Protein AF-A0A397DRK2-F1 (afdb_monomer_lite)

Radius of gyration: 34.81 Å; chains: 1; bounding box: 95×71×85 Å

Sequence (679 aa):
MLLEVVQIARSIQSSTSDYVNFPARFTVPDVTPWPKSLRGRTIQVARVRRQFKDGVLPTAVVEALNNVGFVWDAKQHNWTLRVLALKTYKSLYHNLLVPYEFTVPPHAATWSRDLWGCKLGVAVTNIRSRAHQLPPDRKAELDALGFVWDSHELTFDIKVLALNTYKQLHGHVHVPFEFKVPDTHPSWPPTCWKLKLGRAVHDLRCRGDHLTPERRDVLDALGYVPLFVWDSHELNWDMKLQALATFKQVFGGTLVVPQDFVVPSTAPWPQRSWSMKLVGQAVTNMRFRADSMSAERHAQLEAIGFIWDYPELRVDAGVLLQIKSIAACEFDKENTNNHILLGSSNEDHINAFNDDASSNRIIKANISNTTSDRRDLMELGFLAEENDCGQSLLRLVSRGSAIIAELLRLSNNIPGIFLGSAFVEDPEQRKYLDILFDFAYLKNPEEFENRVNSDTDLLDVDDEFMGNHEDILDRFYQLFDSIYKYIQDFLAFCDQLEKGFFIQHNLANILLNTDGAQLLCEALYLYGVMLLLLDQRIPGPARERMVIAFFRNKGESALENIDEVCKLCRVTGFLPGSPKPAQYPERYFKRFAPPKEVVSMVIGKLQTDDVYLQEPAFPHRDHRSTRLAAQASVLYVVLYFAPDILIHEKSTMREIVDRHFNDNFIITTYMGNVADLSL

InterPro domains:
  IPR005114 Helicase-associated [PF03457] (76-147)
  IPR005114 Helicase-associated [PF03457] (154-223)
  IPR005114 Helicase-associated [PF03457] (234-306)
  IPR019393 WASH complex, subunit strumpellin [PF10266] (401-678)
  IPR019393 WASH complex, subunit strumpellin [PTHR15691] (382-678)

Secondary structure (DSSP, 8-state):
-HHHHHHHHHHHHTTT-SSB---SEEEPPSSTTS-TTTTT-EEEHHHHHHHHHTT-S-HHHHHHHHHTTB-S-HHHHHHHHHHHHHHHHHHHHSS----TT--PPTT-TTS-GGGTT--HHHHHHHHHHTGGGS-HHHHHHHHHTT--S-HHHHHHHHHHHHHHHHHHHHSS----TT----SS-TTS-GGGTT--HHHHHHHHHHTGGGS-HHHHHHHHTTSPSS---S-TTGGGHHHHHHHHHHHHHHTTT-----TT----SSTTS-GGGTT-THHHHHHHHHHHTGGGS-HHHHHHHHHHT--S--GGGGT-TTTHHHHHHHHTSSS-------------------------TTTTHHHHHHHHS-TTTSTTTTTSSTTSTT-HHHHHHHHHHHHHHHHHHHHHHHHTT--HHHH-GGG--SGGGGGGGGG---TTTTT-HHHHHHHHHH-HHHHHHHHHHHHHHHHHHHHHHHHHHHHHHHHHHHHHHHHHHHTT-STT--HHHHHHSHHHHHHHHHHHHHHHHHHHHHHHHS-HHHHHHHHHHHHHHH-GGG-TTHHHHHHHHS--S--TTSPPPTTTTHHHHGGGPPPHHHHHHHHHHHHHS-TT--TTT--SGGGHHHHTHHHHHHHHHHGGG-HHHHHT-HHHHHHHHHHHSSS--EEEEETTEEEETT-

Organism: Aphanomyces astaci (NCBI:txid112090)

Foldseek 3Di:
DVLVVLLVQLVVCVVQAQADEDDQKDAADPDPPDDNVRHRPIDRLVVVLVCVVVVNDDPVVVVSCVVSRYDSDPVVVVLVLLLLVQVLVCVVVVDNPDAQQDQADAPDPSHHSNRHRPSSSVVLVVCLVCVVVDDPVSVVSCVVSVHDSDSVVVVLVLLLLVQLLVCVVPVASQDALQDFADCPDPSHDNSRHRPSSSVVVVVCLVCVVVDDPVSLVSQQVSHDPHGNCSDPCVVCLVLLLQQQLVVCVVVPRDSDDAQQDQADCDPPHDNVRHRDSCNNVVLVVCLVCVVVDDPVSVVSCVVSVNDNDDPCVVPPPPVVVVVVVVVPPPDDPDDDDDDDDDDDDDDDDDDDDPDDPPVVCVVVVVVPDPPPPCPVVLCPDCCNPPNPLSVLLVVLLVLLVVLVVLLVVLLVVQQLLLVDDVSHPDPVSNLLVLLQDFCVCVVPVPVSVCVCVVDPSSVVSLVVCCVVCVVSLVSLLVSLVSLVVSLVSLQVSQVCQVVCVSVVDHLVVLCVHLSSLVSLLSSLLSNLVSLVSNCQRQPLSSLRRSLVSNCVNPHPVVDPCSVVSCLSSHHPVDDHPDDADPCPPLVNCVSRAHDPVSLVVSLVSLLPDQSVPQCVVPVDPVCQQVSSQVSLLSNVSSCSSVVCCVPPVPPSVVSSCVRHPVPPQWHDNDDPDIDGNVD

pLDDT: mean 75.0, std 18.2, range [20.34, 97.75]

Structure (mmCIF, N/CA/C/O backbone):
data_AF-A0A397DRK2-F1
#
_entry.id   AF-A0A397DRK2-F1
#
loop_
_atom_site.group_PDB
_atom_site.id
_atom_site.type_symbol
_atom_site.label_atom_id
_atom_site.label_alt_id
_atom_site.label_comp_id
_atom_site.label_asym_id
_atom_site.label_entity_id
_atom_site.label_seq_id
_atom_site.pdbx_PDB_ins_code
_atom_site.Cartn_x
_atom_site.Cartn_y
_atom_site.Cartn_z
_atom_site.occupancy
_atom_site.B_iso_or_equiv
_atom_site.auth_seq_id
_atom_site.auth_comp_id
_atom_site.auth_asym_id
_atom_site.auth_atom_id
_atom_site.pdbx_PDB_model_num
ATOM 1 N N . MET A 1 1 ? 36.661 -4.142 -28.628 1.00 70.38 1 MET A N 1
ATOM 2 C CA . MET A 1 1 ? 35.526 -5.091 -28.633 1.00 70.38 1 MET A CA 1
ATOM 3 C C . MET A 1 1 ? 34.208 -4.390 -28.934 1.00 70.38 1 MET A C 1
ATOM 5 O O . MET A 1 1 ? 33.721 -4.570 -30.036 1.00 70.38 1 MET A O 1
ATOM 9 N N . LEU A 1 2 ? 33.661 -3.551 -28.038 1.00 76.94 2 LEU A N 1
ATOM 10 C CA . LEU A 1 2 ? 32.387 -2.861 -28.305 1.00 76.94 2 LEU A CA 1
ATOM 11 C C . LEU A 1 2 ? 32.425 -2.028 -29.597 1.00 76.94 2 LEU A C 1
ATOM 13 O O . LEU A 1 2 ? 31.519 -2.157 -30.403 1.00 76.94 2 LEU A O 1
ATOM 17 N N . LEU A 1 3 ? 33.480 -1.240 -29.834 1.00 80.06 3 LEU A N 1
ATOM 18 C CA . LEU A 1 3 ? 33.598 -0.409 -31.042 1.00 80.06 3 LEU A CA 1
ATOM 19 C C . LEU A 1 3 ? 33.493 -1.221 -32.348 1.00 80.06 3 LEU A C 1
ATOM 21 O O . LEU A 1 3 ? 32.793 -0.816 -33.267 1.00 80.06 3 LEU A O 1
ATOM 25 N N . GLU A 1 4 ? 34.137 -2.386 -32.405 1.00 80.00 4 GLU A N 1
ATOM 26 C CA . GLU A 1 4 ? 34.110 -3.287 -33.565 1.00 80.00 4 GLU A CA 1
ATOM 27 C C . GLU A 1 4 ? 32.708 -3.880 -33.780 1.00 80.00 4 GLU A C 1
ATOM 29 O O . GLU A 1 4 ? 32.201 -3.922 -34.899 1.00 80.00 4 GLU A O 1
ATOM 34 N N . VAL A 1 5 ? 32.023 -4.248 -32.691 1.00 81.44 5 VAL A N 1
ATOM 35 C CA . VAL A 1 5 ? 30.629 -4.710 -32.748 1.00 81.44 5 VAL A CA 1
ATOM 36 C C . VAL A 1 5 ? 29.674 -3.587 -33.152 1.00 81.44 5 VAL A C 1
ATOM 38 O O . VAL A 1 5 ? 28.772 -3.812 -33.951 1.00 81.44 5 VAL A O 1
ATOM 41 N N . VAL A 1 6 ? 29.881 -2.367 -32.662 1.00 82.94 6 VAL A N 1
ATOM 42 C CA . VAL A 1 6 ? 29.076 -1.189 -33.018 1.00 82.94 6 VAL A CA 1
ATOM 43 C C . VAL A 1 6 ? 29.258 -0.835 -34.497 1.00 82.94 6 VAL A C 1
ATOM 45 O O . VAL A 1 6 ? 28.278 -0.534 -35.169 1.00 82.94 6 VAL A O 1
ATOM 48 N N . GLN A 1 7 ? 30.476 -0.930 -35.038 1.00 83.94 7 GLN A N 1
ATOM 49 C CA . GLN A 1 7 ? 30.756 -0.694 -36.461 1.00 83.94 7 GLN A CA 1
ATOM 50 C C . GLN A 1 7 ? 30.073 -1.722 -37.371 1.00 83.94 7 GLN A C 1
ATOM 52 O O . GLN A 1 7 ? 29.500 -1.358 -38.399 1.00 83.94 7 GLN A O 1
ATOM 57 N N . ILE A 1 8 ? 30.082 -2.999 -36.984 1.00 81.88 8 ILE A N 1
ATOM 58 C CA . ILE A 1 8 ? 29.403 -4.062 -37.736 1.00 81.88 8 ILE A CA 1
ATOM 59 C C . ILE A 1 8 ? 27.880 -3.949 -37.586 1.00 81.88 8 ILE A C 1
ATOM 61 O O . ILE A 1 8 ? 27.151 -4.086 -38.565 1.00 81.88 8 ILE A O 1
ATOM 65 N N . ALA A 1 9 ? 27.373 -3.616 -36.397 1.00 79.88 9 ALA A N 1
ATOM 66 C CA . ALA A 1 9 ? 25.956 -3.310 -36.221 1.00 79.88 9 ALA A CA 1
ATOM 67 C C . ALA A 1 9 ? 25.530 -2.126 -37.090 1.00 79.88 9 ALA A C 1
ATOM 69 O O . ALA A 1 9 ? 24.482 -2.193 -37.725 1.00 79.88 9 ALA A O 1
ATOM 70 N N . ARG A 1 10 ? 26.361 -1.079 -37.184 1.00 82.81 10 ARG A N 1
ATOM 71 C CA . ARG A 1 10 ? 26.101 0.075 -38.047 1.00 82.81 10 ARG A CA 1
ATOM 72 C C . ARG A 1 10 ? 26.006 -0.333 -39.508 1.00 82.81 10 ARG A C 1
ATOM 74 O O . ARG A 1 10 ? 25.094 0.132 -40.180 1.00 82.81 10 ARG A O 1
ATOM 81 N N . SER A 1 11 ? 26.894 -1.192 -40.009 1.00 81.25 11 SER A N 1
ATOM 82 C CA . SER A 1 11 ? 26.840 -1.617 -41.413 1.00 81.25 11 SER A CA 1
ATOM 83 C C . SER A 1 11 ? 25.570 -2.416 -41.720 1.00 81.25 11 SER A C 1
ATOM 85 O O . SER A 1 11 ? 24.931 -2.156 -42.738 1.00 81.25 11 SER A O 1
ATOM 87 N N . ILE A 1 12 ? 25.134 -3.285 -40.802 1.00 80.31 12 ILE A N 1
ATOM 88 C CA . ILE A 1 12 ? 23.880 -4.049 -40.917 1.00 80.31 12 ILE A CA 1
ATOM 89 C C . ILE A 1 12 ? 22.657 -3.120 -40.847 1.00 80.31 12 ILE A C 1
ATOM 91 O O . ILE A 1 12 ? 21.764 -3.189 -41.690 1.00 80.31 12 ILE A O 1
ATOM 95 N N . GLN A 1 13 ? 22.621 -2.233 -39.851 1.00 76.12 13 GLN A N 1
ATOM 96 C CA . GLN A 1 13 ? 21.478 -1.364 -39.555 1.00 76.12 13 GLN A CA 1
ATOM 97 C C . GLN A 1 13 ? 21.424 -0.108 -40.430 1.00 76.12 13 GLN A C 1
ATOM 99 O O . GLN A 1 13 ? 20.408 0.576 -40.421 1.00 76.12 13 GLN A O 1
ATOM 104 N N . SER A 1 14 ? 22.468 0.190 -41.209 1.00 75.19 14 SER A N 1
ATOM 105 C CA . SER A 1 14 ? 22.566 1.393 -42.055 1.00 75.19 14 SER A CA 1
ATOM 106 C C . SER A 1 14 ? 21.405 1.567 -43.041 1.00 75.19 14 SER A C 1
ATOM 108 O O . SER A 1 14 ? 21.105 2.687 -43.459 1.00 75.19 14 SER A O 1
ATOM 110 N N . SER A 1 15 ? 20.742 0.467 -43.409 1.00 71.94 15 SER A N 1
ATOM 111 C CA . SER A 1 15 ? 19.565 0.464 -44.280 1.00 71.94 15 SER A CA 1
ATOM 112 C C . SER A 1 15 ? 18.269 0.845 -43.549 1.00 71.94 15 SER A C 1
ATOM 114 O O . SER A 1 15 ? 17.374 1.418 -44.170 1.00 71.94 15 SER A O 1
ATOM 116 N N . THR A 1 16 ? 18.177 0.588 -42.240 1.00 67.44 16 THR A N 1
ATOM 117 C CA . THR A 1 16 ? 16.950 0.708 -41.433 1.00 67.44 16 THR A CA 1
ATOM 118 C C . THR A 1 16 ? 16.991 1.802 -40.367 1.00 67.44 16 THR A C 1
ATOM 120 O O . THR A 1 16 ? 15.937 2.266 -39.958 1.00 67.44 16 THR A O 1
ATOM 123 N N . SER A 1 17 ? 18.170 2.201 -39.892 1.00 77.69 17 SER A N 1
ATOM 124 C CA . SER A 1 17 ? 18.348 3.141 -38.780 1.00 77.69 17 SER A CA 1
ATOM 125 C C . SER A 1 17 ? 19.585 4.001 -39.010 1.00 77.69 17 SER A C 1
ATOM 127 O O . SER A 1 17 ? 20.570 3.521 -39.574 1.00 77.69 17 SER A O 1
ATOM 129 N N . ASP A 1 18 ? 19.570 5.253 -38.561 1.00 75.50 18 ASP A N 1
ATOM 130 C CA . ASP A 1 18 ? 20.734 6.146 -38.556 1.00 75.50 18 ASP A CA 1
ATOM 131 C C . ASP A 1 18 ? 21.550 6.089 -37.258 1.00 75.50 18 ASP A C 1
ATOM 133 O O . ASP A 1 18 ? 22.687 6.563 -37.211 1.00 75.50 18 ASP A O 1
ATOM 137 N N . TYR A 1 19 ? 21.029 5.389 -36.251 1.00 81.06 19 TYR A N 1
ATOM 138 C CA . TYR A 1 19 ? 21.665 5.202 -34.952 1.00 81.06 19 TYR A CA 1
ATOM 139 C C . TYR A 1 19 ? 21.884 3.727 -34.631 1.00 81.06 19 TYR A C 1
ATOM 141 O O . TYR A 1 19 ? 21.186 2.845 -35.139 1.00 81.06 19 TYR A O 1
ATOM 149 N N . VAL A 1 20 ? 22.846 3.459 -33.750 1.00 81.12 20 VAL A N 1
ATOM 150 C CA . VAL A 1 20 ? 23.084 2.119 -33.207 1.00 81.12 20 VAL A CA 1
ATOM 151 C C . VAL A 1 20 ? 22.680 2.117 -31.743 1.00 81.12 20 VAL A C 1
ATOM 153 O O . VAL A 1 20 ? 23.391 2.630 -30.874 1.00 81.12 20 VAL A O 1
ATOM 156 N N . ASN A 1 21 ? 21.516 1.533 -31.469 1.00 77.44 21 ASN A N 1
ATOM 157 C CA . ASN A 1 21 ? 21.037 1.314 -30.114 1.00 77.44 21 ASN A CA 1
ATOM 158 C C . ASN A 1 21 ? 21.129 -0.171 -29.770 1.00 77.44 21 ASN A C 1
ATOM 160 O O . ASN A 1 21 ? 20.542 -1.011 -30.452 1.00 77.44 21 ASN A O 1
ATOM 164 N N . PHE A 1 22 ? 21.838 -0.477 -28.689 1.00 74.50 22 PHE A N 1
ATOM 165 C CA . PHE A 1 22 ? 21.915 -1.827 -28.157 1.00 74.50 22 PHE A CA 1
ATOM 166 C C . PHE A 1 22 ? 21.083 -1.977 -26.875 1.00 74.50 22 PHE A C 1
ATOM 168 O O . PHE A 1 22 ? 20.999 -1.030 -26.073 1.00 74.50 22 PHE A O 1
ATOM 175 N N . PRO A 1 23 ? 20.513 -3.176 -26.644 1.00 64.12 23 PRO A N 1
ATOM 176 C CA . PRO A 1 23 ? 20.008 -3.558 -25.330 1.00 64.12 23 PRO A CA 1
ATOM 177 C C . PRO A 1 23 ? 21.117 -3.469 -24.273 1.00 64.12 23 PRO A C 1
ATOM 179 O O . PRO A 1 23 ? 22.303 -3.437 -24.602 1.00 64.12 23 PRO A O 1
ATOM 182 N N . ALA A 1 24 ? 20.730 -3.436 -22.993 1.00 60.44 24 ALA A N 1
ATOM 183 C CA . ALA A 1 24 ? 21.664 -3.407 -21.861 1.00 60.44 24 ALA A CA 1
ATOM 184 C C . ALA A 1 24 ? 22.746 -4.499 -21.968 1.00 60.44 24 ALA A C 1
ATOM 186 O O . ALA A 1 24 ? 23.916 -4.255 -21.660 1.00 60.44 24 ALA A O 1
ATOM 187 N N . ARG A 1 25 ? 22.348 -5.649 -22.516 1.00 65.19 25 ARG A N 1
ATOM 188 C CA . ARG A 1 25 ? 23.182 -6.797 -22.822 1.00 65.19 25 ARG A CA 1
ATOM 189 C C . ARG A 1 25 ? 23.007 -7.213 -24.277 1.00 65.19 25 ARG A C 1
ATOM 191 O O . ARG A 1 25 ? 21.895 -7.528 -24.691 1.00 65.19 25 ARG A O 1
ATOM 198 N N . PHE A 1 26 ? 24.092 -7.237 -25.045 1.00 73.44 26 PHE A N 1
ATOM 199 C CA . PHE A 1 26 ? 24.070 -7.689 -26.436 1.00 73.44 26 PHE A CA 1
ATOM 200 C C . PHE A 1 26 ? 24.963 -8.913 -26.621 1.00 73.44 26 PHE A C 1
ATOM 202 O O . PHE A 1 26 ? 26.187 -8.812 -26.535 1.00 73.44 26 PHE A O 1
ATOM 209 N N . THR A 1 27 ? 24.356 -10.064 -26.896 1.00 77.56 27 THR A N 1
ATOM 210 C CA . THR A 1 27 ? 25.085 -11.274 -27.287 1.00 77.56 27 THR A CA 1
ATOM 211 C C . THR A 1 27 ? 25.315 -11.256 -28.788 1.00 77.56 27 THR A C 1
ATOM 213 O O . THR A 1 27 ? 24.370 -11.162 -29.569 1.00 77.56 27 THR A O 1
ATOM 216 N N . VAL A 1 28 ? 26.582 -11.327 -29.193 1.00 80.38 28 VAL A N 1
ATOM 217 C CA . VAL A 1 28 ? 26.975 -11.290 -30.601 1.00 80.38 28 VAL A CA 1
ATOM 218 C C . VAL A 1 28 ? 26.502 -12.578 -31.290 1.00 80.38 28 VAL A C 1
ATOM 220 O O . VAL A 1 28 ? 26.950 -13.665 -30.908 1.00 80.38 28 VAL A O 1
ATOM 223 N N . PRO A 1 29 ? 25.636 -12.485 -32.315 1.00 77.06 29 PRO A N 1
ATOM 224 C CA . PRO A 1 29 ? 25.128 -13.652 -33.029 1.00 77.06 29 PRO A CA 1
ATOM 225 C C . PRO A 1 29 ? 26.244 -14.503 -33.650 1.00 77.06 29 PRO A C 1
ATOM 227 O O . PRO A 1 29 ? 27.197 -13.968 -34.220 1.00 77.06 29 PRO A O 1
ATOM 230 N N . ASP A 1 30 ? 26.101 -15.831 -33.611 1.00 77.69 30 ASP A N 1
ATOM 231 C CA . ASP A 1 30 ? 27.072 -16.782 -34.183 1.00 77.69 30 ASP A CA 1
ATOM 232 C C . ASP A 1 30 ? 26.925 -16.945 -35.709 1.00 77.69 30 ASP A C 1
ATOM 234 O O . ASP A 1 30 ? 26.911 -18.036 -36.272 1.00 77.69 30 ASP A O 1
ATOM 238 N N . VAL A 1 31 ? 26.775 -15.824 -36.412 1.00 78.88 31 VAL A N 1
ATOM 239 C CA . VAL A 1 31 ? 26.580 -15.777 -37.866 1.00 78.88 31 VAL A CA 1
ATOM 240 C C . VAL A 1 31 ? 27.479 -14.717 -38.498 1.00 78.88 31 VAL A C 1
ATOM 242 O O . VAL A 1 31 ? 27.927 -13.770 -37.853 1.00 78.88 31 VAL A O 1
ATOM 245 N N . THR A 1 32 ? 27.788 -14.861 -39.784 1.00 75.44 32 THR A N 1
ATOM 246 C CA . THR A 1 32 ? 28.417 -13.777 -40.560 1.00 75.44 32 THR A CA 1
ATOM 247 C C . THR A 1 32 ? 27.461 -12.579 -40.621 1.00 75.44 32 THR A C 1
ATOM 249 O O . THR A 1 32 ? 26.272 -12.811 -40.838 1.00 75.44 32 THR A O 1
ATOM 252 N N . PRO A 1 33 ? 27.917 -11.322 -40.447 1.00 76.19 33 PRO A N 1
ATOM 253 C CA . PRO A 1 33 ? 29.285 -10.807 -40.611 1.00 76.19 33 PRO A CA 1
ATOM 254 C C . PRO A 1 33 ? 30.115 -10.668 -39.316 1.00 76.19 33 PRO A C 1
ATOM 256 O O . PRO A 1 33 ? 31.180 -10.056 -39.344 1.00 76.19 33 PRO A O 1
ATOM 259 N N . TRP A 1 34 ? 29.677 -11.230 -38.186 1.00 80.00 34 TRP A N 1
ATOM 260 C CA . TRP A 1 34 ? 30.382 -11.068 -36.909 1.00 80.00 34 TRP A CA 1
ATOM 261 C C . TRP A 1 34 ? 31.735 -11.818 -36.881 1.00 80.00 34 TRP A C 1
ATOM 263 O O . TRP A 1 34 ? 31.813 -12.952 -37.388 1.00 80.00 34 TRP A O 1
ATOM 273 N N . PRO A 1 35 ? 32.808 -11.244 -36.291 1.00 82.12 35 PRO A N 1
ATOM 274 C CA . PRO A 1 35 ? 34.130 -11.870 -36.244 1.00 82.12 35 PRO A CA 1
ATOM 275 C C . PRO A 1 35 ? 34.095 -13.156 -35.424 1.00 82.12 35 PRO A C 1
ATOM 277 O O . PRO A 1 35 ? 33.521 -13.173 -34.338 1.00 82.12 35 PRO A O 1
ATOM 280 N N . LYS A 1 36 ? 34.750 -14.227 -35.896 1.00 78.44 36 LYS A N 1
ATOM 281 C CA . LYS A 1 36 ? 34.749 -15.543 -35.219 1.00 78.44 36 LYS A CA 1
ATOM 282 C C . LYS A 1 36 ? 35.211 -15.479 -33.756 1.00 78.44 36 LYS A C 1
ATOM 284 O O . LYS A 1 36 ? 34.757 -16.273 -32.948 1.00 78.44 36 LYS A O 1
ATOM 289 N N . SER A 1 37 ? 36.080 -14.528 -33.413 1.00 78.25 37 SER A N 1
ATOM 290 C CA . SER A 1 37 ? 36.566 -14.298 -32.046 1.00 78.25 37 SER A CA 1
ATOM 291 C C . SER A 1 37 ? 35.510 -13.720 -31.096 1.00 78.25 37 SER A C 1
ATOM 293 O O . SER A 1 37 ? 35.654 -13.864 -29.882 1.00 78.25 37 SER A O 1
ATOM 295 N N . LEU A 1 38 ? 34.475 -13.061 -31.629 1.00 74.44 38 LEU A N 1
ATOM 296 C CA . LEU A 1 38 ? 33.439 -12.361 -30.867 1.00 74.44 38 LEU A CA 1
ATOM 297 C C . LEU A 1 38 ? 32.086 -13.076 -30.872 1.00 74.44 38 LEU A C 1
ATOM 299 O O . LEU A 1 38 ? 31.226 -12.707 -30.082 1.00 74.44 38 LEU A O 1
ATOM 303 N N . ARG A 1 39 ? 31.890 -14.089 -31.719 1.00 79.88 39 ARG A N 1
ATOM 304 C CA . ARG A 1 39 ? 30.638 -14.856 -31.787 1.00 79.88 39 ARG A CA 1
ATOM 305 C C . ARG A 1 39 ? 30.335 -15.552 -30.464 1.00 79.88 39 ARG A C 1
ATOM 307 O O . ARG A 1 39 ? 31.237 -16.092 -29.828 1.00 79.88 39 ARG A O 1
ATOM 314 N N . GLY A 1 40 ? 29.076 -15.483 -30.036 1.00 68.56 40 GLY A N 1
ATOM 315 C CA . GLY A 1 40 ? 28.626 -16.022 -28.752 1.00 68.56 40 GLY A CA 1
ATOM 316 C C . GLY A 1 40 ? 29.113 -15.238 -27.529 1.00 68.56 40 GLY A C 1
ATOM 317 O O . GLY A 1 40 ? 28.727 -15.570 -26.414 1.00 68.56 40 GLY A O 1
ATOM 318 N N . ARG A 1 41 ? 29.930 -14.184 -27.700 1.00 74.81 41 ARG A N 1
ATOM 319 C CA . ARG A 1 41 ? 30.320 -13.316 -26.585 1.00 74.81 41 ARG A CA 1
ATOM 320 C C . ARG A 1 41 ? 29.227 -12.308 -26.288 1.00 74.81 41 ARG A C 1
ATOM 322 O O . ARG A 1 41 ? 28.660 -11.688 -27.188 1.00 74.81 41 ARG A O 1
ATOM 329 N N . THR A 1 42 ? 29.005 -12.095 -25.003 1.00 72.12 42 THR A N 1
ATOM 330 C CA . THR A 1 42 ? 28.056 -11.114 -24.499 1.00 72.12 42 THR A CA 1
ATOM 331 C C . THR A 1 42 ? 28.771 -9.819 -24.140 1.00 72.12 42 THR A C 1
ATOM 333 O O . THR A 1 42 ? 29.801 -9.820 -23.468 1.00 72.12 42 THR A O 1
ATOM 336 N N . ILE A 1 43 ? 28.238 -8.701 -24.623 1.00 75.62 43 ILE A N 1
ATOM 337 C CA . ILE A 1 43 ? 28.768 -7.363 -24.384 1.00 75.62 43 ILE A CA 1
ATOM 338 C C . ILE A 1 43 ? 27.814 -6.620 -23.455 1.00 75.62 43 ILE A C 1
ATOM 340 O O . ILE A 1 43 ? 26.649 -6.394 -23.789 1.00 75.62 43 ILE A O 1
ATOM 344 N N . GLN A 1 44 ? 28.339 -6.207 -22.301 1.00 74.06 44 GLN A N 1
ATOM 345 C CA . GLN A 1 44 ? 27.623 -5.404 -21.313 1.00 74.06 44 GLN A CA 1
ATOM 346 C C . GLN A 1 44 ? 27.634 -3.926 -21.712 1.00 74.06 44 GLN A C 1
ATOM 348 O O . GLN A 1 44 ? 28.501 -3.141 -21.322 1.00 74.06 44 GLN A O 1
ATOM 353 N N . VAL A 1 45 ? 26.653 -3.536 -22.518 1.00 75.44 45 VAL A N 1
ATOM 354 C CA . VAL A 1 45 ? 26.486 -2.157 -22.989 1.00 75.44 45 VAL A CA 1
ATOM 355 C C . VAL A 1 45 ? 26.070 -1.234 -21.839 1.00 75.44 45 VAL A C 1
ATOM 357 O O . VAL A 1 45 ? 26.494 -0.080 -21.800 1.00 75.44 45 VAL A O 1
ATOM 360 N N . ALA A 1 46 ? 25.307 -1.740 -20.864 1.00 65.31 46 ALA A N 1
ATOM 361 C CA . ALA A 1 46 ? 24.934 -1.002 -19.656 1.00 65.31 46 ALA A CA 1
ATOM 362 C C . ALA A 1 46 ? 26.157 -0.545 -18.846 1.00 65.31 46 ALA A C 1
ATOM 364 O O . ALA A 1 46 ? 26.251 0.627 -18.480 1.00 65.31 46 ALA A O 1
ATOM 365 N N . ARG A 1 47 ? 27.144 -1.428 -18.661 1.00 73.62 47 ARG A N 1
ATOM 366 C CA . ARG A 1 47 ? 28.407 -1.105 -17.985 1.00 73.62 47 ARG A CA 1
ATOM 367 C C . ARG A 1 47 ? 29.182 -0.004 -18.706 1.00 73.62 47 ARG A C 1
ATOM 369 O O . ARG A 1 47 ? 29.708 0.896 -18.060 1.00 73.62 47 ARG A O 1
ATOM 376 N N . VAL A 1 48 ? 29.207 -0.031 -20.038 1.00 75.88 48 VAL A N 1
ATOM 377 C CA . VAL A 1 48 ? 29.860 1.019 -20.836 1.00 75.88 48 VAL A CA 1
ATOM 378 C C . VAL A 1 48 ? 29.111 2.353 -20.725 1.00 75.88 48 VAL A C 1
ATOM 380 O O . VAL A 1 48 ? 29.741 3.397 -20.589 1.00 75.88 48 VAL A O 1
ATOM 383 N N . ARG A 1 49 ? 27.772 2.341 -20.697 1.00 79.00 49 ARG A N 1
ATOM 384 C CA . ARG A 1 49 ? 26.964 3.547 -20.437 1.00 79.00 49 ARG A CA 1
ATOM 385 C C . ARG A 1 49 ? 27.209 4.116 -19.030 1.00 79.00 49 ARG A C 1
ATOM 387 O O . ARG A 1 49 ? 27.292 5.332 -18.883 1.00 79.00 49 ARG A O 1
ATOM 394 N N . ARG A 1 50 ? 27.384 3.254 -18.019 1.00 73.38 50 ARG A N 1
ATOM 395 C CA . ARG A 1 50 ? 27.722 3.636 -16.633 1.00 73.38 50 ARG A CA 1
ATOM 396 C C . ARG A 1 50 ? 29.109 4.286 -16.558 1.00 73.38 50 ARG A C 1
ATOM 398 O O . ARG A 1 50 ? 29.222 5.426 -16.135 1.00 73.38 50 ARG A O 1
ATOM 405 N N . GLN A 1 51 ? 30.125 3.648 -17.141 1.00 76.31 51 GLN A N 1
ATOM 406 C CA . GLN A 1 51 ? 31.489 4.193 -17.224 1.00 76.31 51 GLN A CA 1
ATOM 407 C C . GLN A 1 51 ? 31.577 5.535 -17.968 1.00 76.31 51 GLN A C 1
ATOM 409 O O . GLN A 1 51 ? 32.484 6.324 -17.706 1.00 76.31 51 GLN A O 1
ATOM 414 N N . PHE A 1 52 ? 30.656 5.798 -18.901 1.00 80.69 52 PHE A N 1
ATOM 415 C CA . PHE A 1 52 ? 30.572 7.082 -19.599 1.00 80.69 52 PHE A CA 1
ATOM 416 C C . PHE A 1 52 ? 30.016 8.169 -18.685 1.00 80.69 52 PHE A C 1
ATOM 418 O O . PHE A 1 52 ? 30.558 9.271 -18.646 1.00 80.69 52 PHE A O 1
ATOM 425 N N . LYS A 1 53 ? 28.983 7.838 -17.904 1.00 76.88 53 LYS A N 1
ATOM 426 C CA . LYS A 1 53 ? 28.412 8.733 -16.895 1.00 76.88 53 LYS A CA 1
ATOM 427 C C . LYS A 1 53 ? 29.419 9.064 -15.788 1.00 76.88 53 LYS A C 1
ATOM 429 O O . LYS A 1 53 ? 29.483 10.210 -15.361 1.00 76.88 53 LYS A O 1
ATOM 434 N N . ASP A 1 54 ? 30.232 8.088 -15.396 1.00 76.56 54 ASP A N 1
ATOM 435 C CA . ASP A 1 54 ? 31.243 8.233 -14.341 1.00 76.56 54 ASP A CA 1
ATOM 436 C C . ASP A 1 54 ? 32.538 8.913 -14.836 1.00 76.56 54 ASP A C 1
ATOM 438 O O . ASP A 1 54 ? 33.466 9.128 -14.060 1.00 76.56 54 ASP A O 1
ATOM 442 N N . GLY A 1 55 ? 32.634 9.242 -16.132 1.00 80.62 55 GLY A N 1
ATOM 443 C CA . GLY A 1 55 ? 33.797 9.917 -16.723 1.00 80.62 55 GLY A CA 1
ATOM 444 C C . GLY A 1 55 ? 35.057 9.049 -16.842 1.00 80.62 55 GLY A C 1
ATOM 445 O O . GLY A 1 55 ? 36.148 9.569 -17.057 1.00 80.62 55 GLY A O 1
ATOM 446 N N . VAL A 1 56 ? 34.927 7.726 -16.713 1.00 80.00 56 VAL A N 1
ATOM 447 C CA . VAL A 1 56 ? 36.052 6.771 -16.670 1.00 80.00 56 VAL A CA 1
ATOM 448 C C . VAL A 1 56 ? 36.506 6.337 -18.075 1.00 80.00 56 VAL A C 1
ATOM 450 O O . VAL A 1 56 ? 37.609 5.820 -18.256 1.00 80.00 56 VAL A O 1
ATOM 453 N N . LEU A 1 57 ? 35.669 6.532 -19.097 1.00 83.56 57 LEU A N 1
ATOM 454 C CA . LEU A 1 57 ? 35.972 6.122 -20.471 1.00 83.56 57 LEU A CA 1
ATOM 455 C C . LEU A 1 57 ? 36.999 7.044 -21.154 1.00 83.56 57 LEU A C 1
ATOM 457 O O . LEU A 1 57 ? 36.842 8.265 -21.120 1.00 83.56 57 LEU A O 1
ATOM 461 N N . PRO A 1 58 ? 37.998 6.486 -21.869 1.00 86.19 58 PRO A N 1
ATOM 462 C CA . PRO A 1 58 ? 38.923 7.283 -22.666 1.00 86.19 58 PRO A CA 1
ATOM 463 C C . PRO A 1 58 ? 38.195 8.118 -23.726 1.00 86.19 58 PRO A C 1
ATOM 465 O O . PRO A 1 58 ? 37.360 7.597 -24.472 1.00 86.19 58 PRO A O 1
ATOM 468 N N . THR A 1 59 ? 38.574 9.390 -23.854 1.00 85.00 59 THR A N 1
ATOM 469 C CA . THR A 1 59 ? 37.968 10.354 -24.792 1.00 85.00 59 THR A CA 1
ATOM 470 C C . THR A 1 59 ? 37.983 9.861 -26.239 1.00 85.00 59 THR A C 1
ATOM 472 O O . THR A 1 59 ? 36.963 9.930 -26.918 1.00 85.00 59 THR A O 1
ATOM 475 N N . ALA A 1 60 ? 39.078 9.235 -26.679 1.00 84.69 60 ALA A N 1
ATOM 476 C CA . ALA A 1 60 ? 39.192 8.656 -28.021 1.00 84.69 60 ALA A CA 1
ATOM 477 C C . ALA A 1 60 ? 38.149 7.553 -28.309 1.00 84.69 60 ALA A C 1
ATOM 479 O O . ALA A 1 60 ? 37.687 7.407 -29.440 1.00 84.69 60 ALA A O 1
ATOM 480 N N . VAL A 1 61 ? 37.750 6.770 -27.297 1.00 82.25 61 VAL A N 1
ATOM 481 C CA . VAL A 1 61 ? 36.725 5.720 -27.446 1.00 82.25 61 VAL A CA 1
ATOM 482 C C . VAL A 1 61 ? 35.333 6.339 -27.514 1.00 82.25 61 VAL A C 1
ATOM 484 O O . VAL A 1 61 ? 34.507 5.904 -28.315 1.00 82.25 61 VAL A O 1
ATOM 487 N N . VAL A 1 62 ? 35.084 7.368 -26.704 1.00 85.25 62 VAL A N 1
ATOM 488 C CA . VAL A 1 62 ? 33.829 8.128 -26.723 1.00 85.25 62 VAL A CA 1
ATOM 489 C C . VAL A 1 62 ? 33.630 8.798 -28.081 1.00 85.25 62 VAL A C 1
ATOM 491 O O . VAL A 1 62 ? 32.571 8.645 -28.683 1.00 85.25 62 VAL A O 1
ATOM 494 N N . GLU A 1 63 ? 34.655 9.469 -28.607 1.00 85.62 63 GLU A N 1
ATOM 495 C CA . GLU A 1 63 ? 34.626 10.096 -29.933 1.00 85.62 63 GLU A CA 1
ATOM 496 C C . GLU A 1 63 ? 34.393 9.070 -31.046 1.00 85.62 63 GLU A C 1
ATOM 498 O O . GLU A 1 63 ? 33.537 9.273 -31.908 1.00 85.62 63 GLU A O 1
ATOM 503 N N . ALA A 1 64 ? 35.082 7.926 -30.999 1.00 84.94 64 ALA A N 1
ATOM 504 C CA . ALA A 1 64 ? 34.889 6.859 -31.976 1.00 84.94 64 ALA A CA 1
ATOM 505 C C . ALA A 1 64 ? 33.460 6.286 -31.948 1.00 84.94 64 ALA A C 1
ATOM 507 O O . ALA A 1 64 ? 32.891 6.022 -33.003 1.00 84.94 64 ALA A O 1
ATOM 508 N N . LEU A 1 65 ? 32.857 6.117 -30.767 1.00 84.69 65 LEU A N 1
ATOM 509 C CA . LEU A 1 65 ? 31.474 5.647 -30.628 1.00 84.69 65 LEU A CA 1
ATOM 510 C C . LEU A 1 65 ? 30.451 6.714 -31.051 1.00 84.69 65 LEU A C 1
ATOM 512 O O . LEU A 1 65 ? 29.463 6.381 -31.709 1.00 84.69 65 LEU A O 1
ATOM 516 N N . ASN A 1 66 ? 30.711 7.989 -30.753 1.00 85.50 66 ASN A N 1
ATOM 517 C CA . ASN A 1 66 ? 29.891 9.114 -31.207 1.00 85.50 66 ASN A CA 1
ATOM 518 C C . ASN A 1 66 ? 29.869 9.212 -32.737 1.00 85.50 66 ASN A C 1
ATOM 520 O O . ASN A 1 66 ? 28.797 9.355 -33.323 1.00 85.50 66 ASN A O 1
ATOM 524 N N . ASN A 1 67 ? 31.022 9.043 -33.391 1.00 84.12 67 ASN A N 1
ATOM 525 C CA . ASN A 1 67 ? 31.139 9.068 -34.854 1.00 84.12 67 ASN A CA 1
ATOM 526 C C . ASN A 1 67 ? 30.341 7.949 -35.543 1.00 84.12 67 ASN A C 1
ATOM 528 O O . ASN A 1 67 ? 29.947 8.091 -36.697 1.00 84.12 67 ASN A O 1
ATOM 532 N N . VAL A 1 68 ? 30.085 6.840 -34.843 1.00 81.44 68 VAL A N 1
ATOM 533 C CA . VAL A 1 68 ? 29.296 5.708 -35.356 1.00 81.44 68 VAL A CA 1
ATOM 534 C C . VAL A 1 68 ? 27.809 5.829 -34.971 1.00 81.44 68 VAL A C 1
ATOM 536 O O . VAL A 1 68 ? 26.998 4.996 -35.367 1.00 81.44 68 VAL A O 1
ATOM 539 N N . GLY A 1 69 ? 27.410 6.882 -34.249 1.00 80.88 69 GLY A N 1
ATOM 540 C CA . GLY A 1 69 ? 26.018 7.112 -33.850 1.00 80.88 69 GLY A CA 1
ATOM 541 C C . GLY A 1 69 ? 25.549 6.195 -32.718 1.00 80.88 69 GLY A C 1
ATOM 542 O O . GLY A 1 69 ? 24.381 5.800 -32.684 1.00 80.88 69 GLY A O 1
ATOM 543 N N . PHE A 1 70 ? 26.455 5.812 -31.814 1.00 85.38 70 PHE A N 1
ATOM 544 C CA . PHE A 1 70 ? 26.126 4.990 -30.652 1.00 85.38 70 PHE A CA 1
ATOM 545 C C . PHE A 1 70 ? 25.236 5.744 -29.652 1.00 85.38 70 PHE A C 1
ATOM 547 O O . PHE A 1 70 ? 25.520 6.877 -29.260 1.00 85.38 70 PHE A O 1
ATOM 554 N N . VAL A 1 71 ? 24.165 5.091 -29.200 1.00 84.06 71 VAL A N 1
ATOM 555 C CA . VAL A 1 71 ? 23.199 5.680 -28.265 1.00 84.06 71 VAL A CA 1
ATOM 556 C C . VAL A 1 71 ? 23.615 5.435 -26.810 1.00 84.06 71 VAL A C 1
ATOM 558 O O . VAL A 1 71 ? 23.452 4.332 -26.276 1.00 84.06 71 VAL A O 1
ATOM 561 N N . TRP A 1 72 ? 24.094 6.490 -26.145 1.00 81.06 72 TRP A N 1
ATOM 562 C CA . TRP A 1 72 ? 24.466 6.471 -24.723 1.00 81.06 72 TRP A CA 1
ATOM 563 C C . TRP A 1 72 ? 23.259 6.417 -23.783 1.00 81.06 72 TRP A C 1
ATOM 565 O O . TRP A 1 72 ? 23.251 5.619 -22.850 1.00 81.06 72 TRP A O 1
ATOM 575 N N . ASP A 1 73 ? 22.215 7.198 -24.064 1.00 77.69 73 ASP A N 1
ATOM 576 C CA . ASP A 1 73 ? 20.962 7.192 -23.305 1.00 77.69 73 ASP A CA 1
ATOM 577 C C . ASP A 1 73 ? 19.796 6.780 -24.211 1.00 77.69 73 ASP A C 1
ATOM 579 O O . ASP A 1 73 ? 19.289 7.558 -25.023 1.00 77.69 73 ASP A O 1
ATOM 583 N N . ALA A 1 74 ? 19.354 5.532 -24.052 1.00 69.44 74 ALA A N 1
ATOM 584 C CA . ALA A 1 74 ? 18.232 4.988 -24.807 1.00 69.44 74 ALA A CA 1
ATOM 585 C C . ALA A 1 74 ? 16.897 5.673 -24.460 1.00 69.44 74 ALA A C 1
ATOM 587 O O . ALA A 1 74 ? 16.039 5.809 -25.334 1.00 69.44 74 ALA A O 1
ATOM 588 N N . LYS A 1 75 ? 16.700 6.124 -23.212 1.00 68.38 75 LYS A N 1
ATOM 589 C CA . LYS A 1 75 ? 15.469 6.812 -22.789 1.00 68.38 75 LYS A CA 1
ATOM 590 C C . LYS A 1 75 ? 15.395 8.190 -23.446 1.00 68.38 75 LYS A C 1
ATOM 592 O O . LYS A 1 75 ? 14.354 8.533 -24.009 1.00 68.38 75 LYS A O 1
ATOM 597 N N . GLN A 1 76 ? 16.489 8.947 -23.421 1.00 77.44 76 GLN A N 1
ATOM 598 C CA . GLN A 1 76 ? 16.562 10.261 -24.059 1.00 77.44 76 GLN A CA 1
ATOM 599 C C . GLN A 1 76 ? 16.486 10.159 -25.585 1.00 77.44 76 GLN A C 1
ATOM 601 O O . GLN A 1 76 ? 15.743 10.911 -26.207 1.00 77.44 76 GLN A O 1
ATOM 606 N N . HIS A 1 77 ? 17.169 9.194 -26.200 1.00 78.69 77 HIS A N 1
ATOM 607 C CA . HIS A 1 77 ? 17.105 8.996 -27.648 1.00 78.69 77 HIS A CA 1
ATOM 608 C C . HIS A 1 77 ? 15.691 8.643 -28.133 1.00 78.69 77 HIS A C 1
ATOM 610 O O . HIS A 1 77 ? 15.186 9.253 -29.077 1.00 78.69 77 HIS A O 1
ATOM 616 N N . ASN A 1 78 ? 15.002 7.733 -27.435 1.00 75.38 78 ASN A N 1
ATOM 617 C CA . ASN A 1 78 ? 13.603 7.412 -27.724 1.00 75.38 78 ASN A CA 1
ATOM 618 C C . ASN A 1 78 ? 12.679 8.630 -27.567 1.00 75.38 78 ASN A C 1
ATOM 620 O O . ASN A 1 78 ? 11.717 8.769 -28.322 1.00 75.38 78 ASN A O 1
ATOM 624 N N . TRP A 1 79 ? 12.950 9.516 -26.602 1.00 79.00 79 TRP A N 1
ATOM 625 C CA . TRP A 1 79 ? 12.221 10.777 -26.459 1.00 79.00 79 TRP A CA 1
ATOM 626 C C . TRP A 1 79 ? 12.424 11.687 -27.676 1.00 79.00 79 TRP A C 1
ATOM 628 O O . TRP A 1 79 ? 11.444 12.119 -28.282 1.00 79.00 79 TRP A O 1
ATOM 638 N N . THR A 1 80 ? 13.673 11.899 -28.098 1.00 85.31 80 THR A N 1
ATOM 639 C CA . THR A 1 80 ? 14.009 12.713 -29.276 1.00 85.31 80 THR A CA 1
ATOM 640 C C . THR A 1 80 ? 13.331 12.189 -30.543 1.00 85.31 80 THR A C 1
ATOM 642 O O . THR A 1 80 ? 12.762 12.967 -31.310 1.00 85.31 80 THR A O 1
ATOM 645 N N . LEU A 1 81 ? 13.316 10.865 -30.741 1.00 82.75 81 LEU A N 1
ATOM 646 C CA . LEU A 1 81 ? 12.607 10.236 -31.857 1.00 82.75 81 LEU A CA 1
ATOM 647 C C . LEU A 1 81 ? 11.092 10.481 -31.790 1.00 82.75 81 LEU A C 1
ATOM 649 O O . LEU A 1 81 ? 10.480 10.817 -32.803 1.00 82.75 81 LEU A O 1
ATOM 653 N N . ARG A 1 82 ? 10.470 10.384 -30.608 1.00 83.06 82 ARG A N 1
ATOM 654 C CA . ARG A 1 82 ? 9.034 10.682 -30.437 1.00 83.06 82 ARG A CA 1
ATOM 655 C C . ARG A 1 82 ? 8.707 12.135 -30.769 1.00 83.06 82 ARG A C 1
ATOM 657 O O . ARG A 1 82 ? 7.718 12.390 -31.449 1.00 83.06 82 ARG A O 1
ATOM 664 N N . VAL A 1 83 ? 9.543 13.077 -30.343 1.00 86.38 83 VAL A N 1
ATOM 665 C CA . VAL A 1 83 ? 9.380 14.500 -30.672 1.00 86.38 83 VAL A CA 1
ATOM 666 C C . VAL A 1 83 ? 9.516 14.737 -32.180 1.00 86.38 83 VAL A C 1
ATOM 668 O O . VAL A 1 83 ? 8.694 15.440 -32.771 1.00 86.38 83 VAL A O 1
ATOM 671 N N . LEU A 1 84 ? 10.502 14.115 -32.833 1.00 87.38 84 LEU A N 1
ATOM 672 C CA . LEU A 1 84 ? 10.667 14.178 -34.289 1.00 87.38 84 LEU A CA 1
ATOM 673 C C . LEU A 1 84 ? 9.448 13.601 -35.026 1.00 87.38 84 LEU A C 1
ATOM 675 O O . LEU A 1 84 ? 8.966 14.189 -35.998 1.00 87.38 84 LEU A O 1
ATOM 679 N N . ALA A 1 85 ? 8.911 12.485 -34.533 1.00 85.31 85 ALA A N 1
ATOM 680 C CA . ALA A 1 85 ? 7.708 11.871 -35.072 1.00 85.31 85 ALA A CA 1
ATOM 681 C C . ALA A 1 85 ? 6.490 12.794 -34.948 1.00 85.31 85 ALA A C 1
ATOM 683 O O . ALA A 1 85 ? 5.735 12.932 -35.905 1.00 85.31 85 ALA A O 1
ATOM 684 N N . LEU A 1 86 ? 6.324 13.485 -33.817 1.00 86.19 86 LEU A N 1
ATOM 685 C CA . LEU A 1 86 ? 5.253 14.468 -33.624 1.00 86.19 86 LEU A CA 1
ATOM 686 C C . LEU A 1 86 ? 5.405 15.682 -34.550 1.00 86.19 86 LEU A C 1
ATOM 688 O O . LEU A 1 86 ? 4.423 16.112 -35.148 1.00 86.19 86 LEU A O 1
ATOM 692 N N . LYS A 1 87 ? 6.625 16.203 -34.736 1.00 88.69 87 LYS A N 1
ATOM 693 C CA . LYS A 1 87 ? 6.901 17.295 -35.692 1.00 88.69 87 LYS A CA 1
ATOM 694 C C . LYS A 1 87 ? 6.524 16.902 -37.123 1.00 88.69 87 LYS A C 1
ATOM 696 O O . LYS A 1 87 ? 5.864 17.673 -37.816 1.00 88.69 87 LYS A O 1
ATOM 701 N N . THR A 1 88 ? 6.895 15.690 -37.529 1.00 85.19 88 THR A N 1
ATOM 702 C CA . THR A 1 88 ? 6.579 15.131 -38.854 1.00 85.19 88 THR A CA 1
ATOM 703 C C . THR A 1 88 ? 5.080 14.866 -39.006 1.00 85.19 88 THR A C 1
ATOM 705 O O . THR A 1 88 ? 4.485 15.159 -40.036 1.00 85.19 88 THR A O 1
ATOM 708 N N . TYR A 1 89 ? 4.423 14.371 -37.957 1.00 83.56 89 TYR A N 1
ATOM 709 C CA . TYR A 1 89 ? 2.974 14.196 -37.952 1.00 83.56 89 TYR A CA 1
ATOM 710 C C . TYR A 1 89 ? 2.248 15.540 -38.118 1.00 83.56 89 TYR A C 1
ATOM 712 O O . TYR A 1 89 ? 1.331 15.658 -38.930 1.00 83.56 89 TYR A O 1
ATOM 720 N N . LYS A 1 90 ? 2.699 16.576 -37.399 1.00 83.19 90 LYS A N 1
ATOM 721 C CA . LYS A 1 90 ? 2.135 17.927 -37.474 1.00 83.19 90 LYS A CA 1
ATOM 722 C C . LYS A 1 90 ? 2.276 18.540 -38.865 1.00 83.19 90 LYS A C 1
ATOM 724 O O . LYS A 1 90 ? 1.355 19.220 -39.302 1.00 83.19 90 LYS A O 1
ATOM 729 N N . SER A 1 91 ? 3.391 18.320 -39.565 1.00 82.94 91 SER A N 1
ATOM 730 C CA . SER A 1 91 ? 3.563 18.849 -40.925 1.00 82.94 91 SER A CA 1
ATOM 731 C C . SER A 1 91 ? 2.654 18.161 -41.947 1.00 82.94 91 SER A C 1
ATOM 733 O O . SER A 1 91 ? 2.208 18.819 -42.881 1.00 82.94 91 SER A O 1
ATOM 735 N N . LEU A 1 92 ? 2.347 16.874 -41.754 1.00 76.88 92 LEU A N 1
ATOM 736 C CA . LEU A 1 92 ? 1.507 16.088 -42.663 1.00 76.88 92 LEU A CA 1
ATOM 737 C C . LEU A 1 92 ? 0.006 16.296 -42.441 1.00 76.88 92 LEU A C 1
ATOM 739 O O . LEU A 1 92 ? -0.752 16.378 -43.401 1.00 76.88 92 LEU A O 1
ATOM 743 N N . TYR A 1 93 ? -0.427 16.349 -41.181 1.00 72.94 93 TYR A N 1
ATOM 744 C CA . TYR A 1 93 ? -1.849 16.360 -40.822 1.00 72.94 93 TYR A CA 1
ATOM 745 C C . TYR A 1 93 ? -2.319 17.704 -40.257 1.00 72.94 93 TYR A C 1
ATOM 747 O O . TYR A 1 93 ? -3.493 17.851 -39.919 1.00 72.94 93 TYR A O 1
ATOM 755 N N . HIS A 1 94 ? -1.414 18.682 -40.131 1.00 73.50 94 HIS A N 1
ATOM 756 C CA . HIS A 1 94 ? -1.664 20.024 -39.585 1.00 73.50 94 HIS A CA 1
ATOM 757 C C . HIS A 1 94 ? -2.239 20.043 -38.155 1.00 73.50 94 HIS A C 1
ATOM 759 O O . HIS A 1 94 ? -2.632 21.091 -37.652 1.00 73.50 94 HIS A O 1
ATOM 765 N N . ASN A 1 95 ? -2.253 18.896 -37.473 1.00 73.62 95 ASN A N 1
ATOM 766 C CA . ASN A 1 95 ? -2.711 18.722 -36.101 1.00 73.62 95 ASN A CA 1
ATOM 767 C C . ASN A 1 95 ? -1.847 17.671 -35.380 1.00 73.62 95 ASN A C 1
ATOM 769 O O . ASN A 1 95 ? -1.092 16.935 -36.013 1.00 73.62 95 ASN A O 1
ATOM 773 N N . LEU A 1 96 ? -1.952 17.607 -34.050 1.00 77.75 96 LEU A N 1
ATOM 774 C CA . LEU A 1 96 ? -1.246 16.634 -33.200 1.00 77.75 96 LEU A CA 1
ATOM 775 C C . LEU A 1 96 ? -2.196 15.602 -32.564 1.00 77.75 96 LEU A C 1
ATOM 777 O O . LEU A 1 96 ? -1.882 14.974 -31.547 1.00 77.75 96 LEU A O 1
ATOM 781 N N . LEU A 1 97 ? -3.367 15.391 -33.172 1.00 70.06 97 LEU A N 1
ATOM 782 C CA . LEU A 1 97 ? -4.250 14.291 -32.810 1.00 70.06 97 LEU A CA 1
ATOM 783 C C . LEU A 1 97 ? -3.819 13.023 -33.532 1.00 70.06 97 LEU A C 1
ATOM 785 O O . LEU A 1 97 ? -4.315 12.692 -34.605 1.00 70.06 97 LEU A O 1
ATOM 789 N N . VAL A 1 98 ? -2.895 12.299 -32.916 1.00 74.44 98 VAL A N 1
ATOM 790 C CA . VAL A 1 98 ? -2.494 10.980 -33.399 1.00 74.44 98 VAL A CA 1
ATOM 791 C C . VAL A 1 98 ? -3.544 9.939 -32.965 1.00 74.44 98 VAL A C 1
ATOM 793 O O . VAL A 1 98 ? -3.749 9.785 -31.755 1.00 74.44 98 VAL A O 1
ATOM 796 N N . PRO A 1 99 ? -4.213 9.223 -33.896 1.00 69.12 99 PRO A N 1
ATOM 797 C CA . PRO A 1 99 ? -5.099 8.107 -33.567 1.00 69.12 99 PRO A CA 1
ATOM 798 C C . PRO A 1 99 ? -4.357 7.011 -32.803 1.00 69.12 99 PRO A C 1
ATOM 800 O O . PRO A 1 99 ? -3.195 6.751 -33.099 1.00 69.12 99 PRO A O 1
ATOM 803 N N . TYR A 1 100 ? -5.029 6.318 -31.879 1.00 68.81 100 TYR A N 1
ATOM 804 C CA . TYR A 1 100 ? -4.411 5.253 -31.073 1.00 68.81 100 TYR A CA 1
ATOM 805 C C . TYR A 1 100 ? -3.740 4.160 -31.929 1.00 68.81 100 TYR A C 1
ATOM 807 O O . TYR A 1 100 ? -2.604 3.777 -31.663 1.00 68.81 100 TYR A O 1
ATOM 815 N N . GLU A 1 101 ? -4.407 3.736 -33.005 1.00 67.12 101 GLU A N 1
ATOM 816 C CA . GLU A 1 101 ? -3.923 2.700 -33.933 1.00 67.12 101 GLU A CA 1
ATOM 817 C C . GLU A 1 101 ? -2.866 3.204 -34.933 1.00 67.12 101 GLU A C 1
ATOM 819 O O . GLU A 1 101 ? -2.355 2.436 -35.751 1.00 67.12 101 GLU A O 1
ATOM 824 N N . PHE A 1 102 ? -2.536 4.501 -34.923 1.00 74.94 102 PHE A N 1
ATOM 825 C CA . PHE A 1 102 ? -1.622 5.062 -35.911 1.00 74.94 102 PHE A CA 1
ATOM 826 C C . PHE A 1 102 ? -0.204 4.518 -35.715 1.00 74.94 102 PHE A C 1
ATOM 828 O O . PHE A 1 102 ? 0.457 4.753 -34.695 1.00 74.94 102 PHE A O 1
ATOM 835 N N . THR A 1 103 ? 0.259 3.824 -36.750 1.00 79.50 103 THR A N 1
ATOM 836 C CA . THR A 1 103 ? 1.614 3.300 -36.882 1.00 79.50 103 THR A CA 1
ATOM 837 C C . THR A 1 103 ? 2.267 3.966 -38.083 1.00 79.50 103 THR A C 1
ATOM 839 O O . THR A 1 103 ? 1.650 4.078 -39.143 1.00 79.50 103 THR A O 1
ATOM 842 N N . VAL A 1 104 ? 3.505 4.430 -37.919 1.00 81.38 104 VAL A N 1
ATOM 843 C CA . VAL A 1 104 ? 4.248 5.088 -38.999 1.00 81.38 104 VAL A CA 1
ATOM 844 C C . VAL A 1 104 ? 4.445 4.098 -40.157 1.00 81.38 104 VAL A C 1
ATOM 846 O O . VAL A 1 104 ? 5.011 3.022 -39.928 1.00 81.38 104 VAL A O 1
ATOM 849 N N . PRO A 1 105 ? 4.011 4.433 -41.387 1.00 78.06 105 PRO A N 1
ATOM 850 C CA . PRO A 1 105 ? 4.144 3.537 -42.528 1.00 78.06 105 PRO A CA 1
ATOM 851 C C . PRO A 1 105 ? 5.614 3.186 -42.807 1.00 78.06 105 PRO A C 1
ATOM 853 O O . PRO A 1 105 ? 6.464 4.084 -42.802 1.00 78.06 105 PRO A O 1
ATOM 856 N N . PRO A 1 106 ? 5.934 1.906 -43.064 1.00 74.94 106 PRO A N 1
ATOM 857 C CA . PRO A 1 106 ? 7.282 1.516 -43.451 1.00 74.94 106 PRO A CA 1
ATOM 858 C C . PRO A 1 106 ? 7.643 2.113 -44.818 1.00 74.94 106 PRO A C 1
ATOM 860 O O . PRO A 1 106 ? 6.795 2.218 -45.701 1.00 74.94 106 PRO A O 1
ATOM 863 N N . HIS A 1 107 ? 8.910 2.499 -44.992 1.00 70.88 107 HIS A N 1
ATOM 864 C CA . HIS A 1 107 ? 9.473 3.022 -46.249 1.00 70.88 107 HIS A CA 1
ATOM 865 C C . HIS A 1 107 ? 8.894 4.354 -46.756 1.00 70.88 107 HIS A C 1
ATOM 867 O O . HIS A 1 107 ? 9.127 4.737 -47.903 1.00 70.88 107 HIS A O 1
ATOM 873 N N . ALA A 1 108 ? 8.171 5.099 -45.920 1.00 76.75 108 ALA A N 1
ATOM 874 C CA . ALA A 1 108 ? 7.684 6.421 -46.292 1.00 76.75 108 ALA A CA 1
ATOM 875 C C . ALA A 1 108 ? 8.824 7.453 -46.252 1.00 76.75 108 ALA A C 1
ATOM 877 O O . ALA A 1 108 ? 9.386 7.711 -45.188 1.00 76.75 108 ALA A O 1
ATOM 878 N N . ALA A 1 109 ? 9.126 8.082 -47.394 1.00 72.62 109 ALA A N 1
ATOM 879 C CA . ALA A 1 109 ? 10.212 9.064 -47.537 1.00 72.62 109 ALA A CA 1
ATOM 880 C C . ALA A 1 109 ? 10.045 10.320 -46.659 1.00 72.62 109 ALA A C 1
ATOM 882 O O . ALA A 1 109 ? 11.014 11.020 -46.383 1.00 72.62 109 ALA A O 1
ATOM 883 N N . THR A 1 110 ? 8.821 10.608 -46.211 1.00 78.75 110 THR A N 1
ATOM 884 C CA . THR A 1 110 ? 8.515 11.729 -45.312 1.00 78.75 110 THR A CA 1
ATOM 885 C C . THR A 1 110 ? 8.910 11.463 -43.860 1.00 78.75 110 THR A C 1
ATOM 887 O O . THR A 1 110 ? 9.010 12.406 -43.083 1.00 78.75 110 THR A O 1
ATOM 890 N N . TRP A 1 111 ? 9.102 10.198 -43.477 1.00 80.00 111 TRP A N 1
ATOM 891 C CA . TRP A 1 111 ? 9.429 9.784 -42.114 1.00 80.00 111 TRP A CA 1
ATOM 892 C C . TRP A 1 111 ? 10.879 9.315 -42.041 1.00 80.00 111 TRP A C 1
ATOM 894 O O . TRP A 1 111 ? 11.342 8.605 -42.933 1.00 80.00 111 TRP A O 1
ATOM 904 N N . SER A 1 112 ? 11.584 9.670 -40.959 1.00 81.56 112 SER A N 1
ATOM 905 C CA . SER A 1 112 ? 12.916 9.106 -40.709 1.00 81.56 112 SER A CA 1
ATOM 906 C C . SER A 1 112 ? 12.841 7.579 -40.655 1.00 81.56 112 SER A C 1
ATOM 908 O O . SER A 1 112 ? 11.855 7.016 -40.172 1.00 81.56 112 SER A O 1
ATOM 910 N N . ARG A 1 113 ? 13.907 6.920 -41.111 1.00 79.69 113 ARG A N 1
ATOM 911 C CA . ARG A 1 113 ? 14.032 5.457 -41.121 1.00 79.69 113 ARG A CA 1
ATOM 912 C C . ARG A 1 113 ? 13.864 4.866 -39.721 1.00 79.69 113 ARG A C 1
ATOM 914 O O . ARG A 1 113 ? 13.158 3.878 -39.557 1.00 79.69 113 ARG A O 1
ATOM 921 N N . ASP A 1 114 ? 14.367 5.576 -38.710 1.00 77.06 114 ASP A N 1
ATOM 922 C CA . ASP A 1 114 ? 14.241 5.224 -37.287 1.00 77.06 114 ASP A CA 1
ATOM 923 C C . ASP A 1 114 ? 12.793 5.240 -36.764 1.00 77.06 114 ASP A C 1
ATOM 925 O O . ASP A 1 114 ? 12.511 4.745 -35.674 1.00 77.06 114 ASP A O 1
ATOM 929 N N . LEU A 1 115 ? 11.866 5.856 -37.505 1.00 78.50 115 LEU A N 1
ATOM 930 C CA . LEU A 1 115 ? 10.465 5.996 -37.113 1.00 78.50 115 LEU A CA 1
ATOM 931 C C . LEU A 1 115 ? 9.557 4.966 -37.784 1.00 78.50 115 LEU A C 1
ATOM 933 O O . LEU A 1 115 ? 8.411 4.828 -37.359 1.00 78.50 115 LEU A O 1
ATOM 937 N N . TRP A 1 116 ? 10.026 4.249 -38.808 1.00 80.12 116 TRP A N 1
ATOM 938 C CA . TRP A 1 116 ? 9.223 3.264 -39.532 1.00 80.12 116 TRP A CA 1
ATOM 939 C C . TRP A 1 116 ? 8.726 2.152 -38.598 1.00 80.12 116 TRP A C 1
ATOM 941 O O . TRP A 1 116 ? 9.489 1.576 -37.828 1.00 80.12 116 TRP A O 1
ATOM 951 N N . GLY A 1 117 ? 7.423 1.857 -38.640 1.00 72.56 117 GLY A N 1
ATOM 952 C CA . GLY A 1 117 ? 6.802 0.860 -37.760 1.00 72.56 117 GLY A CA 1
ATOM 953 C C . GLY A 1 117 ? 6.584 1.320 -36.311 1.00 72.56 117 GLY A C 1
ATOM 954 O O . GLY A 1 117 ? 6.050 0.559 -35.503 1.00 72.56 117 GLY A O 1
ATOM 955 N N . CYS A 1 118 ? 6.937 2.562 -35.958 1.00 77.69 118 CYS A N 1
ATOM 956 C CA . CYS A 1 118 ? 6.669 3.106 -34.631 1.00 77.69 118 CYS A CA 1
ATOM 957 C C . CYS A 1 118 ? 5.158 3.281 -34.411 1.00 77.69 118 CYS A C 1
ATOM 959 O O . CYS A 1 118 ? 4.484 3.988 -35.168 1.00 77.69 118 CYS A O 1
ATOM 961 N N . LYS A 1 119 ? 4.626 2.676 -33.339 1.00 77.69 119 LYS A N 1
ATOM 962 C CA . LYS A 1 119 ? 3.237 2.849 -32.874 1.00 77.69 119 LYS A CA 1
ATOM 963 C C . LYS A 1 119 ? 3.064 4.212 -32.197 1.00 77.69 119 LYS A C 1
ATOM 965 O O . LYS A 1 119 ? 2.895 4.309 -30.978 1.00 77.69 119 LYS A O 1
ATOM 970 N N . LEU A 1 120 ? 3.159 5.279 -32.987 1.00 79.56 120 LEU A N 1
ATOM 971 C CA . LEU A 1 120 ? 3.127 6.654 -32.496 1.00 79.56 120 LEU A CA 1
ATOM 972 C C . LEU A 1 120 ? 1.835 6.944 -31.713 1.00 79.56 120 LEU A C 1
ATOM 974 O O . LEU A 1 120 ? 1.907 7.593 -30.675 1.00 79.56 120 LEU A O 1
ATOM 978 N N . GLY A 1 121 ? 0.686 6.393 -32.120 1.00 70.88 121 GLY A N 1
ATOM 979 C CA . GLY A 1 121 ? -0.584 6.544 -31.397 1.00 70.88 121 GLY A CA 1
ATOM 980 C C . GLY A 1 121 ? -0.551 6.052 -29.948 1.00 70.88 121 GLY A C 1
ATOM 981 O O . GLY A 1 121 ? -0.988 6.749 -29.025 1.00 70.88 121 GLY A O 1
ATOM 982 N N . VAL A 1 122 ? 0.057 4.886 -29.724 1.00 70.00 122 VAL A N 1
ATOM 983 C CA . VAL A 1 122 ? 0.268 4.322 -28.382 1.00 70.00 122 VAL A CA 1
ATOM 984 C C . VAL A 1 122 ? 1.233 5.198 -27.580 1.00 70.00 122 VAL A C 1
ATOM 986 O O . VAL A 1 122 ? 0.978 5.500 -26.414 1.00 70.00 122 VAL A O 1
ATOM 989 N N . ALA A 1 123 ? 2.317 5.667 -28.206 1.00 73.88 123 ALA A N 1
ATOM 990 C CA . ALA A 1 123 ? 3.299 6.530 -27.553 1.00 73.88 123 ALA A CA 1
ATOM 991 C C . ALA A 1 123 ? 2.686 7.861 -27.081 1.00 73.88 123 ALA A C 1
ATOM 993 O O . ALA A 1 123 ? 2.919 8.267 -25.944 1.00 73.88 123 ALA A O 1
ATOM 994 N N . VAL A 1 124 ? 1.866 8.506 -27.916 1.00 81.56 124 VAL A N 1
ATOM 995 C CA . VAL A 1 124 ? 1.136 9.736 -27.568 1.00 81.56 124 VAL A CA 1
ATOM 996 C C . VAL A 1 124 ? 0.152 9.497 -26.422 1.00 81.56 124 VAL A C 1
ATOM 998 O O . VAL A 1 124 ? 0.071 10.306 -25.499 1.00 81.56 124 VAL A O 1
ATOM 1001 N N . THR A 1 125 ? -0.570 8.376 -26.442 1.00 72.50 125 THR A N 1
ATOM 1002 C CA . THR A 1 125 ? -1.525 8.023 -25.378 1.00 72.50 125 THR A CA 1
ATOM 1003 C C . THR A 1 125 ? -0.818 7.840 -24.033 1.00 72.50 125 THR A C 1
ATOM 1005 O O . THR A 1 125 ? -1.263 8.391 -23.028 1.00 72.50 125 THR A O 1
ATOM 1008 N N . ASN A 1 126 ? 0.336 7.167 -24.027 1.00 74.31 126 ASN A N 1
ATOM 1009 C CA . ASN A 1 126 ? 1.159 6.991 -22.827 1.00 74.31 126 ASN A CA 1
ATOM 1010 C C . ASN A 1 126 ? 1.732 8.315 -22.293 1.00 74.31 126 ASN A C 1
ATOM 1012 O O . ASN A 1 126 ? 1.855 8.487 -21.082 1.00 74.31 126 ASN A O 1
ATOM 1016 N N . ILE A 1 127 ? 2.086 9.254 -23.180 1.00 80.75 127 ILE A N 1
ATOM 1017 C CA . ILE A 1 127 ? 2.523 10.604 -22.787 1.00 80.75 127 ILE A CA 1
ATOM 1018 C C . ILE A 1 127 ? 1.382 11.345 -22.077 1.00 80.75 127 ILE A C 1
ATOM 1020 O O . ILE A 1 127 ? 1.607 11.942 -21.026 1.00 80.75 127 ILE A O 1
ATOM 1024 N N . ARG A 1 128 ? 0.152 11.258 -22.602 1.00 77.81 128 ARG A N 1
ATOM 1025 C CA . ARG A 1 128 ? -1.033 11.883 -21.991 1.00 77.81 128 ARG A CA 1
ATOM 1026 C C . ARG A 1 128 ? -1.382 11.268 -20.636 1.00 77.81 128 ARG A C 1
ATOM 1028 O O . ARG A 1 128 ? -1.578 12.002 -19.673 1.00 77.81 128 ARG A O 1
ATOM 1035 N N . SER A 1 129 ? -1.410 9.938 -20.525 1.00 72.38 129 SER A N 1
ATOM 1036 C CA . SER A 1 129 ? -1.775 9.256 -19.272 1.00 72.38 129 SER A CA 1
ATOM 1037 C C . SER A 1 129 ? -0.771 9.501 -18.142 1.00 72.38 129 SER A C 1
ATOM 1039 O O . SER A 1 129 ? -1.130 9.467 -16.967 1.00 72.38 129 SER A O 1
ATOM 1041 N N . ARG A 1 130 ? 0.494 9.764 -18.488 1.00 76.00 130 ARG A N 1
ATOM 1042 C CA . ARG A 1 130 ? 1.577 10.041 -17.536 1.00 76.00 130 ARG A CA 1
ATOM 1043 C C . ARG A 1 130 ? 1.938 11.523 -17.455 1.00 76.00 130 ARG A C 1
ATOM 1045 O O . ARG A 1 130 ? 3.015 11.837 -16.966 1.00 76.00 130 ARG A O 1
ATOM 1052 N N . ALA A 1 131 ? 1.057 12.438 -17.871 1.00 75.19 131 ALA A N 1
ATOM 1053 C CA . ALA A 1 131 ? 1.335 13.881 -17.891 1.00 75.19 131 ALA A CA 1
ATOM 1054 C C . ALA A 1 131 ? 1.837 14.444 -16.542 1.00 75.19 131 ALA A C 1
ATOM 1056 O O . ALA A 1 131 ? 2.665 15.349 -16.531 1.00 75.19 131 ALA A O 1
ATOM 1057 N N . HIS A 1 132 ? 1.387 13.881 -15.415 1.00 72.31 132 HIS A N 1
ATOM 1058 C CA . HIS A 1 132 ? 1.824 14.261 -14.064 1.00 72.31 132 HIS A CA 1
ATOM 1059 C C . HIS A 1 132 ? 3.229 13.751 -13.683 1.00 72.31 132 HIS A C 1
ATOM 1061 O O . HIS A 1 132 ? 3.824 14.263 -12.744 1.00 72.31 132 HIS A O 1
ATOM 1067 N N . GLN A 1 133 ? 3.758 12.754 -14.399 1.00 76.25 133 GLN A N 1
ATOM 1068 C CA . GLN A 1 133 ? 5.078 12.142 -14.176 1.00 76.25 133 GLN A CA 1
ATOM 1069 C C . GLN A 1 133 ? 6.128 12.651 -15.174 1.00 76.25 133 GLN A C 1
ATOM 1071 O O . GLN A 1 133 ? 7.271 12.191 -15.164 1.00 76.25 133 GLN A O 1
ATOM 1076 N N . LEU A 1 134 ? 5.749 13.546 -16.095 1.00 77.06 134 LEU A N 1
ATOM 1077 C CA . LEU A 1 134 ? 6.677 14.088 -17.080 1.00 77.06 134 LEU A CA 1
ATOM 1078 C C . LEU A 1 134 ? 7.558 15.177 -16.447 1.00 77.06 134 LEU A C 1
ATOM 1080 O O . LEU A 1 134 ? 7.031 16.078 -15.795 1.00 77.06 134 LEU A O 1
ATOM 1084 N N . PRO A 1 135 ? 8.880 15.157 -16.701 1.00 82.94 135 PRO A N 1
ATOM 1085 C CA . PRO A 1 135 ? 9.760 16.265 -16.352 1.00 82.94 135 PRO A CA 1
ATOM 1086 C C . PRO A 1 135 ? 9.260 17.597 -16.940 1.00 82.94 135 PRO A C 1
ATOM 1088 O O . PRO A 1 135 ? 8.762 17.602 -18.074 1.00 82.94 135 PRO A O 1
ATOM 1091 N N . PRO A 1 136 ? 9.432 18.725 -16.226 1.00 81.88 136 PRO A N 1
ATOM 1092 C CA . PRO A 1 136 ? 8.921 20.029 -16.652 1.00 81.88 136 PRO A CA 1
ATOM 1093 C C . PRO A 1 136 ? 9.457 20.453 -18.026 1.00 81.88 136 PRO A C 1
ATOM 1095 O O . PRO A 1 136 ? 8.684 20.920 -18.860 1.00 81.88 136 PRO A O 1
ATOM 1098 N N . ASP A 1 137 ? 10.730 20.182 -18.319 1.00 83.75 137 ASP A N 1
ATOM 1099 C CA . ASP A 1 137 ? 11.357 20.527 -19.604 1.00 83.75 137 ASP A CA 1
ATOM 1100 C C . ASP A 1 137 ? 10.715 19.789 -20.787 1.00 83.75 137 ASP A C 1
ATOM 1102 O O . ASP A 1 137 ? 10.478 20.358 -21.852 1.00 83.75 137 ASP A O 1
ATOM 1106 N N . ARG A 1 138 ? 10.371 18.511 -20.585 1.00 84.00 138 ARG A N 1
ATOM 1107 C CA . ARG A 1 138 ? 9.706 17.678 -21.598 1.00 84.00 138 ARG A CA 1
ATOM 1108 C C . ARG A 1 138 ? 8.272 18.125 -21.845 1.00 84.00 138 ARG A C 1
ATOM 1110 O O . ARG A 1 138 ? 7.784 18.037 -22.970 1.00 84.00 138 ARG A O 1
ATOM 1117 N N . LYS A 1 139 ? 7.596 18.597 -20.797 1.00 84.44 139 LYS A N 1
ATOM 1118 C CA . LYS A 1 139 ? 6.257 19.173 -20.906 1.00 84.44 139 LYS A CA 1
ATOM 1119 C C . LYS A 1 139 ? 6.298 20.482 -21.698 1.00 84.44 139 LYS A C 1
ATOM 1121 O O . LYS A 1 139 ? 5.571 20.598 -22.678 1.00 84.44 139 LYS A O 1
ATOM 1126 N N . ALA A 1 140 ? 7.226 21.380 -21.364 1.00 84.94 140 ALA A N 1
ATOM 1127 C CA . ALA A 1 140 ? 7.428 22.641 -22.077 1.00 84.94 140 ALA A CA 1
ATOM 1128 C C . ALA A 1 140 ? 7.778 22.438 -23.565 1.00 84.94 140 ALA A C 1
ATOM 1130 O O . ALA A 1 140 ? 7.277 23.162 -24.423 1.00 84.94 140 ALA A O 1
ATOM 1131 N N . GLU A 1 141 ? 8.590 21.425 -23.895 1.00 87.69 141 GLU A N 1
ATOM 1132 C CA . GLU A 1 141 ? 8.909 21.074 -25.287 1.00 87.69 141 GLU A CA 1
ATOM 1133 C C . GLU A 1 141 ? 7.658 20.651 -26.080 1.00 87.69 141 GLU A C 1
ATOM 1135 O O . GLU A 1 141 ? 7.475 21.061 -27.227 1.00 87.69 141 GLU A O 1
ATOM 1140 N N . LEU A 1 142 ? 6.768 19.862 -25.471 1.00 86.94 142 LEU A N 1
ATOM 1141 C CA . LEU A 1 142 ? 5.501 19.459 -26.085 1.00 86.94 142 LEU A CA 1
ATOM 1142 C C . LEU A 1 142 ? 4.506 20.624 -26.180 1.00 86.94 142 LEU A C 1
ATOM 1144 O O . LEU A 1 142 ? 3.842 20.774 -27.209 1.00 86.94 142 LEU A O 1
ATOM 1148 N N . ASP A 1 143 ? 4.444 21.480 -25.162 1.00 83.62 143 ASP A N 1
ATOM 1149 C CA . ASP A 1 143 ? 3.616 22.690 -25.158 1.00 83.62 143 ASP A CA 1
ATOM 1150 C C . ASP A 1 143 ? 4.017 23.636 -26.297 1.00 83.62 143 ASP A C 1
ATOM 1152 O O . ASP A 1 143 ? 3.164 24.085 -27.064 1.00 83.62 143 ASP A O 1
ATOM 1156 N N . ALA A 1 144 ? 5.321 23.852 -26.501 1.00 85.44 144 ALA A N 1
ATOM 1157 C CA . ALA A 1 144 ? 5.849 24.655 -27.606 1.00 85.44 144 ALA A CA 1
ATOM 1158 C C . ALA A 1 144 ? 5.506 24.071 -28.990 1.00 85.44 144 ALA A C 1
ATOM 1160 O O . ALA A 1 144 ? 5.369 24.802 -29.974 1.00 85.44 144 ALA A O 1
ATOM 1161 N N . LEU A 1 145 ? 5.327 22.750 -29.084 1.00 84.12 145 LEU A N 1
ATOM 1162 C CA . LEU A 1 145 ? 4.864 22.085 -30.303 1.00 84.12 145 LEU A CA 1
ATOM 1163 C C . LEU A 1 145 ? 3.352 22.215 -30.521 1.00 84.12 145 LEU A C 1
ATOM 1165 O O . LEU A 1 145 ? 2.877 21.871 -31.608 1.00 84.12 145 LEU A O 1
ATOM 1169 N N . GLY A 1 146 ? 2.601 22.744 -29.554 1.00 78.06 146 GLY A N 1
ATOM 1170 C CA . GLY A 1 146 ? 1.139 22.792 -29.571 1.00 78.06 146 GLY A CA 1
ATOM 1171 C C . GLY A 1 146 ? 0.520 21.414 -29.345 1.00 78.06 146 GLY A C 1
ATOM 1172 O O . GLY A 1 146 ? -0.466 21.062 -29.995 1.00 78.06 146 GLY A O 1
ATOM 1173 N N . PHE A 1 147 ? 1.154 20.588 -28.510 1.00 81.00 147 PHE A N 1
ATOM 1174 C CA . PHE A 1 147 ? 0.679 19.246 -28.203 1.00 81.00 147 PHE A CA 1
ATOM 1175 C C . PHE A 1 147 ? -0.662 19.293 -27.467 1.00 81.00 147 PHE A C 1
ATOM 1177 O O . PHE A 1 147 ? -0.818 19.956 -26.446 1.00 81.00 147 PHE A O 1
ATOM 1184 N N . VAL A 1 148 ? -1.639 18.548 -27.984 1.00 74.38 148 VAL A N 1
ATOM 1185 C CA . VAL A 1 148 ? -2.977 18.476 -27.394 1.00 74.38 148 VAL A CA 1
ATOM 1186 C C . VAL A 1 148 ? -2.961 17.456 -26.254 1.00 74.38 148 VAL A C 1
ATOM 1188 O O . VAL A 1 148 ? -2.939 16.241 -26.502 1.00 74.38 148 VAL A O 1
ATOM 1191 N N . TRP A 1 149 ? -2.951 17.953 -25.015 1.00 71.88 149 TRP A N 1
ATOM 1192 C CA . TRP A 1 149 ? -2.970 17.141 -23.791 1.00 71.88 149 TRP A CA 1
ATOM 1193 C C . TRP A 1 149 ? -4.318 16.481 -23.558 1.00 71.88 149 TRP A C 1
ATOM 1195 O O . TRP A 1 149 ? -4.370 15.290 -23.251 1.00 71.88 149 TRP A O 1
ATOM 1205 N N . ASP A 1 150 ? -5.395 17.226 -23.786 1.00 64.94 150 ASP A N 1
ATOM 1206 C CA . ASP A 1 150 ? -6.740 16.694 -23.704 1.00 64.94 150 ASP A CA 1
ATOM 1207 C C . ASP A 1 150 ? -7.262 16.323 -25.099 1.00 64.94 150 ASP A C 1
ATOM 1209 O O . ASP A 1 150 ? -7.741 17.146 -25.878 1.00 64.94 150 ASP A O 1
ATOM 1213 N N . SER A 1 151 ? -7.192 15.028 -25.419 1.00 55.28 151 SER A N 1
ATOM 1214 C CA . SER A 1 151 ? -7.778 14.478 -26.648 1.00 55.28 151 SER A CA 1
ATOM 1215 C C . SER A 1 151 ? -9.292 14.715 -26.764 1.00 55.28 151 SER A C 1
ATOM 1217 O O . SER A 1 151 ? -9.846 14.589 -27.861 1.00 55.28 151 SER A O 1
ATOM 1219 N N . HIS A 1 152 ? -9.970 15.057 -25.661 1.00 54.22 152 HIS A N 1
ATOM 1220 C CA . HIS A 1 152 ? -11.385 15.405 -25.644 1.00 54.22 152 HIS A CA 1
ATOM 1221 C C . HIS A 1 152 ? -11.672 16.797 -26.215 1.00 54.22 152 HIS A C 1
ATOM 1223 O O . HIS A 1 152 ? -12.738 16.968 -26.805 1.00 54.22 152 HIS A O 1
ATOM 1229 N N . GLU A 1 153 ? -10.732 17.747 -26.149 1.00 50.59 153 GLU A N 1
ATOM 1230 C CA . GLU A 1 153 ? -10.935 19.102 -26.684 1.00 50.59 153 GLU A CA 1
ATOM 1231 C C . GLU A 1 153 ? -11.085 19.102 -28.202 1.00 50.59 153 GLU A C 1
ATOM 1233 O O . GLU A 1 153 ? -12.043 19.662 -28.721 1.00 50.59 153 GLU A O 1
ATOM 1238 N N . LEU A 1 154 ? -10.210 18.392 -28.919 1.00 52.69 154 LEU A N 1
ATOM 1239 C CA . LEU A 1 154 ? -10.246 18.355 -30.386 1.00 52.69 154 LEU A CA 1
ATOM 1240 C C . LEU A 1 154 ? -11.138 17.213 -30.921 1.00 52.69 154 LEU A C 1
ATOM 1242 O O . LEU A 1 154 ? -11.502 17.206 -32.094 1.00 52.69 154 LEU A O 1
ATOM 1246 N N . THR A 1 155 ? -11.594 16.286 -30.060 1.00 64.38 155 THR A N 1
ATOM 1247 C CA . THR A 1 155 ? -12.730 15.407 -30.405 1.00 64.38 155 THR A CA 1
ATOM 1248 C C . THR A 1 155 ? -14.088 16.064 -30.187 1.00 64.38 155 THR A C 1
ATOM 1250 O O . THR A 1 155 ? -15.042 15.592 -30.795 1.00 64.38 155 THR A O 1
ATOM 1253 N N . PHE A 1 156 ? -14.223 17.123 -29.381 1.00 69.38 156 PHE A N 1
ATOM 1254 C CA . PHE A 1 156 ? -15.510 17.805 -29.201 1.00 69.38 156 PHE A CA 1
ATOM 1255 C C . PHE A 1 156 ? -16.021 18.385 -30.526 1.00 69.38 156 PHE A C 1
ATOM 1257 O O . PHE A 1 156 ? -17.124 18.043 -30.949 1.00 69.38 156 PHE A O 1
ATOM 1264 N N . ASP A 1 157 ? -15.181 19.125 -31.249 1.00 72.00 157 ASP A N 1
ATOM 1265 C CA . ASP A 1 157 ? -15.540 19.711 -32.547 1.00 72.00 157 ASP A CA 1
ATOM 1266 C C . ASP A 1 157 ? -15.860 18.638 -33.601 1.00 72.00 157 ASP A C 1
ATOM 1268 O O . ASP A 1 157 ? -16.829 18.751 -34.353 1.00 72.00 157 ASP A O 1
ATOM 1272 N N . ILE A 1 158 ? -15.101 17.534 -33.611 1.00 72.69 158 ILE A N 1
ATOM 1273 C CA . ILE A 1 158 ? -15.343 16.389 -34.505 1.00 72.69 158 ILE A CA 1
ATOM 1274 C C . ILE A 1 158 ? -16.655 15.671 -34.141 1.00 72.69 158 ILE A C 1
ATOM 1276 O O . ILE A 1 158 ? -17.391 15.248 -35.034 1.00 72.69 158 ILE A O 1
ATOM 1280 N N . LYS A 1 159 ? -16.980 15.542 -32.846 1.00 76.50 159 LYS A N 1
ATOM 1281 C CA . LYS A 1 159 ? -18.252 14.976 -32.367 1.00 76.50 159 LYS A CA 1
ATOM 1282 C C . LYS A 1 159 ? -19.423 15.874 -32.755 1.00 76.50 159 LYS A C 1
ATOM 1284 O O . LYS A 1 159 ? -20.424 15.352 -33.231 1.00 76.50 159 LYS A O 1
ATOM 1289 N N . VAL A 1 160 ? -19.294 17.192 -32.613 1.00 78.38 160 VAL A N 1
ATOM 1290 C CA . VAL A 1 160 ? -20.312 18.172 -33.028 1.00 78.38 160 VAL A CA 1
ATOM 1291 C C . VAL A 1 160 ? -20.533 18.123 -34.542 1.00 78.38 160 VAL A C 1
ATOM 1293 O O . VAL A 1 160 ? -21.676 18.062 -34.995 1.00 78.38 160 VAL A O 1
ATOM 1296 N N . LEU A 1 161 ? -19.464 18.056 -35.340 1.00 80.06 161 LEU A N 1
ATOM 1297 C CA . LEU A 1 161 ? -19.548 17.909 -36.796 1.00 80.06 161 LEU A CA 1
ATOM 1298 C C . LEU A 1 161 ? -20.233 16.594 -37.206 1.00 80.06 161 LEU A C 1
ATOM 1300 O O . LEU A 1 161 ? -21.115 16.584 -38.071 1.00 80.06 161 LEU A O 1
ATOM 1304 N N . ALA A 1 162 ? -19.874 15.488 -36.552 1.00 78.25 162 ALA A N 1
ATOM 1305 C CA . ALA A 1 162 ? -20.496 14.187 -36.768 1.00 78.25 162 ALA A CA 1
ATOM 1306 C C . ALA A 1 162 ? -21.976 14.177 -36.338 1.00 78.25 162 ALA A C 1
ATOM 1308 O O . ALA A 1 162 ? -22.811 13.622 -37.047 1.00 78.25 162 ALA A O 1
ATOM 1309 N N . LEU A 1 163 ? -22.329 14.832 -35.229 1.00 78.69 163 LEU A N 1
ATOM 1310 C CA . LEU A 1 163 ? -23.714 14.996 -34.776 1.00 78.69 163 LEU A CA 1
ATOM 1311 C C . LEU A 1 163 ? -24.545 15.839 -35.750 1.00 78.69 163 LEU A C 1
ATOM 1313 O O . LEU A 1 163 ? -25.683 15.478 -36.040 1.00 78.69 163 LEU A O 1
ATOM 1317 N N . ASN A 1 164 ? -23.979 16.915 -36.300 1.00 80.81 164 ASN A N 1
ATOM 1318 C CA . ASN A 1 164 ? -24.622 17.729 -37.335 1.00 80.81 164 ASN A CA 1
ATOM 1319 C C . ASN A 1 164 ? -24.873 16.933 -38.618 1.00 80.81 164 ASN A C 1
ATOM 1321 O O . ASN A 1 164 ? -25.961 16.994 -39.188 1.00 80.81 164 ASN A O 1
ATOM 1325 N N . THR A 1 165 ? -23.892 16.141 -39.044 1.00 79.44 165 THR A N 1
ATOM 1326 C CA . THR A 1 165 ? -24.025 15.268 -40.216 1.00 79.44 165 THR A CA 1
ATOM 1327 C C . THR A 1 165 ? -25.085 14.187 -39.976 1.00 79.44 165 THR A C 1
ATOM 1329 O O . THR A 1 165 ? -25.956 13.963 -40.814 1.00 79.44 165 THR A O 1
ATOM 1332 N N . TYR A 1 166 ? -25.085 13.568 -38.791 1.00 77.81 166 TYR A N 1
ATOM 1333 C CA . TYR A 1 166 ? -26.107 12.600 -38.388 1.00 77.81 166 TYR A CA 1
ATOM 1334 C C . TYR A 1 166 ? -27.510 13.220 -38.373 1.00 77.81 166 TYR A C 1
ATOM 1336 O O . TYR A 1 166 ? -28.460 12.617 -38.869 1.00 77.81 166 TYR A O 1
ATOM 1344 N N . LYS A 1 167 ? -27.633 14.450 -37.859 1.00 76.12 167 LYS A N 1
ATOM 1345 C CA . LYS A 1 167 ? -28.878 15.228 -37.847 1.00 76.12 167 LYS A CA 1
ATOM 1346 C C . LYS A 1 167 ? -29.395 15.483 -39.260 1.00 76.12 167 LYS A C 1
ATOM 1348 O O . LYS A 1 167 ? -30.590 15.342 -39.488 1.00 76.12 167 LYS A O 1
ATOM 1353 N N . GLN A 1 168 ? -28.522 15.822 -40.207 1.00 76.56 168 GLN A N 1
ATOM 1354 C CA . GLN A 1 168 ? -28.912 16.026 -41.606 1.00 76.56 168 GLN A CA 1
ATOM 1355 C C . GLN A 1 168 ? -29.415 14.737 -42.270 1.00 76.56 168 GLN A C 1
ATOM 1357 O O . GLN A 1 168 ? -30.338 14.793 -43.076 1.00 76.56 168 GLN A O 1
ATOM 1362 N N . LEU A 1 169 ? -28.844 13.581 -41.918 1.00 75.62 169 LEU A N 1
ATOM 1363 C CA . LEU A 1 169 ? -29.201 12.288 -42.511 1.00 75.62 169 LEU A CA 1
ATOM 1364 C C . LEU A 1 169 ? -30.445 11.642 -41.884 1.00 75.62 169 LEU A C 1
ATOM 1366 O O . LEU A 1 169 ? -31.225 11.007 -42.587 1.00 75.62 169 LEU A O 1
ATOM 1370 N N . HIS A 1 170 ? -30.628 11.787 -40.570 1.00 68.69 170 HIS A N 1
ATOM 1371 C CA . HIS A 1 170 ? -31.670 11.085 -39.811 1.00 68.69 170 HIS A CA 1
ATOM 1372 C C . HIS A 1 170 ? -32.741 12.013 -39.220 1.00 68.69 170 HIS A C 1
ATOM 1374 O O . HIS A 1 170 ? -33.676 11.542 -38.578 1.00 68.69 170 HIS A O 1
ATOM 1380 N N . GLY A 1 171 ? -32.613 13.331 -39.393 1.00 61.44 171 GLY A N 1
ATOM 1381 C CA . GLY A 1 171 ? -33.553 14.332 -38.873 1.00 61.44 171 GLY A CA 1
ATOM 1382 C C . GLY A 1 171 ? -33.505 14.537 -37.353 1.00 61.44 171 GLY A C 1
ATOM 1383 O O . GLY A 1 171 ? -34.159 15.440 -36.839 1.00 61.44 171 GLY A O 1
ATOM 1384 N N . HIS A 1 172 ? -32.723 13.738 -36.622 1.00 66.94 172 HIS A N 1
ATOM 1385 C CA . HIS A 1 172 ? -32.616 13.779 -35.164 1.00 66.94 172 HIS A CA 1
ATOM 1386 C C . HIS A 1 172 ? -31.176 13.553 -34.686 1.00 66.94 172 HIS A C 1
ATOM 1388 O O . HIS A 1 172 ? -30.367 12.935 -35.373 1.00 66.94 172 HIS A O 1
ATOM 1394 N N . VAL A 1 173 ? -30.867 13.969 -33.454 1.00 70.06 173 VAL A N 1
ATOM 1395 C CA . VAL A 1 173 ? -29.529 13.824 -32.834 1.00 70.06 173 VAL A CA 1
ATOM 1396 C C . VAL A 1 173 ? -29.430 12.550 -31.964 1.00 70.06 173 VAL A C 1
ATOM 1398 O O . VAL A 1 173 ? -28.451 12.321 -31.257 1.00 70.06 173 VAL A O 1
ATOM 1401 N N . HIS A 1 174 ? -30.440 11.670 -32.009 1.00 67.12 174 HIS A N 1
ATOM 1402 C CA . HIS A 1 174 ? -30.439 10.419 -31.248 1.00 67.12 174 HIS A CA 1
ATOM 1403 C C . HIS A 1 174 ? -29.620 9.327 -31.950 1.00 67.12 174 HIS A C 1
ATOM 1405 O O . HIS A 1 174 ? -30.107 8.604 -32.824 1.00 67.12 174 HIS A O 1
ATOM 1411 N N . VAL A 1 175 ? -28.356 9.213 -31.551 1.00 70.00 175 VAL A N 1
ATOM 1412 C CA . VAL A 1 175 ? -27.424 8.212 -32.075 1.00 70.00 175 VAL A CA 1
ATOM 1413 C C . VAL A 1 175 ? -27.512 6.920 -31.238 1.00 70.00 175 VAL A C 1
ATOM 1415 O O . VAL A 1 175 ? -27.285 6.985 -30.027 1.00 70.00 175 VAL A O 1
ATOM 1418 N N . PRO A 1 176 ? -27.825 5.748 -31.833 1.00 67.88 176 PRO A N 1
ATOM 1419 C CA . PRO A 1 176 ? -27.782 4.458 -31.141 1.00 67.88 176 PRO A CA 1
ATOM 1420 C C . PRO A 1 176 ? -26.403 4.182 -30.535 1.00 67.88 176 PRO A C 1
ATOM 1422 O O . PRO A 1 176 ? -25.394 4.487 -31.163 1.00 67.88 176 PRO A O 1
ATOM 1425 N N . PHE A 1 177 ? -26.342 3.555 -29.356 1.00 61.72 177 PHE A N 1
ATOM 1426 C CA . PHE A 1 177 ? -25.083 3.334 -28.621 1.00 61.72 177 PHE A CA 1
ATOM 1427 C C . PHE A 1 177 ? -23.995 2.623 -29.449 1.00 61.72 177 PHE A C 1
ATOM 1429 O O . PHE A 1 177 ? -22.827 3.008 -29.414 1.00 61.72 177 PHE A O 1
ATOM 1436 N N . GLU A 1 178 ? -24.384 1.628 -30.250 1.00 62.25 178 GLU A N 1
ATOM 1437 C CA . GLU A 1 178 ? -23.467 0.857 -31.103 1.00 62.25 178 GLU A CA 1
ATOM 1438 C C . GLU A 1 178 ? -23.206 1.492 -32.483 1.00 62.25 178 GLU A C 1
ATOM 1440 O O . GLU A 1 178 ? -22.475 0.930 -33.300 1.00 62.25 178 GLU A O 1
ATOM 1445 N N . PHE A 1 179 ? -23.759 2.677 -32.768 1.00 73.62 179 PHE A N 1
ATOM 1446 C CA . PHE A 1 179 ? -23.585 3.333 -34.062 1.00 73.62 179 PHE A CA 1
ATOM 1447 C C . PHE A 1 179 ? -22.138 3.800 -34.275 1.00 73.62 179 PHE A C 1
ATOM 1449 O O . PHE A 1 179 ? -21.556 4.534 -33.463 1.00 73.62 179 PHE A O 1
ATOM 1456 N N . LYS A 1 180 ? -21.579 3.398 -35.420 1.00 78.00 180 LYS A N 1
ATOM 1457 C CA . LYS A 1 180 ? -20.257 3.791 -35.911 1.00 78.00 180 LYS A CA 1
ATOM 1458 C C . LYS A 1 180 ? -20.412 4.508 -37.242 1.00 78.00 180 LYS A C 1
ATOM 1460 O O . LYS A 1 180 ? -21.145 4.036 -38.106 1.00 78.00 180 LYS A O 1
ATOM 1465 N N . VAL A 1 181 ? -19.696 5.615 -37.407 1.00 76.69 181 VAL A N 1
ATOM 1466 C CA . VAL A 1 181 ? -19.687 6.368 -38.662 1.00 76.69 181 VAL A CA 1
ATOM 1467 C C . VAL A 1 181 ? -19.072 5.498 -39.770 1.00 76.69 181 VAL A C 1
ATOM 1469 O O . VAL A 1 181 ? -17.924 5.064 -39.610 1.00 76.69 181 VAL A O 1
ATOM 1472 N N . PRO A 1 182 ? -19.799 5.236 -40.873 1.00 72.88 182 PRO A N 1
ATOM 1473 C CA . PRO A 1 182 ? -19.276 4.482 -42.011 1.00 72.88 182 PRO A CA 1
ATOM 1474 C C . PRO A 1 182 ? -18.071 5.183 -42.650 1.00 72.88 182 PRO A C 1
ATOM 1476 O O . PRO A 1 182 ? -18.046 6.407 -42.751 1.00 72.88 182 PRO A O 1
ATOM 1479 N N . ASP A 1 183 ? -17.084 4.415 -43.109 1.00 70.12 183 ASP A N 1
ATOM 1480 C CA . ASP A 1 183 ? -15.855 4.904 -43.755 1.00 70.12 183 ASP A CA 1
ATOM 1481 C C . ASP A 1 183 ? -15.941 4.983 -45.290 1.00 70.12 183 ASP A C 1
ATOM 1483 O O . ASP A 1 183 ? -14.969 5.331 -45.952 1.00 70.12 183 ASP A O 1
ATOM 1487 N N . THR A 1 184 ? -17.107 4.672 -45.859 1.00 56.97 184 THR A N 1
ATOM 1488 C CA . THR A 1 184 ? -17.341 4.578 -47.311 1.00 56.97 184 THR A CA 1
ATOM 1489 C C . THR A 1 184 ? -18.399 5.552 -47.832 1.00 56.97 184 THR A C 1
ATOM 1491 O O . THR A 1 184 ? -18.634 5.615 -49.037 1.00 56.97 184 THR A O 1
ATOM 1494 N N . HIS A 1 185 ? -19.049 6.325 -46.956 1.00 64.69 185 HIS A N 1
ATOM 1495 C CA . HIS A 1 185 ? -20.194 7.151 -47.335 1.00 64.69 185 HIS A CA 1
ATOM 1496 C C . HIS A 1 185 ? -19.787 8.628 -47.525 1.00 64.69 185 HIS A C 1
ATOM 1498 O O . HIS A 1 185 ? -19.336 9.256 -46.565 1.00 64.69 185 HIS A O 1
ATOM 1504 N N . PRO A 1 186 ? -19.988 9.227 -48.719 1.00 69.81 186 PRO A N 1
ATOM 1505 C CA . PRO A 1 186 ? -19.481 10.565 -49.057 1.00 69.81 186 PRO A CA 1
ATOM 1506 C C . PRO A 1 186 ? -20.128 11.702 -48.254 1.00 69.81 186 PRO A C 1
ATOM 1508 O O . PRO A 1 186 ? -19.581 12.795 -48.181 1.00 69.81 186 PRO A O 1
ATOM 1511 N N . SER A 1 187 ? -21.281 11.450 -47.628 1.00 72.06 187 SER A N 1
ATOM 1512 C CA . SER A 1 187 ? -21.954 12.424 -46.757 1.00 72.06 187 SER A CA 1
ATOM 1513 C C . SER A 1 187 ? -21.249 12.660 -45.419 1.00 72.06 187 SER A C 1
ATOM 1515 O O . SER A 1 187 ? -21.609 13.605 -44.730 1.00 72.06 187 SER A O 1
ATOM 1517 N N . TRP A 1 188 ? -20.277 11.825 -45.034 1.00 73.69 188 TRP A N 1
ATOM 1518 C CA . TRP A 1 188 ? -19.526 11.987 -43.789 1.00 73.69 188 TRP A CA 1
ATOM 1519 C C . TRP A 1 188 ? -18.137 12.567 -44.059 1.00 73.69 188 TRP A C 1
ATOM 1521 O O . TRP A 1 188 ? -17.407 12.000 -44.876 1.00 73.69 188 TRP A O 1
ATOM 1531 N N . PRO A 1 189 ? -17.722 13.639 -43.356 1.00 75.69 189 PRO A N 1
ATOM 1532 C CA . PRO A 1 189 ? -16.359 14.151 -43.450 1.00 75.69 189 PRO A CA 1
ATOM 1533 C C . PRO A 1 189 ? -15.324 13.057 -43.127 1.00 75.69 189 PRO A C 1
ATOM 1535 O O . PRO A 1 189 ? -15.537 12.306 -42.169 1.00 75.69 189 PRO A O 1
ATOM 1538 N N . PRO A 1 190 ? -14.180 12.983 -43.842 1.00 68.38 190 PRO A N 1
ATOM 1539 C CA . PRO A 1 190 ? -13.148 11.968 -43.592 1.00 68.38 190 PRO A CA 1
ATOM 1540 C C . PRO A 1 190 ? -12.610 11.968 -42.157 1.00 68.38 190 PRO A C 1
ATOM 1542 O O . PRO A 1 190 ? -12.197 10.938 -41.634 1.00 68.38 190 PRO A O 1
ATOM 1545 N N . THR A 1 191 ? -12.665 13.123 -41.491 1.00 66.44 191 THR A N 1
ATOM 1546 C CA . THR A 1 191 ? -12.284 13.308 -40.085 1.00 66.44 191 THR A CA 1
ATOM 1547 C C . THR A 1 191 ? -13.208 12.587 -39.098 1.00 66.44 191 THR A C 1
ATOM 1549 O O . THR A 1 191 ? -12.806 12.342 -37.962 1.00 66.44 191 THR A O 1
ATOM 1552 N N . CYS A 1 192 ? -14.427 12.226 -39.510 1.00 68.62 192 CYS A N 1
ATOM 1553 C CA . CYS A 1 192 ? -15.428 11.552 -38.683 1.00 68.62 192 CYS A CA 1
ATOM 1554 C C . CYS A 1 192 ? -15.510 10.037 -38.945 1.00 68.62 192 CYS A C 1
ATOM 1556 O O . CYS A 1 192 ? -16.231 9.343 -38.228 1.00 68.62 192 CYS A O 1
ATOM 1558 N N . TRP A 1 193 ? -14.815 9.505 -39.956 1.00 73.31 193 TRP A N 1
ATOM 1559 C CA . TRP A 1 193 ? -14.906 8.091 -40.334 1.00 73.31 193 TRP A CA 1
ATOM 1560 C C . TRP A 1 193 ? -14.446 7.156 -39.212 1.00 73.31 193 TRP A C 1
ATOM 1562 O O . TRP A 1 193 ? -13.496 7.445 -38.485 1.00 73.31 193 TRP A O 1
ATOM 1572 N N . LYS A 1 194 ? -15.129 6.010 -39.068 1.00 68.62 194 LYS A N 1
ATOM 1573 C CA . LYS A 1 194 ? -14.890 4.989 -38.024 1.00 68.62 194 LYS A CA 1
ATOM 1574 C C . LYS A 1 194 ? -15.109 5.470 -36.583 1.00 68.62 194 LYS A C 1
ATOM 1576 O O . LYS A 1 194 ? -14.899 4.698 -35.643 1.00 68.62 194 LYS A O 1
ATOM 1581 N N . LEU A 1 195 ? -15.574 6.704 -36.380 1.00 72.69 195 LEU A N 1
ATOM 1582 C CA . LEU A 1 195 ? -15.907 7.227 -35.061 1.00 72.69 195 LEU A CA 1
ATOM 1583 C C . LEU A 1 195 ? -17.087 6.441 -34.472 1.00 72.69 195 LEU A C 1
ATOM 1585 O O . LEU A 1 195 ? -18.147 6.332 -35.090 1.00 72.69 195 LEU A O 1
ATOM 1589 N N . LYS A 1 196 ? -16.931 5.920 -33.249 1.00 73.75 196 LYS A N 1
ATOM 1590 C CA . LYS A 1 196 ? -18.020 5.298 -32.474 1.00 73.75 196 LYS A CA 1
ATOM 1591 C C . LYS A 1 196 ? -18.942 6.385 -31.907 1.00 73.75 196 LYS A C 1
ATOM 1593 O O . LYS A 1 196 ? -18.951 6.629 -30.700 1.00 73.75 196 LYS A O 1
ATOM 1598 N N . LEU A 1 197 ? -19.658 7.081 -32.787 1.00 75.06 197 LEU A N 1
ATOM 1599 C CA . LEU A 1 197 ? -20.452 8.262 -32.447 1.00 75.06 197 LEU A CA 1
ATOM 1600 C C . LEU A 1 197 ? -21.491 7.965 -31.352 1.00 75.06 197 LEU A C 1
ATOM 1602 O O . LEU A 1 197 ? -21.670 8.792 -30.467 1.00 75.06 197 LEU A O 1
ATOM 1606 N N . GLY A 1 198 ? -22.086 6.766 -31.331 1.00 68.94 198 GLY A N 1
ATOM 1607 C CA . GLY A 1 198 ? -23.022 6.354 -30.277 1.00 68.94 198 GLY A CA 1
ATOM 1608 C C . GLY A 1 198 ? -22.435 6.395 -28.866 1.00 68.94 198 GLY A C 1
ATOM 1609 O O . GLY A 1 198 ? -23.019 6.987 -27.959 1.00 68.94 198 GLY A O 1
ATOM 1610 N N . ARG A 1 199 ? -21.231 5.839 -28.692 1.00 66.31 199 ARG A N 1
ATOM 1611 C CA . ARG A 1 199 ? -20.501 5.881 -27.414 1.00 66.31 199 ARG A CA 1
ATOM 1612 C C . ARG A 1 199 ? -20.024 7.289 -27.082 1.00 66.31 199 ARG A C 1
ATOM 1614 O O . ARG A 1 199 ? -20.141 7.723 -25.946 1.00 66.31 199 ARG A O 1
ATOM 1621 N N . ALA A 1 200 ? -19.562 8.032 -28.086 1.00 69.38 200 ALA A N 1
ATOM 1622 C CA . ALA A 1 200 ? -19.104 9.404 -27.899 1.00 69.38 200 ALA A CA 1
ATOM 1623 C C . ALA A 1 200 ? -20.216 10.343 -27.399 1.00 69.38 200 ALA A C 1
ATOM 1625 O O . ALA A 1 200 ? -19.941 11.219 -26.583 1.00 69.38 200 ALA A O 1
ATOM 1626 N N . VAL A 1 201 ? -21.451 10.163 -27.876 1.00 73.81 201 VAL A N 1
ATOM 1627 C CA . VAL A 1 201 ? -22.629 10.921 -27.426 1.00 73.81 201 VAL A CA 1
ATOM 1628 C C . VAL A 1 201 ? -23.079 10.472 -26.037 1.00 73.81 201 VAL A C 1
ATOM 1630 O O . VAL A 1 201 ? -23.438 11.313 -25.220 1.00 73.81 201 VAL A O 1
ATOM 1633 N N . HIS A 1 202 ? -23.025 9.171 -25.740 1.00 67.25 202 HIS A N 1
ATOM 1634 C CA . HIS A 1 202 ? -23.291 8.662 -24.393 1.00 67.25 202 HIS A CA 1
ATOM 1635 C C . HIS A 1 202 ? -22.317 9.252 -23.361 1.00 67.25 202 HIS A C 1
ATOM 1637 O O . HIS A 1 202 ? -22.757 9.788 -22.349 1.00 67.25 202 HIS A O 1
ATOM 1643 N N . ASP A 1 203 ? -21.019 9.272 -23.669 1.00 68.38 203 ASP A N 1
ATOM 1644 C CA . ASP A 1 203 ? -19.999 9.880 -22.810 1.00 68.38 203 ASP A CA 1
ATOM 1645 C C . ASP A 1 203 ? -20.219 11.389 -22.619 1.00 68.38 203 ASP A C 1
ATOM 1647 O O . ASP A 1 203 ? -20.005 11.905 -21.523 1.00 68.38 203 ASP A O 1
ATOM 1651 N N . LEU A 1 204 ? -20.656 12.107 -23.666 1.00 72.12 204 LEU A N 1
ATOM 1652 C CA . LEU A 1 204 ? -21.015 13.528 -23.562 1.00 72.12 204 LEU A CA 1
ATOM 1653 C C . LEU A 1 204 ? -22.208 13.738 -22.621 1.00 72.12 204 LEU A C 1
ATOM 1655 O O . LEU A 1 204 ? -22.166 14.651 -21.803 1.00 72.12 204 LEU A O 1
ATOM 1659 N N . ARG A 1 205 ? -23.231 12.875 -22.686 1.00 71.62 205 ARG A N 1
ATOM 1660 C CA . ARG A 1 205 ? -24.392 12.928 -21.781 1.00 71.62 205 ARG A CA 1
ATOM 1661 C C . ARG A 1 205 ? -23.999 12.653 -20.331 1.00 71.62 205 ARG A C 1
ATOM 1663 O O . ARG A 1 205 ? -24.382 13.408 -19.447 1.00 71.62 205 ARG A O 1
ATOM 1670 N N . CYS A 1 206 ? -23.190 11.621 -20.085 1.00 65.44 206 CYS A N 1
ATOM 1671 C CA . CYS A 1 206 ? -22.734 11.260 -18.739 1.00 65.44 206 CYS A CA 1
ATOM 1672 C C . CYS A 1 206 ? -21.819 12.311 -18.093 1.00 65.44 206 CYS A C 1
ATOM 1674 O O . CYS A 1 206 ? -21.684 12.330 -16.875 1.00 65.44 206 CYS A O 1
ATOM 1676 N N . ARG A 1 207 ? -21.177 13.170 -18.892 1.00 63.56 207 ARG A N 1
ATOM 1677 C CA . ARG A 1 207 ? -20.266 14.224 -18.418 1.00 63.56 207 ARG A CA 1
ATOM 1678 C C . ARG A 1 207 ? -20.869 15.629 -18.514 1.00 63.56 207 ARG A C 1
ATOM 1680 O O . ARG A 1 207 ? -20.118 16.598 -18.442 1.00 63.56 207 ARG A O 1
ATOM 1687 N N . GLY A 1 208 ? -22.193 15.740 -18.657 1.00 63.12 208 GLY A N 1
ATOM 1688 C CA . GLY A 1 208 ? -22.909 17.012 -18.814 1.00 63.12 208 GLY A CA 1
ATOM 1689 C C . GLY A 1 208 ? -22.547 18.071 -17.769 1.00 63.12 208 GLY A C 1
ATOM 1690 O O . GLY A 1 208 ? -22.345 19.231 -18.118 1.00 63.12 208 GLY A O 1
ATOM 1691 N N . ASP A 1 209 ? -22.362 17.655 -16.514 1.00 60.28 209 ASP A N 1
ATOM 1692 C CA . ASP A 1 209 ? -22.047 18.552 -15.390 1.00 60.28 209 ASP A CA 1
ATOM 1693 C C . ASP A 1 209 ? -20.599 19.072 -15.385 1.00 60.28 209 ASP A C 1
ATOM 1695 O O . ASP A 1 209 ? -20.286 20.024 -14.679 1.00 60.28 209 ASP A O 1
ATOM 1699 N N . HIS A 1 210 ? -19.709 18.462 -16.174 1.00 58.84 210 HIS A N 1
ATOM 1700 C CA . HIS A 1 210 ? -18.286 18.815 -16.261 1.00 58.84 210 HIS A CA 1
ATOM 1701 C C . HIS A 1 210 ? -17.927 19.514 -17.589 1.00 58.84 210 HIS A C 1
ATOM 1703 O O . HIS A 1 210 ? -16.749 19.734 -17.875 1.00 58.84 210 HIS A O 1
ATOM 1709 N N . LEU A 1 211 ? -18.919 19.832 -18.431 1.00 66.19 211 LEU A N 1
ATOM 1710 C CA . LEU A 1 211 ? -18.735 20.587 -19.676 1.00 66.19 211 LEU A CA 1
ATOM 1711 C C . LEU A 1 211 ? -18.705 22.093 -19.392 1.00 66.19 211 LEU A C 1
ATOM 1713 O O . LEU A 1 211 ? -19.434 22.585 -18.534 1.00 66.19 211 LEU A O 1
ATOM 1717 N N . THR A 1 212 ? -17.886 22.838 -20.141 1.00 74.12 212 THR A N 1
ATOM 1718 C CA . THR A 1 212 ? -17.898 24.303 -20.050 1.00 74.12 212 THR A CA 1
ATOM 1719 C C . THR A 1 212 ? -19.235 24.859 -20.561 1.00 74.12 212 THR A C 1
ATOM 1721 O O . THR A 1 212 ? -19.843 24.241 -21.447 1.00 74.12 212 THR A O 1
ATOM 1724 N N . PRO A 1 213 ? -19.699 26.013 -20.045 1.00 71.00 213 PRO A N 1
ATOM 1725 C CA . PRO A 1 213 ? -20.966 26.618 -20.459 1.00 71.00 213 PRO A CA 1
ATOM 1726 C C . PRO A 1 213 ? -21.082 26.788 -21.979 1.00 71.00 213 PRO A C 1
ATOM 1728 O O . PRO A 1 213 ? -22.089 26.414 -22.568 1.00 71.00 213 PRO A O 1
ATOM 1731 N N . GLU A 1 214 ? -20.006 27.204 -22.647 1.00 73.31 214 GLU A N 1
ATOM 1732 C CA . GLU A 1 214 ? -19.990 27.427 -24.097 1.00 73.31 214 GLU A CA 1
ATOM 1733 C C . GLU A 1 214 ? -20.172 26.121 -24.886 1.00 73.31 214 GLU A C 1
ATOM 1735 O O . GLU A 1 214 ? -20.819 26.091 -25.931 1.00 73.31 214 GLU A O 1
ATOM 1740 N N . ARG A 1 215 ? -19.614 25.008 -24.393 1.00 72.12 215 ARG A N 1
ATOM 1741 C CA . ARG A 1 215 ? -19.763 23.685 -25.024 1.00 72.12 215 ARG A CA 1
ATOM 1742 C C . ARG A 1 215 ? -21.164 23.126 -24.817 1.00 72.12 215 ARG A C 1
ATOM 1744 O O . ARG A 1 215 ? -21.690 22.446 -25.699 1.00 72.12 215 ARG A O 1
ATOM 1751 N N . ARG A 1 216 ? -21.760 23.412 -23.663 1.00 72.88 216 ARG A N 1
ATOM 1752 C CA . ARG A 1 216 ? -23.146 23.066 -23.364 1.00 72.88 216 ARG A CA 1
ATOM 1753 C C . ARG A 1 216 ? -24.098 23.816 -24.292 1.00 72.88 216 ARG A C 1
ATOM 1755 O O . ARG A 1 216 ? -24.902 23.163 -24.945 1.00 72.88 216 ARG A O 1
ATOM 1762 N N . ASP A 1 217 ? -23.888 25.117 -24.479 1.00 73.06 217 ASP A N 1
ATOM 1763 C CA . ASP A 1 217 ? -24.675 25.950 -25.395 1.00 73.06 217 ASP A CA 1
ATOM 1764 C C . ASP A 1 217 ? -24.592 25.465 -26.849 1.00 73.06 217 ASP A C 1
ATOM 1766 O O . ASP A 1 217 ? -25.605 25.398 -27.547 1.00 73.06 217 ASP A O 1
ATOM 1770 N N . VAL A 1 218 ? -23.401 25.063 -27.313 1.00 76.56 218 VAL A N 1
ATOM 1771 C CA . VAL A 1 218 ? -23.228 24.485 -28.657 1.00 76.56 218 VAL A CA 1
ATOM 1772 C C . VAL A 1 218 ? -24.034 23.197 -28.813 1.00 76.56 218 VAL A C 1
ATOM 1774 O O . VAL A 1 218 ? -24.670 23.013 -29.846 1.00 76.56 218 VAL A O 1
ATOM 1777 N N . LEU A 1 219 ? -24.030 22.306 -27.817 1.00 73.12 219 LEU A N 1
ATOM 1778 C CA . LEU A 1 219 ? -24.810 21.066 -27.864 1.00 73.12 219 LEU A CA 1
ATOM 1779 C C . LEU A 1 219 ? -26.312 21.337 -27.761 1.00 73.12 219 LEU A C 1
ATOM 1781 O O . LEU A 1 219 ? -27.077 20.771 -28.541 1.00 73.12 219 LEU A O 1
ATOM 1785 N N . ASP A 1 220 ? -26.725 22.238 -26.874 1.00 69.06 220 ASP A N 1
ATOM 1786 C CA . ASP A 1 220 ? -28.119 22.638 -26.689 1.00 69.06 220 ASP A CA 1
ATOM 1787 C C . ASP A 1 220 ? -28.693 23.282 -27.962 1.00 69.06 220 ASP A C 1
ATOM 1789 O O . ASP A 1 220 ? -29.828 22.985 -28.342 1.00 69.06 220 ASP A O 1
ATOM 1793 N N . ALA A 1 221 ? -27.882 24.044 -28.705 1.00 70.00 221 ALA A N 1
ATOM 1794 C CA . ALA A 1 221 ? -28.231 24.604 -30.013 1.00 70.00 221 ALA A CA 1
ATOM 1795 C C . ALA A 1 221 ? -28.348 23.556 -31.143 1.00 70.00 221 ALA A C 1
ATOM 1797 O O . ALA A 1 221 ? -28.951 23.829 -32.187 1.00 70.00 221 ALA A O 1
ATOM 1798 N N . LEU A 1 222 ? -27.801 22.342 -30.975 1.00 68.56 222 LEU A N 1
ATOM 1799 C CA . LEU A 1 222 ? -27.978 21.245 -31.940 1.00 68.56 222 LEU A CA 1
ATOM 1800 C C . LEU A 1 222 ? -29.353 20.576 -31.810 1.00 68.56 222 LEU A C 1
ATOM 1802 O O . LEU A 1 222 ? -29.819 19.969 -32.785 1.00 68.56 222 LEU A O 1
ATOM 1806 N N . GLY A 1 223 ? -30.007 20.683 -30.650 1.00 56.12 223 GLY A N 1
ATOM 1807 C CA . GLY A 1 223 ? -31.349 20.159 -30.395 1.00 56.12 223 GLY A CA 1
ATOM 1808 C C . GLY A 1 223 ? -32.441 20.988 -31.076 1.00 56.12 223 GLY A C 1
ATOM 1809 O O . GLY A 1 223 ? -32.332 22.203 -31.201 1.00 56.12 223 GLY A O 1
ATOM 1810 N N . TYR A 1 224 ? -33.504 20.337 -31.558 1.00 45.84 224 TYR A N 1
ATOM 1811 C CA . TYR A 1 224 ? -34.728 21.063 -31.909 1.00 45.84 224 TYR A CA 1
ATOM 1812 C C . TYR A 1 224 ? -35.450 21.440 -30.619 1.00 45.84 224 TYR A C 1
ATOM 1814 O O . TYR A 1 224 ? -35.396 20.692 -29.648 1.00 45.84 224 TYR A O 1
ATOM 1822 N N . VAL A 1 225 ? -36.129 22.584 -30.617 1.00 37.09 225 VA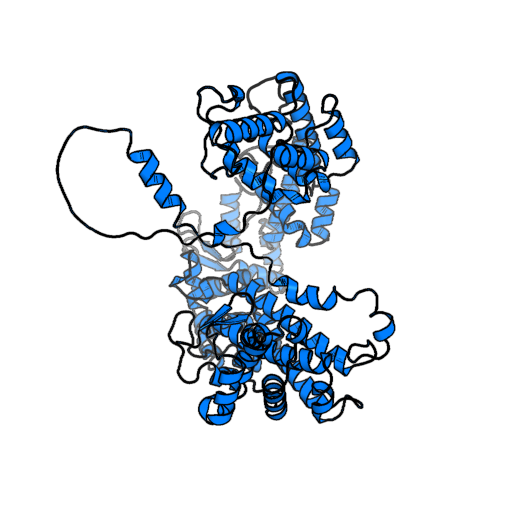L A N 1
ATOM 1823 C CA . VAL A 1 225 ? -36.900 23.049 -29.465 1.00 37.09 225 VAL A CA 1
ATOM 1824 C C . VAL A 1 225 ? -37.928 21.974 -29.050 1.00 37.09 225 VAL A C 1
ATOM 1826 O O . VAL A 1 225 ? -38.765 21.619 -29.884 1.00 37.09 225 VAL A O 1
ATOM 1829 N N . PRO A 1 226 ? -37.889 21.475 -27.797 1.00 44.97 226 PRO A N 1
ATOM 1830 C CA . PRO A 1 226 ? -36.939 21.818 -26.741 1.00 44.97 226 PRO A CA 1
ATOM 1831 C C . PRO A 1 226 ? -35.768 20.817 -26.627 1.00 44.97 226 PRO A C 1
ATOM 1833 O O . PRO A 1 226 ? -35.971 19.645 -26.327 1.00 44.97 226 PRO A O 1
ATOM 1836 N N . LEU A 1 227 ? -34.554 21.373 -26.753 1.00 54.91 227 LEU A N 1
ATOM 1837 C CA . LEU A 1 227 ? -33.272 20.964 -26.154 1.00 54.91 227 LEU A CA 1
ATOM 1838 C C . LEU A 1 227 ? -32.592 19.660 -26.622 1.00 54.91 227 LEU A C 1
ATOM 1840 O O . LEU A 1 227 ? -33.199 18.672 -27.035 1.00 54.91 227 LEU A O 1
ATOM 1844 N N . PHE A 1 228 ? -31.256 19.670 -26.547 1.00 55.16 228 PHE A N 1
ATOM 1845 C CA . PHE A 1 228 ? -30.439 18.464 -26.638 1.00 55.16 228 PHE A CA 1
ATOM 1846 C C . PHE A 1 228 ? -30.804 17.556 -25.465 1.00 55.16 228 PHE A C 1
ATOM 1848 O O . PHE A 1 228 ? -30.643 17.920 -24.306 1.00 55.16 228 PHE A O 1
ATOM 1855 N N . VAL A 1 229 ? -31.346 16.378 -25.772 1.00 57.25 229 VAL A N 1
ATOM 1856 C CA . VAL A 1 229 ? -31.819 15.438 -24.753 1.00 57.25 229 VAL A CA 1
ATOM 1857 C C . VAL A 1 229 ? -30.611 14.851 -24.018 1.00 57.25 229 VAL A C 1
ATOM 1859 O O . VAL A 1 229 ? -29.940 13.927 -24.505 1.00 57.25 229 VAL A O 1
ATOM 1862 N N . TRP A 1 230 ? -30.327 15.433 -22.853 1.00 59.47 230 TRP A N 1
ATOM 1863 C CA . TRP A 1 230 ? -29.276 15.007 -21.932 1.00 59.47 230 TRP A CA 1
ATOM 1864 C C . TRP A 1 230 ? -29.609 13.653 -21.299 1.00 59.47 230 TRP A C 1
ATOM 1866 O O . TRP A 1 230 ? -28.716 12.821 -21.136 1.00 59.47 230 TRP A O 1
ATOM 1876 N N . ASP A 1 231 ? -30.893 13.374 -21.053 1.00 55.06 231 ASP A N 1
ATOM 1877 C CA . ASP A 1 231 ? -31.351 12.095 -20.517 1.00 55.06 231 ASP A CA 1
ATOM 1878 C C . ASP A 1 231 ? -32.114 11.270 -21.568 1.00 55.06 231 ASP A C 1
ATOM 1880 O O . ASP A 1 231 ? -33.277 11.509 -21.886 1.00 55.06 231 ASP A O 1
ATOM 1884 N N . SER A 1 232 ? -31.471 10.217 -22.086 1.00 49.72 232 SER A N 1
ATOM 1885 C CA . SER A 1 232 ? -32.074 9.292 -23.060 1.00 49.72 232 SER A CA 1
ATOM 1886 C C . SER A 1 232 ? -33.339 8.578 -22.556 1.00 49.72 232 SER A C 1
ATOM 1888 O O . SER A 1 232 ? -34.022 7.930 -23.346 1.00 49.72 232 SER A O 1
ATOM 1890 N N . HIS A 1 233 ? -33.649 8.650 -21.257 1.00 52.88 233 HIS A N 1
ATOM 1891 C CA . HIS A 1 233 ? -34.830 8.033 -20.651 1.00 52.88 233 HIS A CA 1
ATOM 1892 C C . HIS A 1 233 ? -36.084 8.919 -20.698 1.00 52.88 233 HIS A C 1
ATOM 1894 O O . HIS A 1 233 ? -37.170 8.399 -20.419 1.00 52.88 233 HIS A O 1
ATOM 1900 N N . GLU A 1 234 ? -35.958 10.198 -21.076 1.00 51.72 234 GLU A N 1
ATOM 1901 C CA . GLU A 1 234 ? -37.067 11.162 -21.163 1.00 51.72 234 GLU A CA 1
ATOM 1902 C C . GLU A 1 234 ? -38.089 10.794 -22.241 1.00 51.72 234 GLU A C 1
ATOM 1904 O O . GLU A 1 234 ? -39.286 10.976 -22.043 1.00 51.72 234 GLU A O 1
ATOM 1909 N N . LEU A 1 235 ? -37.648 10.182 -23.344 1.00 48.50 235 LEU A N 1
ATOM 1910 C CA . LEU A 1 235 ? -38.507 9.926 -24.504 1.00 48.50 235 LEU A CA 1
ATOM 1911 C C . LEU A 1 235 ? -39.568 8.825 -24.284 1.00 48.50 235 LEU A C 1
ATOM 1913 O O . LEU A 1 235 ? -40.497 8.701 -25.076 1.00 48.50 235 LEU A O 1
ATOM 1917 N N . ASN A 1 236 ? -39.448 8.028 -23.214 1.00 59.16 236 ASN A N 1
ATOM 1918 C CA . ASN A 1 236 ? -40.308 6.863 -22.960 1.00 59.16 236 ASN A CA 1
ATOM 1919 C C . ASN A 1 236 ? -41.120 6.974 -21.656 1.00 59.16 236 ASN A C 1
ATOM 1921 O O . ASN A 1 236 ? -41.675 5.970 -21.205 1.00 59.16 236 ASN A O 1
ATOM 1925 N N . TRP A 1 237 ? -41.167 8.149 -21.021 1.00 66.81 237 TRP A N 1
ATOM 1926 C CA . TRP A 1 237 ? -41.836 8.335 -19.728 1.00 66.81 237 TRP A CA 1
ATOM 1927 C C . TRP A 1 237 ? -43.346 8.067 -19.798 1.00 66.81 237 TRP A C 1
ATOM 1929 O O . TRP A 1 237 ? -43.847 7.222 -19.055 1.00 66.81 237 TRP A O 1
ATOM 1939 N N . ASP A 1 238 ? -44.044 8.666 -20.766 1.00 66.75 238 ASP A N 1
ATOM 1940 C CA . ASP A 1 238 ? -45.483 8.444 -20.972 1.00 66.75 238 ASP A CA 1
ATOM 1941 C C . ASP A 1 238 ? -45.809 6.974 -21.267 1.00 66.75 238 ASP A C 1
ATOM 1943 O O . ASP A 1 238 ? -46.768 6.410 -20.740 1.00 66.75 238 ASP A O 1
ATOM 1947 N N . MET A 1 239 ? -44.965 6.310 -22.060 1.00 69.31 239 MET A N 1
ATOM 1948 C CA . MET A 1 239 ? -45.119 4.888 -22.372 1.00 69.31 239 MET A CA 1
ATOM 1949 C C . MET A 1 239 ? -44.930 4.003 -21.129 1.00 69.31 239 MET A C 1
ATOM 1951 O O . MET A 1 239 ? -45.656 3.024 -20.954 1.00 69.31 239 MET A O 1
ATOM 1955 N N . LYS A 1 240 ? -43.976 4.338 -20.249 1.00 71.31 240 LYS A N 1
ATOM 1956 C CA . LYS A 1 240 ? -43.751 3.622 -18.982 1.00 71.31 240 LYS A CA 1
ATOM 1957 C C . LYS A 1 240 ? -44.935 3.795 -18.030 1.00 71.31 240 LYS A C 1
ATOM 1959 O O . LYS A 1 240 ? -45.386 2.807 -17.458 1.00 71.31 240 LYS A O 1
ATOM 1964 N N . LEU A 1 241 ? -45.475 5.009 -17.919 1.00 74.81 241 LEU A N 1
ATOM 1965 C CA . LEU A 1 241 ? -46.684 5.299 -17.141 1.00 74.81 241 LEU A CA 1
ATOM 1966 C C . LEU A 1 241 ? -47.894 4.499 -17.643 1.00 74.81 241 LEU A C 1
ATOM 1968 O O . LEU A 1 241 ? -48.578 3.857 -16.849 1.00 74.81 241 LEU A O 1
ATOM 1972 N N . GLN A 1 242 ? -48.121 4.462 -18.960 1.00 72.69 242 GLN A N 1
ATOM 1973 C CA . GLN A 1 242 ? -49.209 3.683 -19.564 1.00 72.69 242 GLN A CA 1
ATOM 1974 C C . GLN A 1 242 ? -49.047 2.174 -19.340 1.00 72.69 242 GLN A C 1
ATOM 1976 O O . GLN A 1 242 ? -50.022 1.484 -19.032 1.00 72.69 242 GLN A O 1
ATOM 1981 N N . ALA A 1 243 ? -47.823 1.651 -19.451 1.00 71.25 243 ALA A N 1
ATOM 1982 C CA . ALA A 1 243 ? -47.543 0.247 -19.171 1.00 71.25 243 ALA A CA 1
ATOM 1983 C C . ALA A 1 243 ? -47.787 -0.101 -17.691 1.00 71.25 243 ALA A C 1
ATOM 1985 O O . ALA A 1 243 ? -48.406 -1.122 -17.406 1.00 71.25 243 ALA A O 1
ATOM 1986 N N . LEU A 1 244 ? -47.382 0.758 -16.749 1.00 74.12 244 LEU A N 1
ATOM 1987 C CA . LEU A 1 244 ? -47.626 0.566 -15.313 1.00 74.12 244 LEU A CA 1
ATOM 1988 C C . LEU A 1 244 ? -49.116 0.645 -14.951 1.00 74.12 244 LEU A C 1
ATOM 1990 O O . LEU A 1 244 ? -49.606 -0.169 -14.167 1.00 74.12 244 LEU A O 1
ATOM 1994 N N . ALA A 1 245 ? -49.858 1.567 -15.567 1.00 76.19 245 ALA A N 1
ATOM 1995 C CA . ALA A 1 245 ? -51.308 1.654 -15.409 1.00 76.19 245 ALA A CA 1
ATOM 1996 C C . ALA A 1 245 ? -52.015 0.389 -15.930 1.00 76.19 245 ALA A C 1
ATOM 1998 O O . ALA A 1 245 ? -52.898 -0.148 -15.262 1.00 76.19 245 ALA A O 1
ATOM 1999 N N . THR A 1 246 ? -51.578 -0.131 -17.082 1.00 73.25 246 THR A N 1
ATOM 2000 C CA . THR A 1 246 ? -52.105 -1.379 -17.659 1.00 73.25 246 THR A CA 1
ATOM 2001 C C . THR A 1 246 ? -51.763 -2.586 -16.780 1.00 73.25 246 THR A C 1
ATOM 2003 O O . THR A 1 246 ? -52.622 -3.430 -16.536 1.00 73.25 246 THR A O 1
ATOM 2006 N N . PHE A 1 247 ? -50.546 -2.642 -16.224 1.00 72.62 247 PHE A N 1
ATOM 2007 C CA . PHE A 1 247 ? -50.135 -3.683 -15.277 1.00 72.62 247 PHE A CA 1
ATOM 2008 C C . PHE A 1 247 ? -51.062 -3.730 -14.058 1.00 72.62 247 PHE A C 1
ATOM 2010 O O . PHE A 1 247 ? -51.571 -4.794 -13.709 1.00 72.62 247 PHE A O 1
ATOM 2017 N N . LYS A 1 248 ? -51.358 -2.571 -13.458 1.00 72.81 248 LYS A N 1
ATOM 2018 C CA . LYS A 1 248 ? -52.274 -2.465 -12.314 1.00 72.81 248 LYS A CA 1
ATOM 2019 C C . LYS A 1 248 ? -53.687 -2.966 -12.639 1.00 72.81 248 LYS A C 1
ATOM 2021 O O . LYS A 1 248 ? -54.314 -3.597 -11.790 1.00 72.81 248 LYS A O 1
ATOM 2026 N N . GLN A 1 249 ? -54.180 -2.684 -13.848 1.00 72.62 249 GLN A N 1
ATOM 2027 C CA . GLN A 1 249 ? -55.498 -3.134 -14.310 1.00 72.62 249 GLN A CA 1
ATOM 2028 C C . GLN A 1 249 ? -55.562 -4.652 -14.512 1.00 72.62 249 GLN A C 1
ATOM 2030 O O . GLN A 1 249 ? -56.564 -5.266 -14.159 1.00 72.62 249 GLN A O 1
ATOM 2035 N N . VAL A 1 250 ? -54.503 -5.258 -15.055 1.00 69.56 250 VAL A N 1
ATOM 2036 C CA . VAL A 1 250 ? -54.459 -6.699 -15.359 1.00 69.56 250 VAL A CA 1
ATOM 2037 C C . VAL A 1 250 ? -54.243 -7.549 -14.102 1.00 69.56 250 VAL A C 1
ATOM 2039 O O . VAL A 1 250 ? -54.856 -8.603 -13.974 1.00 69.56 250 VAL A O 1
ATOM 2042 N N . PHE A 1 251 ? -53.409 -7.097 -13.160 1.00 68.44 251 PHE A N 1
ATOM 2043 C CA . PHE A 1 251 ? -52.989 -7.887 -11.992 1.00 68.44 251 PHE A CA 1
ATOM 2044 C C . PHE A 1 251 ? -53.688 -7.504 -10.674 1.00 68.44 251 PHE A C 1
ATOM 2046 O O . PHE A 1 251 ? -53.186 -7.800 -9.593 1.00 68.44 251 PHE A O 1
ATOM 2053 N N . GLY A 1 252 ? -54.866 -6.874 -10.741 1.00 57.28 252 GLY A N 1
ATOM 2054 C CA . GLY A 1 252 ? -55.759 -6.769 -9.581 1.00 57.28 252 GLY A CA 1
ATOM 2055 C C . GLY A 1 252 ? -55.333 -5.770 -8.498 1.00 57.28 252 GLY A C 1
ATOM 2056 O O . GLY A 1 252 ? -55.561 -6.019 -7.320 1.00 57.28 252 GLY A O 1
ATOM 2057 N N . GLY A 1 253 ? -54.758 -4.623 -8.879 1.00 57.97 253 GLY A N 1
ATOM 2058 C CA . GLY A 1 253 ? -54.621 -3.459 -7.989 1.00 57.97 253 GLY A CA 1
ATOM 2059 C C . GLY A 1 253 ? -53.258 -3.252 -7.321 1.00 57.97 253 GLY A C 1
ATOM 2060 O O . GLY A 1 253 ? -53.015 -2.151 -6.823 1.00 57.97 253 GLY A O 1
ATOM 2061 N N . THR A 1 254 ? -52.344 -4.224 -7.381 1.00 59.09 254 THR A N 1
ATOM 2062 C CA . THR A 1 254 ? -50.998 -4.105 -6.793 1.00 59.09 254 THR A CA 1
ATOM 2063 C C . THR A 1 254 ? -49.945 -3.780 -7.861 1.00 59.09 254 THR A C 1
ATOM 2065 O O . THR A 1 254 ? -49.858 -4.441 -8.892 1.00 59.09 254 THR A O 1
ATOM 2068 N N . LEU A 1 255 ? -49.115 -2.760 -7.612 1.00 65.69 255 LEU A N 1
ATOM 2069 C CA . LEU A 1 255 ? -48.067 -2.262 -8.526 1.00 65.69 255 LEU A CA 1
ATOM 2070 C C . LEU A 1 255 ? -46.687 -2.907 -8.282 1.00 65.69 255 LEU A C 1
ATOM 2072 O O . LEU A 1 255 ? -45.642 -2.297 -8.505 1.00 65.69 255 LEU A O 1
ATOM 2076 N N . VAL A 1 256 ? -46.685 -4.154 -7.810 1.00 64.12 256 VAL A N 1
ATOM 2077 C CA . VAL A 1 256 ? -45.471 -4.941 -7.563 1.00 64.12 256 VAL A CA 1
ATOM 2078 C C . VAL A 1 256 ? -45.116 -5.680 -8.850 1.00 64.12 256 VAL A C 1
ATOM 2080 O O . VAL A 1 256 ? -45.656 -6.743 -9.146 1.00 64.12 256 VAL A O 1
ATOM 2083 N N . VAL A 1 257 ? -44.232 -5.077 -9.645 1.00 64.00 257 VAL A N 1
ATOM 2084 C CA . VAL A 1 257 ? -43.769 -5.644 -10.918 1.00 64.00 257 VAL A CA 1
ATOM 2085 C C . VAL A 1 257 ? -42.516 -6.497 -10.671 1.00 64.00 257 VAL A C 1
ATOM 2087 O O . VAL A 1 257 ? -41.516 -5.952 -10.200 1.00 64.00 257 VAL A O 1
ATOM 2090 N N . PRO A 1 258 ? -42.518 -7.805 -10.997 1.00 61.19 258 PRO A N 1
ATOM 2091 C CA . PRO A 1 258 ? -41.314 -8.632 -10.937 1.00 61.19 258 PRO A CA 1
ATOM 2092 C C . PRO A 1 258 ? -40.204 -8.091 -11.847 1.00 61.19 258 PRO A C 1
ATOM 2094 O O . PRO A 1 258 ? -40.478 -7.625 -12.953 1.00 61.19 258 PRO A O 1
ATOM 2097 N N . GLN A 1 259 ? -38.945 -8.199 -11.414 1.00 56.41 259 GLN A N 1
ATOM 2098 C CA . GLN A 1 259 ? -37.794 -7.666 -12.156 1.00 56.41 259 GLN A CA 1
ATOM 2099 C C . GLN A 1 259 ? -37.676 -8.247 -13.578 1.00 56.41 259 GLN A C 1
ATOM 2101 O O . GLN A 1 259 ? -37.363 -7.511 -14.512 1.00 56.41 259 GLN A O 1
ATOM 2106 N N . ASP A 1 260 ? -38.017 -9.527 -13.750 1.00 56.53 260 ASP A N 1
ATOM 2107 C CA . ASP A 1 260 ? -37.948 -10.242 -15.032 1.00 56.53 260 ASP A CA 1
ATOM 2108 C C . ASP A 1 260 ? -39.236 -10.153 -15.868 1.00 56.53 260 ASP A C 1
ATOM 2110 O O . ASP A 1 260 ? -39.373 -10.833 -16.888 1.00 56.53 260 ASP A O 1
ATOM 2114 N N . PHE A 1 261 ? -40.206 -9.333 -15.453 1.00 62.59 261 PHE A N 1
ATOM 2115 C CA . PHE A 1 261 ? -41.475 -9.214 -16.161 1.00 62.59 261 PHE A CA 1
ATOM 2116 C C . PHE A 1 261 ? -41.288 -8.592 -17.552 1.00 62.59 261 PHE A C 1
ATOM 2118 O O . PHE A 1 261 ? -40.826 -7.456 -17.705 1.00 62.59 261 PHE A O 1
ATOM 2125 N N . VAL A 1 262 ? -41.716 -9.337 -18.572 1.00 64.62 262 VAL A N 1
ATOM 2126 C CA . VAL A 1 262 ? -41.737 -8.904 -19.972 1.00 64.62 262 VAL A CA 1
ATOM 2127 C C . VAL A 1 262 ? -43.175 -8.647 -20.381 1.00 64.62 262 VAL A C 1
ATOM 2129 O O . VAL A 1 262 ? -44.038 -9.498 -20.181 1.00 64.62 262 VAL A O 1
ATOM 2132 N N . VAL A 1 263 ? -43.426 -7.485 -20.983 1.00 63.75 263 VAL A N 1
ATOM 2133 C CA . VAL A 1 263 ? -44.764 -7.119 -21.458 1.00 63.75 263 VAL A CA 1
ATOM 2134 C C . VAL A 1 263 ? -45.217 -8.097 -22.554 1.00 63.75 263 VAL A C 1
ATOM 2136 O O . VAL A 1 263 ? -44.549 -8.185 -23.594 1.00 63.75 263 VAL A O 1
ATOM 2139 N N . PRO A 1 264 ? -46.345 -8.809 -22.364 1.00 64.50 264 PRO A N 1
ATOM 2140 C CA . PRO A 1 264 ? -46.912 -9.686 -23.382 1.00 64.50 264 PRO A CA 1
ATOM 2141 C C . PRO A 1 264 ? -47.292 -8.915 -24.648 1.00 64.50 264 PRO A C 1
ATOM 2143 O O . PRO A 1 264 ? -47.803 -7.798 -24.576 1.00 64.50 264 PRO A O 1
ATOM 2146 N N . SER A 1 265 ? -47.095 -9.526 -25.817 1.00 70.38 265 SER A N 1
ATOM 2147 C CA . SER A 1 265 ? -47.417 -8.915 -27.117 1.00 70.38 265 SER A CA 1
ATOM 2148 C C . SER A 1 265 ? -48.905 -9.007 -27.489 1.00 70.38 265 SER A C 1
ATOM 2150 O O . SER A 1 265 ? -49.256 -9.169 -28.656 1.00 70.38 265 SER A O 1
ATOM 2152 N N . THR A 1 266 ? -49.789 -8.965 -26.493 1.00 68.38 266 THR A N 1
ATOM 2153 C CA . THR A 1 266 ? -51.239 -9.148 -26.629 1.00 68.38 266 THR A CA 1
ATOM 2154 C C . THR A 1 266 ? -51.983 -7.991 -25.963 1.00 68.38 266 THR A C 1
ATOM 2156 O O . THR A 1 266 ? -51.461 -7.344 -25.057 1.00 68.38 266 THR A O 1
ATOM 2159 N N . ALA A 1 267 ? -53.219 -7.706 -26.384 1.00 63.38 267 ALA A N 1
ATOM 2160 C CA . ALA A 1 267 ? -54.068 -6.739 -25.678 1.00 63.38 267 ALA A CA 1
ATOM 2161 C C . ALA A 1 267 ? -54.256 -7.171 -24.202 1.00 63.38 267 ALA A C 1
ATOM 2163 O O . ALA A 1 267 ? -54.334 -8.379 -23.954 1.00 63.38 267 ALA A O 1
ATOM 2164 N N . PRO A 1 268 ? -54.302 -6.244 -23.219 1.00 63.38 268 PRO A N 1
ATOM 2165 C CA . PRO A 1 268 ? -54.531 -4.793 -23.337 1.00 63.38 268 PRO A CA 1
ATOM 2166 C C . PRO A 1 268 ? -53.265 -3.907 -23.400 1.00 63.38 268 PRO A C 1
ATOM 2168 O O . PRO A 1 268 ? -53.369 -2.688 -23.296 1.00 63.38 268 PRO A O 1
ATOM 2171 N N . TRP A 1 269 ? -52.070 -4.478 -23.573 1.00 66.44 269 TRP A N 1
ATOM 2172 C CA . TRP A 1 269 ? -50.810 -3.722 -23.550 1.00 66.44 269 TRP A CA 1
ATOM 2173 C C . TRP A 1 269 ? -50.613 -2.846 -24.803 1.00 66.44 269 TRP A C 1
ATOM 2175 O O . TRP A 1 269 ? -50.884 -3.322 -25.911 1.00 66.44 269 TRP A O 1
ATOM 2185 N N . PRO A 1 270 ? -50.097 -1.603 -24.680 1.00 69.94 270 PRO A N 1
ATOM 2186 C CA . PRO A 1 270 ? -49.775 -0.762 -25.833 1.00 69.94 270 PRO A CA 1
ATOM 2187 C C . PRO A 1 270 ? -48.825 -1.460 -26.814 1.00 69.94 270 PRO A C 1
ATOM 2189 O O . PRO A 1 270 ? -47.798 -1.998 -26.418 1.00 69.94 270 PRO A O 1
ATOM 2192 N N . GLN A 1 271 ? -49.099 -1.389 -28.118 1.00 63.25 271 GLN A N 1
ATOM 2193 C CA . GLN A 1 271 ? -48.292 -2.093 -29.129 1.00 63.25 271 GLN A CA 1
ATOM 2194 C C . GLN A 1 271 ? -46.806 -1.685 -29.122 1.00 63.25 271 GLN A C 1
ATOM 2196 O O . GLN A 1 271 ? -45.930 -2.480 -29.449 1.00 63.25 271 GLN A O 1
ATOM 2201 N N . ARG A 1 272 ? -46.512 -0.449 -28.699 1.00 61.44 272 ARG A N 1
ATOM 2202 C CA . ARG A 1 272 ? -45.143 0.068 -28.545 1.00 61.44 272 ARG A CA 1
ATOM 2203 C C . ARG A 1 272 ? -44.401 -0.494 -27.327 1.00 61.44 272 ARG A C 1
ATOM 2205 O O . ARG A 1 272 ? -43.184 -0.359 -27.281 1.00 61.44 272 ARG A O 1
ATOM 2212 N N . SER A 1 273 ? -45.102 -1.102 -26.365 1.00 57.44 273 SER A N 1
ATOM 2213 C CA . SER A 1 273 ? -44.507 -1.707 -25.169 1.00 57.44 273 SER A CA 1
ATOM 2214 C C . SER A 1 273 ? -44.351 -3.229 -25.252 1.00 57.44 273 SER A C 1
ATOM 2216 O O . SER A 1 273 ? -43.758 -3.818 -24.351 1.00 57.44 273 SER A O 1
ATOM 2218 N N . TRP A 1 274 ? -44.824 -3.873 -26.325 1.00 63.81 274 TRP A N 1
ATOM 2219 C CA . TRP A 1 274 ? -44.742 -5.324 -26.527 1.00 63.81 274 TRP A CA 1
ATOM 2220 C C . TRP A 1 274 ? -43.301 -5.850 -26.541 1.00 63.81 274 TRP A C 1
ATOM 2222 O O . TRP A 1 274 ? -42.404 -5.236 -27.117 1.00 63.81 274 TRP A O 1
ATOM 2232 N N . SER A 1 275 ? -43.082 -7.011 -25.909 1.00 55.84 275 SER A N 1
ATOM 2233 C CA . SER A 1 275 ? -41.776 -7.687 -25.794 1.00 55.84 275 SER A CA 1
ATOM 2234 C C . SER A 1 275 ? -40.671 -6.868 -25.110 1.00 55.84 275 SER A C 1
ATOM 2236 O O . SER A 1 275 ? -39.504 -7.267 -25.111 1.00 55.84 275 SER A O 1
ATOM 2238 N N . MET A 1 276 ? -41.008 -5.738 -24.482 1.00 58.50 276 MET A N 1
ATOM 2239 C CA . MET A 1 276 ? -40.052 -4.963 -23.705 1.00 58.50 276 MET A CA 1
ATOM 2240 C C . MET A 1 276 ? -39.870 -5.585 -22.315 1.00 58.50 276 MET A C 1
ATOM 2242 O O . MET A 1 276 ? -40.818 -5.678 -21.537 1.00 58.50 276 MET A O 1
ATOM 2246 N N . LYS A 1 277 ? -38.621 -5.908 -21.951 1.00 55.44 277 LYS A N 1
ATOM 2247 C CA . LYS A 1 277 ? -38.212 -6.270 -20.572 1.00 55.44 277 LYS A CA 1
ATOM 2248 C C . LYS A 1 277 ? -38.192 -5.069 -19.606 1.00 55.44 277 LYS A C 1
ATOM 2250 O O . LYS A 1 277 ? -37.687 -5.148 -18.493 1.00 55.44 277 LYS A O 1
ATOM 2255 N N . LEU A 1 278 ? -38.667 -3.911 -20.068 1.00 54.78 278 LEU A N 1
ATOM 2256 C CA . LEU A 1 278 ? -38.400 -2.624 -19.440 1.00 54.78 278 LEU A CA 1
ATOM 2257 C C . LEU A 1 278 ? -39.266 -2.334 -18.222 1.00 54.78 278 LEU A C 1
ATOM 2259 O O . LEU A 1 278 ? -38.863 -1.474 -17.462 1.00 54.78 278 LEU A O 1
ATOM 2263 N N . VAL A 1 279 ? -40.416 -2.976 -17.993 1.00 56.47 279 VAL A N 1
ATOM 2264 C CA . VAL A 1 279 ? -41.296 -2.538 -16.890 1.00 56.47 279 VAL A CA 1
ATOM 2265 C C . VAL A 1 279 ? -40.703 -2.918 -15.530 1.00 56.47 279 VAL A C 1
ATOM 2267 O O . VAL A 1 279 ? -40.589 -2.041 -14.682 1.00 56.47 279 VAL A O 1
ATOM 2270 N N . GLY A 1 280 ? -40.210 -4.149 -15.348 1.00 58.62 280 GLY A N 1
ATOM 2271 C CA . GLY A 1 280 ? -39.527 -4.553 -14.109 1.00 58.62 280 GLY A CA 1
ATOM 2272 C C . GLY A 1 280 ? -38.243 -3.755 -13.858 1.00 58.62 280 GLY A C 1
ATOM 2273 O O . GLY A 1 280 ? -38.077 -3.132 -12.811 1.00 58.62 280 GLY A O 1
ATOM 2274 N N . GLN A 1 281 ? -37.366 -3.667 -14.862 1.00 58.88 281 GLN A N 1
ATOM 2275 C CA . GLN A 1 281 ? -36.096 -2.944 -14.735 1.00 58.88 281 GLN A CA 1
ATOM 2276 C C . GLN A 1 281 ? -36.266 -1.415 -14.645 1.00 58.88 281 GLN A C 1
ATOM 2278 O O . GLN A 1 281 ? -35.499 -0.746 -13.953 1.00 58.88 281 GLN A O 1
ATOM 2283 N N . ALA A 1 282 ? -37.278 -0.833 -15.299 1.00 61.72 282 ALA A N 1
ATOM 2284 C CA . ALA A 1 282 ? -37.577 0.593 -15.174 1.00 61.72 282 ALA A CA 1
ATOM 2285 C C . ALA A 1 282 ? -38.152 0.935 -13.801 1.00 61.72 282 ALA A C 1
ATOM 2287 O O . ALA A 1 282 ? -37.804 1.991 -13.291 1.00 61.72 282 ALA A O 1
ATOM 2288 N N . VAL A 1 283 ? -38.963 0.065 -13.189 1.00 65.62 283 VAL A N 1
ATOM 2289 C CA . VAL A 1 283 ? -39.462 0.247 -11.813 1.00 65.62 283 VAL A CA 1
ATOM 2290 C C . VAL A 1 283 ? -38.297 0.267 -10.822 1.00 65.62 283 VAL A C 1
ATOM 2292 O O . VAL A 1 283 ? -38.209 1.184 -10.008 1.00 65.62 283 VAL A O 1
ATOM 2295 N N . THR A 1 284 ? -37.349 -0.669 -10.937 1.00 62.50 284 THR A N 1
ATOM 2296 C CA . THR A 1 284 ? -36.131 -0.684 -10.106 1.00 62.50 284 THR A CA 1
ATOM 2297 C C . THR A 1 284 ? -35.291 0.577 -10.308 1.00 62.50 284 THR A C 1
ATOM 2299 O O . THR A 1 284 ? -34.865 1.199 -9.338 1.00 62.50 284 THR A O 1
ATOM 2302 N N . ASN A 1 285 ? -35.108 1.011 -11.557 1.00 61.94 285 ASN A N 1
ATOM 2303 C CA . ASN A 1 285 ? -34.354 2.227 -11.866 1.00 61.94 285 ASN A CA 1
ATOM 2304 C C . ASN A 1 285 ? -35.064 3.510 -11.401 1.00 61.94 285 ASN A C 1
ATOM 2306 O O . ASN A 1 285 ? -34.389 4.449 -10.989 1.00 61.94 285 ASN A O 1
ATOM 2310 N N . MET A 1 286 ? -36.402 3.563 -11.444 1.00 71.31 286 MET A N 1
ATOM 2311 C CA . MET A 1 286 ? -37.192 4.665 -10.879 1.00 71.31 286 MET A CA 1
ATOM 2312 C C . MET A 1 286 ? -37.003 4.734 -9.363 1.00 71.31 286 MET A C 1
ATOM 2314 O O . MET A 1 286 ? -36.741 5.813 -8.847 1.00 71.31 286 MET A O 1
ATOM 2318 N N . ARG A 1 287 ? -37.044 3.592 -8.660 1.00 69.50 287 ARG A N 1
ATOM 2319 C CA . ARG A 1 287 ? -36.791 3.529 -7.209 1.00 69.50 287 ARG A CA 1
ATOM 2320 C C . ARG A 1 287 ? -35.371 3.961 -6.849 1.00 69.50 287 ARG A C 1
ATOM 2322 O O . ARG A 1 287 ? -35.197 4.777 -5.956 1.00 69.50 287 ARG A O 1
ATOM 2329 N N . PHE A 1 288 ? -34.367 3.489 -7.588 1.00 62.22 288 PHE A N 1
ATOM 2330 C CA . PHE A 1 288 ? -32.965 3.863 -7.364 1.00 62.22 288 PHE A CA 1
ATOM 2331 C C . PHE A 1 288 ? -32.696 5.360 -7.592 1.00 62.22 288 PHE A C 1
ATOM 2333 O O . PHE A 1 288 ? -31.772 5.925 -7.021 1.00 62.22 288 PHE A O 1
ATOM 2340 N N . ARG A 1 289 ? -33.502 6.013 -8.436 1.00 59.31 289 ARG A N 1
ATOM 2341 C CA . ARG A 1 289 ? -33.371 7.434 -8.780 1.00 59.31 289 ARG A CA 1
ATOM 2342 C C . ARG A 1 289 ? -34.418 8.325 -8.113 1.00 59.31 289 ARG A C 1
ATOM 2344 O O . ARG A 1 289 ? -34.586 9.455 -8.570 1.00 59.31 289 ARG A O 1
ATOM 2351 N N . ALA A 1 290 ? -35.086 7.860 -7.053 1.00 63.38 290 ALA A N 1
ATOM 2352 C CA . ALA A 1 290 ? -36.126 8.613 -6.345 1.00 63.38 290 ALA A CA 1
ATOM 2353 C C . ALA A 1 290 ? -35.689 10.055 -6.021 1.00 63.38 290 ALA A C 1
ATOM 2355 O O . ALA A 1 290 ? -36.399 11.000 -6.361 1.00 63.38 290 ALA A O 1
ATOM 2356 N N . ASP A 1 291 ? -34.468 10.233 -5.516 1.00 54.22 291 ASP A N 1
ATOM 2357 C CA . ASP A 1 291 ? -33.939 11.541 -5.099 1.00 54.22 291 ASP A CA 1
ATOM 2358 C C . ASP A 1 291 ? -33.570 12.483 -6.262 1.00 54.22 291 ASP A C 1
ATOM 2360 O O . ASP A 1 291 ? -33.373 13.677 -6.060 1.00 54.22 291 ASP A O 1
ATOM 2364 N N . SER A 1 292 ? -33.479 11.966 -7.493 1.00 56.56 292 SER A N 1
ATOM 2365 C CA . SER A 1 292 ? -33.086 12.732 -8.692 1.00 56.56 292 SER A CA 1
ATOM 2366 C C . SER A 1 292 ? -34.242 13.008 -9.660 1.00 56.56 292 SER A C 1
ATOM 2368 O O . SER A 1 292 ? -34.030 13.589 -10.724 1.00 56.56 292 SER A O 1
ATOM 2370 N N . MET A 1 293 ? -35.471 12.602 -9.322 1.00 64.94 293 MET A N 1
ATOM 2371 C CA . MET A 1 293 ? -36.655 12.820 -10.159 1.00 64.94 293 MET A CA 1
ATOM 2372 C C . MET A 1 293 ? -37.385 14.128 -9.833 1.00 64.94 293 MET A C 1
ATOM 2374 O O . MET A 1 293 ? -37.494 14.540 -8.683 1.00 64.94 293 MET A O 1
ATOM 2378 N N . SER A 1 294 ? -37.945 14.765 -10.865 1.00 70.44 294 SER A N 1
ATOM 2379 C CA . SER A 1 294 ? -38.751 15.984 -10.732 1.00 70.44 294 SER A CA 1
ATOM 2380 C C . SER A 1 294 ? -40.052 15.744 -9.954 1.00 70.44 294 SER A C 1
ATOM 2382 O O . SER A 1 294 ? -40.690 14.702 -10.122 1.00 70.44 294 SER A O 1
ATOM 2384 N N . ALA A 1 295 ? -40.514 16.749 -9.204 1.00 68.94 295 ALA A N 1
ATOM 2385 C CA . ALA A 1 295 ? -41.739 16.682 -8.395 1.00 68.94 295 ALA A CA 1
ATOM 2386 C C . ALA A 1 295 ? -42.999 16.273 -9.191 1.00 68.94 295 ALA A C 1
ATOM 2388 O O . ALA A 1 295 ? -43.813 15.494 -8.705 1.00 68.94 295 ALA A O 1
ATOM 2389 N N . GLU A 1 296 ? -43.130 16.715 -10.446 1.00 71.56 296 GLU A N 1
ATOM 2390 C CA . GLU A 1 296 ? -44.245 16.327 -11.328 1.00 71.56 296 GLU A CA 1
ATOM 2391 C C . GLU A 1 296 ? -44.284 14.815 -11.615 1.00 71.56 296 GLU A C 1
ATOM 2393 O O . GLU A 1 296 ? -45.355 14.223 -11.727 1.00 71.56 296 GLU A O 1
ATOM 2398 N N . ARG A 1 297 ? -43.117 14.164 -11.694 1.00 69.75 297 ARG A N 1
ATOM 2399 C CA . ARG A 1 297 ? -42.993 12.724 -11.975 1.00 69.75 297 ARG A CA 1
ATOM 2400 C C . ARG A 1 297 ? -43.287 11.883 -10.742 1.00 69.75 297 ARG A C 1
ATOM 2402 O O . ARG A 1 297 ? -43.928 10.842 -10.861 1.00 69.75 297 ARG A O 1
ATOM 2409 N N . HIS A 1 298 ? -42.869 12.368 -9.574 1.00 73.81 298 HIS A N 1
ATOM 2410 C CA . HIS A 1 298 ? -43.286 11.813 -8.288 1.00 73.81 298 HIS A CA 1
ATOM 2411 C C . HIS A 1 298 ? -44.809 11.828 -8.163 1.00 73.81 298 HIS A C 1
ATOM 2413 O O . HIS A 1 298 ? -45.404 10.776 -7.952 1.00 73.81 298 HIS A O 1
ATOM 2419 N N . ALA A 1 299 ? -45.448 12.966 -8.452 1.00 76.25 299 ALA A N 1
ATOM 2420 C CA . ALA A 1 299 ? -46.905 13.088 -8.422 1.00 76.25 299 ALA A CA 1
ATOM 2421 C C . ALA A 1 299 ? -47.614 12.153 -9.424 1.00 76.25 299 ALA A C 1
ATOM 2423 O O . ALA A 1 299 ? -48.634 11.548 -9.096 1.00 76.25 299 ALA A O 1
ATOM 2424 N N . GLN A 1 300 ? -47.079 11.985 -10.640 1.00 78.69 300 GLN A N 1
ATOM 2425 C CA . GLN A 1 300 ? -47.638 11.061 -11.640 1.00 78.69 300 GLN A CA 1
ATOM 2426 C C . GLN A 1 300 ? -47.529 9.587 -11.218 1.00 78.69 300 GLN A C 1
ATOM 2428 O O . GLN A 1 300 ? -48.446 8.806 -11.477 1.00 78.69 300 GLN A O 1
ATOM 2433 N N . LEU A 1 301 ? -46.429 9.200 -10.565 1.00 76.25 301 LEU A N 1
ATOM 2434 C CA . LEU A 1 301 ? -46.236 7.851 -10.032 1.00 76.25 301 LEU A CA 1
ATOM 2435 C C . LEU A 1 301 ? -47.095 7.603 -8.779 1.00 76.25 301 LEU A C 1
ATOM 2437 O O . LEU A 1 301 ? -47.717 6.548 -8.660 1.00 76.25 301 LEU A O 1
ATOM 2441 N N . GLU A 1 302 ? -47.227 8.579 -7.885 1.00 76.88 302 GLU A N 1
ATOM 2442 C CA . GLU A 1 302 ? -48.145 8.500 -6.741 1.00 76.88 302 GLU A CA 1
ATOM 2443 C C . GLU A 1 302 ? -49.608 8.385 -7.184 1.00 76.88 302 GLU A C 1
ATOM 2445 O O . GLU A 1 302 ? -50.350 7.565 -6.642 1.00 76.88 302 GLU A O 1
ATOM 2450 N N . ALA A 1 303 ? -50.016 9.116 -8.227 1.00 77.94 303 ALA A N 1
ATOM 2451 C CA . ALA A 1 303 ? -51.376 9.067 -8.766 1.00 77.94 303 ALA A CA 1
ATOM 2452 C C . ALA A 1 303 ? -51.772 7.673 -9.285 1.00 77.94 303 ALA A C 1
ATOM 2454 O O . ALA A 1 303 ? -52.935 7.275 -9.185 1.00 77.94 303 ALA A O 1
ATOM 2455 N N . ILE A 1 304 ? -50.816 6.895 -9.807 1.00 73.56 304 ILE A N 1
ATOM 2456 C CA . ILE A 1 304 ? -51.062 5.498 -10.195 1.00 73.56 304 ILE A CA 1
ATOM 2457 C C . ILE A 1 304 ? -50.936 4.523 -9.015 1.00 73.56 304 ILE A C 1
ATOM 2459 O O . ILE A 1 304 ? -51.304 3.355 -9.155 1.00 73.56 304 ILE A O 1
ATOM 2463 N N . GLY A 1 305 ? -50.521 4.985 -7.833 1.00 69.25 305 GLY A N 1
ATOM 2464 C CA . GLY A 1 305 ? -50.315 4.178 -6.628 1.00 69.25 305 GLY A CA 1
ATOM 2465 C C . GLY A 1 305 ? -48.979 3.434 -6.625 1.00 69.25 305 GLY A C 1
ATOM 2466 O O . GLY A 1 305 ? -48.922 2.286 -6.186 1.00 69.25 305 GLY A O 1
ATOM 2467 N N . PHE A 1 306 ? -47.929 4.042 -7.182 1.00 72.88 306 PHE A N 1
ATOM 2468 C CA . PHE A 1 306 ? -46.581 3.480 -7.199 1.00 72.88 306 PHE A CA 1
ATOM 2469 C C . PHE A 1 306 ? -45.987 3.440 -5.788 1.00 72.88 306 PHE A C 1
ATOM 2471 O O . PHE A 1 306 ? -45.954 4.448 -5.086 1.00 72.88 306 PHE A O 1
ATOM 2478 N N . ILE A 1 307 ? -45.501 2.269 -5.379 1.00 70.62 307 ILE A N 1
ATOM 2479 C CA . ILE A 1 307 ? -44.912 2.064 -4.054 1.00 70.62 307 ILE A CA 1
ATOM 2480 C C . ILE A 1 307 ? -43.397 2.271 -4.149 1.00 70.62 307 ILE A C 1
ATOM 2482 O O . ILE A 1 307 ? -42.720 1.537 -4.881 1.00 70.62 307 ILE A O 1
ATOM 2486 N N . TRP A 1 308 ? -42.884 3.254 -3.408 1.00 70.38 308 TRP A N 1
ATOM 2487 C CA . TRP A 1 308 ? -41.464 3.618 -3.372 1.00 70.38 308 TRP A CA 1
ATOM 2488 C C . TRP A 1 308 ? -40.624 2.694 -2.489 1.00 70.38 308 TRP A C 1
ATOM 2490 O O . TRP A 1 308 ? -39.520 2.329 -2.888 1.00 70.38 308 TRP A O 1
ATOM 2500 N N . ASP A 1 309 ? -41.171 2.262 -1.351 1.00 61.72 309 ASP A N 1
ATOM 2501 C CA . ASP A 1 309 ? -40.473 1.443 -0.360 1.00 61.72 309 ASP A CA 1
ATOM 2502 C C . ASP A 1 309 ? -41.209 0.112 -0.126 1.00 61.72 309 ASP A C 1
ATOM 2504 O O . ASP A 1 309 ? -42.427 0.092 0.055 1.00 61.72 309 ASP A O 1
ATOM 2508 N N . TYR A 1 310 ? -40.485 -1.010 -0.185 1.00 52.47 310 TYR A N 1
ATOM 2509 C CA . TYR A 1 310 ? -41.040 -2.357 0.018 1.00 52.47 310 TYR A CA 1
ATOM 2510 C C . TYR A 1 310 ? -40.119 -3.157 0.958 1.00 52.47 310 TYR A C 1
ATOM 2512 O O . TYR A 1 310 ? -39.192 -3.825 0.488 1.00 52.47 310 TYR A O 1
ATOM 2520 N N . PRO A 1 311 ? -40.350 -3.101 2.282 1.00 44.09 311 PRO A N 1
ATOM 2521 C CA . PRO A 1 311 ? -39.468 -3.705 3.289 1.00 44.09 311 PRO A CA 1
ATOM 2522 C C . PRO A 1 311 ? -39.376 -5.242 3.235 1.00 44.09 311 PRO A C 1
ATOM 2524 O O . PRO A 1 311 ? -38.425 -5.831 3.744 1.00 44.09 311 PRO A O 1
ATOM 2527 N N . GLU A 1 312 ? -40.337 -5.915 2.598 1.00 43.72 312 GLU A N 1
ATOM 2528 C CA . GLU A 1 312 ? -40.502 -7.377 2.664 1.00 43.72 312 GLU A CA 1
ATOM 2529 C C . GLU A 1 312 ? -39.658 -8.175 1.651 1.00 43.72 312 GLU A C 1
ATOM 2531 O O . GLU A 1 312 ? -39.597 -9.401 1.724 1.00 43.72 312 GLU A O 1
ATOM 2536 N N . LEU A 1 313 ? -38.903 -7.514 0.764 1.00 45.06 313 LEU A N 1
ATOM 2537 C CA . LEU A 1 313 ? -37.923 -8.185 -0.113 1.00 45.06 313 LEU A CA 1
ATOM 2538 C C . LEU A 1 313 ? -36.675 -8.702 0.633 1.00 45.06 313 LEU A C 1
ATOM 2540 O O . LEU A 1 313 ? -35.787 -9.279 0.008 1.00 45.06 313 LEU A O 1
ATOM 2544 N N . ARG A 1 314 ? -36.599 -8.518 1.960 1.00 45.53 314 ARG A N 1
ATOM 2545 C CA . ARG A 1 314 ? -35.525 -9.056 2.809 1.00 45.53 314 ARG A CA 1
ATOM 2546 C C . ARG A 1 314 ? -35.892 -10.305 3.615 1.00 45.53 314 ARG A C 1
ATOM 2548 O O . ARG A 1 314 ? -34.962 -10.925 4.120 1.00 45.53 314 ARG A O 1
ATOM 2555 N N . VAL A 1 315 ? -37.170 -10.691 3.753 1.00 38.16 315 VAL A N 1
ATOM 2556 C CA . VAL A 1 315 ? -37.541 -11.742 4.734 1.00 38.16 315 VAL A CA 1
ATOM 2557 C C . VAL A 1 315 ? -38.424 -12.878 4.191 1.00 38.16 315 VAL A C 1
ATOM 2559 O O . VAL A 1 315 ? -38.238 -14.003 4.636 1.00 38.16 315 VAL A O 1
ATOM 2562 N N . ASP A 1 316 ? -39.263 -12.692 3.163 1.00 41.62 316 ASP A N 1
ATOM 2563 C CA . ASP A 1 316 ? -40.227 -13.740 2.752 1.00 41.62 316 ASP A CA 1
ATOM 2564 C C . ASP A 1 316 ? -40.135 -14.177 1.276 1.00 41.62 316 ASP A C 1
ATOM 2566 O O . ASP A 1 316 ? -41.113 -14.193 0.526 1.00 41.62 316 ASP A O 1
ATOM 2570 N N . ALA A 1 317 ? -38.962 -14.659 0.851 1.00 39.03 317 ALA A N 1
ATOM 2571 C 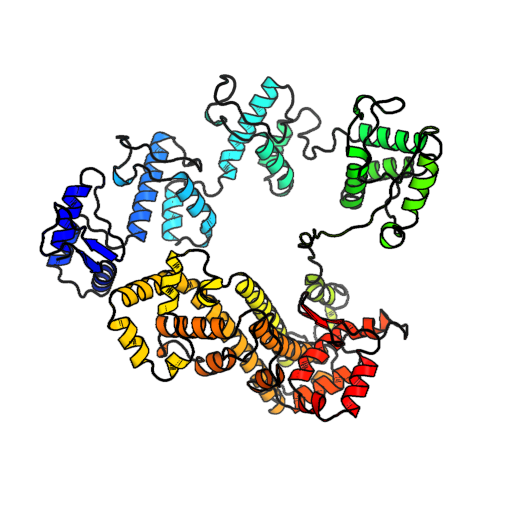CA . ALA A 1 317 ? -38.804 -15.354 -0.438 1.00 39.03 317 ALA A CA 1
ATOM 2572 C C . ALA A 1 317 ? -39.576 -16.700 -0.523 1.00 39.03 317 ALA A C 1
ATOM 2574 O O . ALA A 1 317 ? -39.664 -17.302 -1.594 1.00 39.03 317 ALA A O 1
ATOM 2575 N N . GLY A 1 318 ? -40.166 -17.173 0.582 1.00 41.19 318 GLY A N 1
ATOM 2576 C CA . GLY A 1 318 ? -40.928 -18.425 0.644 1.00 41.19 318 GLY A CA 1
ATOM 2577 C C . GLY A 1 318 ? -42.385 -18.324 0.172 1.00 41.19 318 GLY A C 1
ATOM 2578 O O . GLY A 1 318 ? -42.915 -19.290 -0.377 1.00 41.19 318 GLY A O 1
ATOM 2579 N N . VAL A 1 319 ? -43.039 -17.166 0.314 1.00 40.44 319 VAL A N 1
ATOM 2580 C CA . VAL A 1 319 ? -44.483 -17.028 0.022 1.00 40.44 319 VAL A CA 1
ATOM 2581 C C . VAL A 1 319 ? -44.754 -16.892 -1.486 1.00 40.44 319 VAL A C 1
ATOM 2583 O O . VAL A 1 319 ? -45.756 -17.393 -1.997 1.00 40.44 319 VAL A O 1
ATOM 2586 N N . LEU A 1 320 ? -43.809 -16.336 -2.253 1.00 41.56 320 LE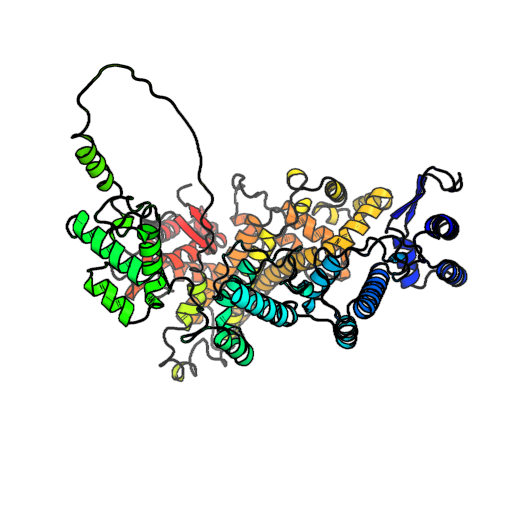U A N 1
ATOM 2587 C CA . LEU A 1 320 ? -43.917 -16.216 -3.716 1.00 41.56 320 LEU A CA 1
ATOM 2588 C C . LEU A 1 320 ? -43.799 -17.558 -4.466 1.00 41.56 320 LEU A C 1
ATOM 2590 O O . LEU A 1 320 ? -44.196 -17.648 -5.630 1.00 41.56 320 LEU A O 1
ATOM 2594 N N . LEU A 1 321 ? -43.321 -18.624 -3.814 1.00 39.56 321 LEU A N 1
ATOM 2595 C CA . LEU A 1 321 ? -43.293 -19.973 -4.393 1.00 39.56 321 LEU A CA 1
ATOM 2596 C C . LEU A 1 321 ? -44.637 -20.712 -4.269 1.00 39.56 321 LEU A C 1
ATOM 2598 O O . LEU A 1 321 ? -44.893 -21.616 -5.062 1.00 39.56 321 LEU A O 1
ATOM 2602 N N . GLN A 1 322 ? -45.540 -20.301 -3.370 1.00 35.47 322 GLN A N 1
ATOM 2603 C CA . GLN A 1 322 ? -46.887 -20.885 -3.290 1.00 35.47 322 GLN A CA 1
ATOM 2604 C C . GLN A 1 322 ? -47.836 -20.364 -4.382 1.00 35.47 322 GLN A C 1
ATOM 2606 O O . GLN A 1 322 ? -48.718 -21.101 -4.819 1.00 35.47 322 GLN A O 1
ATOM 2611 N N . ILE A 1 323 ? -47.612 -19.162 -4.927 1.00 39.88 323 ILE A N 1
ATOM 2612 C CA . ILE A 1 323 ? -48.408 -18.640 -6.058 1.00 39.88 323 ILE A CA 1
ATOM 2613 C C . ILE A 1 323 ? -48.080 -19.384 -7.368 1.00 39.88 323 ILE A C 1
ATOM 2615 O O . ILE A 1 323 ? -48.963 -19.569 -8.208 1.00 39.88 323 ILE A O 1
ATOM 2619 N N . LYS A 1 324 ? -46.860 -19.930 -7.513 1.00 39.50 324 LYS A N 1
ATOM 2620 C CA . LYS A 1 324 ? -46.517 -20.827 -8.635 1.00 39.50 324 LYS A CA 1
ATOM 2621 C C . LYS A 1 324 ? -47.335 -22.127 -8.642 1.00 39.50 324 LYS A C 1
ATOM 2623 O O . LYS A 1 324 ? -47.512 -22.705 -9.707 1.00 39.50 324 LYS A O 1
ATOM 2628 N N . SER A 1 325 ? -47.852 -22.567 -7.491 1.00 33.88 325 SER A N 1
ATOM 2629 C CA . SER A 1 325 ? -48.651 -23.797 -7.370 1.00 33.88 325 SER A CA 1
ATOM 2630 C C . SER A 1 325 ? -50.100 -23.612 -7.843 1.00 33.88 325 SER A C 1
ATOM 2632 O O . SER A 1 325 ? -50.662 -24.494 -8.488 1.00 33.88 325 SER A O 1
ATOM 2634 N N . ILE A 1 326 ? -50.696 -22.438 -7.604 1.00 35.72 326 ILE A N 1
ATOM 2635 C CA . ILE A 1 326 ? -52.104 -22.180 -7.949 1.00 35.72 326 ILE A CA 1
ATOM 2636 C C . ILE A 1 326 ? -52.263 -21.866 -9.445 1.00 35.72 326 ILE A C 1
ATOM 2638 O O . ILE A 1 326 ? -53.210 -22.335 -10.067 1.00 35.72 326 ILE A O 1
ATOM 2642 N N . ALA A 1 327 ? -51.302 -21.166 -10.061 1.00 35.25 327 ALA A N 1
ATOM 2643 C CA . ALA A 1 327 ? -51.348 -20.859 -11.496 1.00 35.25 327 ALA A CA 1
ATOM 2644 C C . ALA A 1 327 ? -51.025 -22.064 -12.407 1.00 35.25 327 ALA A C 1
ATOM 2646 O O . ALA A 1 327 ? -51.332 -22.025 -13.595 1.00 35.25 327 ALA A O 1
ATOM 2647 N N . ALA A 1 328 ? -50.429 -23.134 -11.867 1.00 32.31 328 ALA A N 1
ATOM 2648 C CA . ALA A 1 328 ? -50.090 -24.348 -12.614 1.00 32.31 328 ALA A CA 1
ATOM 2649 C C . ALA A 1 328 ? -51.156 -25.464 -12.520 1.00 32.31 328 ALA A C 1
ATOM 2651 O O . ALA A 1 328 ? -51.015 -26.483 -13.187 1.00 32.31 328 ALA A O 1
ATOM 2652 N N . CYS A 1 329 ? -52.221 -25.300 -11.721 1.00 28.69 329 CYS A N 1
ATOM 2653 C CA . CYS A 1 329 ? -53.245 -26.338 -11.510 1.00 28.69 329 CYS A CA 1
ATOM 2654 C C . CYS A 1 329 ? -54.488 -26.252 -12.422 1.00 28.69 329 CYS A C 1
ATOM 2656 O O . CYS A 1 329 ? -55.356 -27.116 -12.311 1.00 28.69 329 CYS A O 1
ATOM 2658 N N . GLU A 1 330 ? -54.596 -25.279 -13.337 1.00 31.20 330 GLU A N 1
ATOM 2659 C CA . GLU A 1 330 ? -55.770 -25.167 -14.234 1.00 31.20 330 GLU A CA 1
ATOM 2660 C C . GLU A 1 330 ? -55.508 -25.423 -15.726 1.00 31.20 330 GLU A C 1
ATOM 2662 O O . GLU A 1 330 ? -56.451 -25.426 -16.513 1.00 31.20 330 GLU A O 1
ATOM 2667 N N . PHE A 1 331 ? -54.283 -25.752 -16.132 1.00 30.19 331 PHE A N 1
ATOM 2668 C CA . PHE A 1 331 ? -53.992 -26.166 -17.508 1.00 30.19 331 PHE A CA 1
ATOM 2669 C C . PHE A 1 331 ? -53.012 -27.336 -17.493 1.00 30.19 331 PHE A C 1
ATOM 2671 O O . PHE A 1 331 ? -51.811 -27.125 -17.420 1.00 30.19 331 PHE A O 1
ATOM 2678 N N . ASP A 1 332 ? -53.563 -28.552 -17.442 1.00 27.66 332 ASP A N 1
ATOM 2679 C CA . ASP A 1 332 ? -53.088 -29.759 -18.144 1.00 27.66 332 ASP A CA 1
ATOM 2680 C C . ASP A 1 332 ? -53.622 -31.017 -17.442 1.00 27.66 332 ASP A C 1
ATOM 2682 O O . ASP A 1 332 ? -52.965 -31.691 -16.648 1.00 27.66 332 ASP A O 1
ATOM 2686 N N . LYS A 1 333 ? -54.871 -31.363 -17.772 1.00 29.39 333 LYS A N 1
ATOM 2687 C CA . LYS A 1 333 ? -55.278 -32.767 -17.794 1.00 29.39 333 LYS A CA 1
ATOM 2688 C C . LYS A 1 333 ? -54.760 -33.348 -19.104 1.00 29.39 333 LYS A C 1
ATOM 2690 O O . LYS A 1 333 ? -55.306 -33.005 -20.142 1.00 29.39 333 LYS A O 1
ATOM 2695 N N . GLU A 1 334 ? -53.751 -34.209 -19.032 1.00 26.27 334 GLU A N 1
ATOM 2696 C CA . GLU A 1 334 ? -53.703 -35.540 -19.663 1.00 26.27 334 GLU A CA 1
ATOM 2697 C C . GLU A 1 334 ? -52.261 -36.069 -19.771 1.00 26.27 334 GLU A C 1
ATOM 2699 O O . GLU A 1 334 ? -51.334 -35.370 -20.157 1.00 26.27 334 GLU A O 1
ATOM 2704 N N . ASN A 1 335 ? -52.135 -37.369 -19.492 1.00 27.66 335 ASN A N 1
ATOM 2705 C CA . ASN A 1 335 ? -51.036 -38.274 -19.840 1.00 27.66 335 ASN A CA 1
ATOM 2706 C C . ASN A 1 335 ? -49.744 -38.343 -18.996 1.00 27.66 335 ASN A C 1
ATOM 2708 O O . ASN A 1 335 ? -48.682 -37.844 -19.341 1.00 27.66 335 ASN A O 1
ATOM 2712 N N . THR A 1 336 ? -49.860 -39.191 -17.965 1.00 25.97 336 THR A N 1
ATOM 2713 C CA . THR A 1 336 ? -49.114 -40.456 -17.760 1.00 25.97 336 THR A CA 1
ATOM 2714 C C . THR A 1 336 ? -47.582 -40.479 -17.611 1.00 25.97 336 THR A C 1
ATOM 2716 O O . THR A 1 336 ? -46.841 -40.409 -18.583 1.00 25.97 336 THR A O 1
ATOM 2719 N N . ASN A 1 337 ? -47.213 -40.916 -16.396 1.00 25.67 337 ASN A N 1
ATOM 2720 C CA . ASN A 1 337 ? -46.286 -42.006 -16.037 1.00 25.67 337 ASN A CA 1
ATOM 2721 C C . ASN A 1 337 ? -44.763 -41.780 -16.008 1.00 25.67 337 ASN A C 1
ATOM 2723 O O . ASN A 1 337 ? -44.126 -41.678 -17.045 1.00 25.67 337 ASN A O 1
ATOM 2727 N N . ASN A 1 338 ? -44.232 -41.986 -14.787 1.00 26.30 338 ASN A N 1
ATOM 2728 C CA . ASN A 1 338 ? -42.929 -42.562 -14.402 1.00 26.30 338 ASN A CA 1
ATOM 2729 C C . ASN A 1 338 ? -41.670 -41.848 -14.950 1.00 26.30 338 ASN A C 1
ATOM 2731 O O . ASN A 1 338 ? -41.485 -41.725 -16.145 1.00 26.30 338 ASN A O 1
ATOM 2735 N N . HIS A 1 339 ? -40.681 -41.434 -14.156 1.00 24.92 339 HIS A N 1
ATOM 2736 C CA . HIS A 1 339 ? -39.971 -42.221 -13.150 1.00 24.92 339 HIS A CA 1
ATOM 2737 C C . HIS A 1 339 ? -39.063 -41.301 -12.299 1.00 24.92 339 HIS A C 1
ATOM 2739 O O . HIS A 1 339 ? -38.553 -40.291 -12.773 1.00 24.92 339 HIS A O 1
ATOM 2745 N N . ILE A 1 340 ? -38.843 -41.704 -11.049 1.00 23.66 340 ILE A N 1
ATOM 2746 C CA . ILE A 1 340 ? -37.943 -41.118 -10.038 1.00 23.66 340 ILE A CA 1
ATOM 2747 C C . ILE A 1 340 ? -36.466 -41.304 -10.438 1.00 23.66 340 ILE A C 1
ATOM 2749 O O . ILE A 1 340 ? -36.147 -42.388 -10.925 1.00 23.66 340 ILE A O 1
ATOM 2753 N N . LEU A 1 341 ? -35.586 -40.324 -10.148 1.00 23.84 341 LEU A N 1
ATOM 2754 C CA . LEU A 1 341 ? -34.280 -40.514 -9.471 1.00 23.84 341 LEU A CA 1
ATOM 2755 C C . LEU A 1 341 ? -33.543 -39.191 -9.157 1.00 23.84 341 LEU A C 1
ATOM 2757 O O . LEU A 1 341 ? -33.498 -38.262 -9.956 1.00 23.84 341 LEU A O 1
ATOM 2761 N N . LEU A 1 342 ? -32.975 -39.169 -7.948 1.00 22.98 342 LEU A N 1
ATOM 2762 C CA . LEU A 1 342 ? -32.105 -38.165 -7.327 1.00 22.98 342 LEU A CA 1
ATOM 2763 C C . LEU A 1 342 ? -30.707 -38.131 -7.970 1.00 22.98 342 LEU A C 1
ATOM 2765 O O . LEU A 1 342 ? -30.208 -39.182 -8.367 1.00 22.98 342 LEU A O 1
ATOM 2769 N N . GLY A 1 343 ? -30.017 -36.983 -7.913 1.00 20.34 343 GLY A N 1
ATOM 2770 C CA . GLY A 1 343 ? -28.553 -36.971 -8.025 1.00 20.34 343 GLY A CA 1
ATOM 2771 C C . GLY A 1 343 ? -27.892 -35.645 -8.408 1.00 20.34 343 GLY A C 1
ATOM 2772 O O . GLY A 1 343 ? -27.859 -35.297 -9.577 1.00 20.34 343 GLY A O 1
ATOM 2773 N N . SER A 1 344 ? -27.287 -35.011 -7.396 1.00 21.06 344 SER A N 1
ATOM 2774 C CA . SER A 1 344 ? -25.967 -34.347 -7.401 1.00 21.06 344 SER A CA 1
ATOM 2775 C C . SER A 1 344 ? -25.662 -33.100 -8.258 1.00 21.06 344 SER A C 1
ATOM 2777 O O . SER A 1 344 ? -25.751 -33.112 -9.479 1.00 21.06 344 SER A O 1
ATOM 2779 N N . SER A 1 345 ? -25.084 -32.126 -7.532 1.00 21.75 345 SER A N 1
ATOM 2780 C CA . SER A 1 345 ? -23.868 -31.339 -7.835 1.00 21.75 345 SER A CA 1
ATOM 2781 C C . SER A 1 345 ? -23.875 -30.316 -8.976 1.00 21.75 345 SER A C 1
ATOM 2783 O O . SER A 1 345 ? -23.914 -30.684 -10.146 1.00 21.75 345 SER A O 1
ATOM 2785 N N . ASN A 1 346 ? -23.729 -29.040 -8.601 1.00 23.67 346 ASN A N 1
ATOM 2786 C CA . ASN A 1 346 ? -22.613 -28.122 -8.930 1.00 23.67 346 ASN A CA 1
ATOM 2787 C C . ASN A 1 346 ? -23.060 -26.703 -8.521 1.00 23.67 346 ASN A C 1
ATOM 2789 O O . ASN A 1 346 ? -24.164 -26.284 -8.852 1.00 23.67 346 ASN A O 1
ATOM 2793 N N . GLU A 1 347 ? -22.405 -26.063 -7.549 1.00 25.55 347 GLU A N 1
ATOM 2794 C CA . GLU A 1 347 ? -21.282 -25.135 -7.776 1.00 25.55 347 GLU A CA 1
ATOM 2795 C C . GLU A 1 347 ? -21.533 -24.188 -8.951 1.00 25.55 347 GLU A C 1
ATOM 2797 O O . GLU A 1 347 ? -21.336 -24.563 -10.097 1.00 25.55 347 GLU A O 1
ATOM 2802 N N . ASP A 1 348 ? -21.988 -22.974 -8.629 1.00 23.53 348 ASP A N 1
ATOM 2803 C CA . ASP A 1 348 ? -21.474 -21.722 -9.187 1.00 23.53 348 ASP A CA 1
ATOM 2804 C C . ASP A 1 348 ? -22.128 -20.532 -8.462 1.00 23.53 348 ASP A C 1
ATOM 2806 O O . ASP A 1 348 ? -23.341 -20.517 -8.270 1.00 23.53 348 ASP A O 1
ATOM 2810 N N . HIS A 1 349 ? -21.292 -19.571 -8.043 1.00 24.31 349 HIS A N 1
ATOM 2811 C CA . HIS A 1 349 ? -21.548 -18.139 -7.784 1.00 24.31 349 HIS A CA 1
ATOM 2812 C C . HIS A 1 349 ? -20.867 -17.609 -6.510 1.00 24.31 349 HIS A C 1
ATOM 2814 O O . HIS A 1 349 ? -21.492 -17.444 -5.467 1.00 24.31 349 HIS A O 1
ATOM 2820 N N . ILE A 1 350 ? -19.603 -17.195 -6.644 1.00 24.39 350 ILE A N 1
ATOM 2821 C CA . ILE A 1 350 ? -19.082 -16.021 -5.927 1.00 24.39 350 ILE A CA 1
ATOM 2822 C C . ILE A 1 350 ? -18.352 -15.156 -6.953 1.00 24.39 350 ILE A C 1
ATOM 2824 O O . ILE A 1 350 ? -17.238 -15.468 -7.354 1.00 24.39 350 ILE A O 1
ATOM 2828 N N . ASN A 1 351 ? -19.020 -14.099 -7.415 1.00 25.98 351 ASN A N 1
ATOM 2829 C CA . ASN A 1 351 ? -18.399 -12.886 -7.952 1.00 25.98 351 ASN A CA 1
ATOM 2830 C C . ASN A 1 351 ? -19.483 -11.824 -8.153 1.00 25.98 351 ASN A C 1
ATOM 2832 O O . ASN A 1 351 ? -20.035 -11.693 -9.240 1.00 25.98 351 ASN A O 1
ATOM 2836 N N . ALA A 1 352 ? -19.796 -11.091 -7.084 1.00 25.20 352 ALA A N 1
ATOM 2837 C CA . ALA A 1 352 ? -20.338 -9.733 -7.130 1.00 25.20 352 ALA A CA 1
ATOM 2838 C C . ALA A 1 352 ? -20.526 -9.239 -5.693 1.00 25.20 352 ALA A C 1
ATOM 2840 O O . ALA A 1 352 ? -21.530 -9.574 -5.093 1.00 25.20 352 ALA A O 1
ATOM 2841 N N . PHE A 1 353 ? -19.563 -8.494 -5.150 1.00 23.02 353 PHE A N 1
ATOM 2842 C CA . PHE A 1 353 ? -19.769 -7.438 -4.144 1.00 23.02 353 PHE A CA 1
ATOM 2843 C C . PHE A 1 353 ? -18.442 -6.681 -3.996 1.00 23.02 353 PHE A C 1
ATOM 2845 O O . PHE A 1 353 ? -17.667 -6.895 -3.072 1.00 23.02 353 PHE A O 1
ATOM 2852 N N . ASN A 1 354 ? -18.157 -5.825 -4.975 1.00 25.70 354 ASN A N 1
ATOM 2853 C CA . ASN A 1 354 ? -17.247 -4.697 -4.817 1.00 25.70 354 ASN A CA 1
ATOM 2854 C C . ASN A 1 354 ? -18.080 -3.460 -5.126 1.00 25.70 354 ASN A C 1
ATOM 2856 O O . ASN A 1 354 ? -18.272 -3.139 -6.291 1.00 25.70 354 ASN A O 1
ATOM 2860 N N . ASP A 1 355 ? -18.658 -2.884 -4.079 1.00 30.25 355 ASP A N 1
ATOM 2861 C CA . ASP A 1 355 ? -18.933 -1.455 -3.930 1.00 30.25 355 ASP A CA 1
ATOM 2862 C C . ASP A 1 355 ? -19.687 -1.286 -2.613 1.00 30.25 355 ASP A C 1
ATOM 2864 O O . ASP A 1 355 ? -20.910 -1.327 -2.566 1.00 30.25 355 ASP A O 1
ATOM 2868 N N . ASP A 1 356 ? -18.944 -1.113 -1.521 1.00 27.27 356 ASP A N 1
ATOM 2869 C CA . ASP A 1 356 ? -19.511 -0.585 -0.285 1.00 27.27 356 ASP A CA 1
ATOM 2870 C C . ASP A 1 356 ? -18.585 0.498 0.269 1.00 27.27 356 ASP A C 1
ATOM 2872 O O . ASP A 1 356 ? -17.691 0.283 1.089 1.00 27.27 356 ASP A O 1
ATOM 2876 N N . ALA A 1 357 ? -18.834 1.721 -0.200 1.00 27.58 357 ALA A N 1
ATOM 2877 C CA . ALA A 1 357 ? -18.280 2.975 0.302 1.00 27.58 357 ALA A CA 1
ATOM 2878 C C . ALA A 1 357 ? -18.866 3.364 1.682 1.00 27.58 357 ALA A C 1
ATOM 2880 O O . ALA A 1 357 ? -19.111 4.537 1.971 1.00 27.58 357 ALA A O 1
ATOM 2881 N N . SER A 1 358 ? -19.085 2.375 2.549 1.00 29.02 358 SER A N 1
ATOM 2882 C CA . SER A 1 358 ? -19.811 2.489 3.820 1.00 29.02 358 SER A CA 1
ATOM 2883 C C . SER A 1 358 ? -18.871 2.690 5.013 1.00 29.02 358 SER A C 1
ATOM 2885 O O . SER A 1 358 ? -19.256 3.287 6.017 1.00 29.02 358 SER A O 1
ATOM 2887 N N . SER A 1 359 ? -17.602 2.290 4.895 1.00 29.73 359 SER A N 1
ATOM 2888 C CA . SER A 1 359 ? -16.626 2.387 5.992 1.00 29.73 359 SER A CA 1
ATOM 2889 C C . SER A 1 359 ? -15.922 3.748 6.091 1.00 29.73 359 SER A C 1
ATOM 2891 O O . SER A 1 359 ? -15.391 4.092 7.144 1.00 29.73 359 SER A O 1
ATOM 2893 N N . ASN A 1 360 ? -16.003 4.588 5.051 1.00 31.58 360 ASN A N 1
ATOM 2894 C CA . ASN A 1 360 ? -15.499 5.971 5.082 1.00 31.58 360 ASN A CA 1
ATOM 2895 C C . ASN A 1 360 ? -16.406 6.946 5.861 1.00 31.58 360 ASN A C 1
ATOM 2897 O O . ASN A 1 360 ? -16.063 8.121 6.015 1.00 31.58 360 ASN A O 1
ATOM 2901 N N . ARG A 1 361 ? -17.553 6.483 6.383 1.00 32.97 361 ARG A N 1
ATOM 2902 C CA . ARG A 1 361 ? -18.418 7.296 7.249 1.00 32.97 361 ARG A CA 1
ATOM 2903 C C . ARG A 1 361 ? -17.901 7.425 8.677 1.00 32.97 361 ARG A C 1
ATOM 2905 O O . ARG A 1 361 ? -18.217 8.429 9.295 1.00 32.97 361 ARG A O 1
ATOM 2912 N N . ILE A 1 362 ? -17.074 6.513 9.188 1.00 33.47 362 ILE A N 1
ATOM 2913 C CA . ILE A 1 362 ? -16.651 6.566 10.602 1.00 33.47 362 ILE A CA 1
ATOM 2914 C C . ILE A 1 362 ? -15.721 7.767 10.867 1.00 33.47 362 ILE A C 1
ATOM 2916 O O . ILE A 1 362 ? -15.828 8.409 11.906 1.00 33.47 362 ILE A O 1
ATOM 2920 N N . ILE A 1 363 ? -14.906 8.168 9.883 1.00 36.53 363 ILE A N 1
ATOM 2921 C CA . ILE A 1 363 ? -13.975 9.304 10.023 1.00 36.53 363 ILE A CA 1
ATOM 2922 C C . ILE A 1 363 ? -14.668 10.657 9.761 1.00 36.53 363 ILE A C 1
ATOM 2924 O O . ILE A 1 363 ? -14.276 11.675 10.325 1.00 36.53 363 ILE A O 1
ATOM 2928 N N . LYS A 1 364 ? -15.730 10.696 8.939 1.00 28.30 364 LYS A N 1
ATOM 2929 C CA . LYS A 1 364 ? -16.474 11.940 8.655 1.00 28.30 364 LYS A CA 1
ATOM 2930 C C . LYS A 1 364 ? -17.672 12.171 9.579 1.00 28.30 364 LYS A C 1
ATOM 2932 O O . LYS A 1 364 ? -17.895 13.309 9.975 1.00 28.30 364 LYS A O 1
ATOM 2937 N N . ALA A 1 365 ? -18.416 11.132 9.960 1.00 29.86 365 ALA A N 1
ATOM 2938 C CA . ALA A 1 365 ? -19.687 11.284 10.674 1.00 29.86 365 ALA A CA 1
ATOM 2939 C C . ALA A 1 365 ? -19.535 11.747 12.133 1.00 29.86 365 ALA A C 1
ATOM 2941 O O . ALA A 1 365 ? -20.426 12.430 12.631 1.00 29.86 365 ALA A O 1
ATOM 2942 N N . ASN A 1 366 ? -18.400 11.477 12.788 1.00 35.88 366 ASN A N 1
ATOM 2943 C CA . ASN A 1 366 ? -18.148 11.981 14.146 1.00 35.88 366 ASN A CA 1
ATOM 2944 C C . ASN A 1 366 ? -17.576 13.409 14.179 1.00 35.88 366 ASN A C 1
ATOM 2946 O O . ASN A 1 366 ? -17.560 14.036 15.235 1.00 35.88 366 ASN A O 1
ATOM 2950 N N . ILE A 1 367 ? -17.170 13.954 13.026 1.00 37.56 367 ILE A N 1
ATOM 2951 C CA . ILE A 1 367 ? -16.701 15.344 12.898 1.00 37.56 367 ILE A CA 1
ATOM 2952 C C . ILE A 1 367 ? -17.786 16.244 12.268 1.00 37.56 367 ILE A C 1
ATOM 2954 O O . ILE A 1 367 ? -17.784 17.452 12.491 1.00 37.56 367 ILE A O 1
ATOM 2958 N N . SER A 1 368 ? -18.762 15.692 11.532 1.00 29.30 368 SER A N 1
ATOM 2959 C CA . SER A 1 368 ? -19.719 16.499 10.755 1.00 29.30 368 SER A CA 1
ATOM 2960 C C . SER A 1 368 ? -21.109 16.721 11.366 1.00 29.30 368 SER A C 1
ATOM 2962 O O . SER A 1 368 ? -21.851 17.530 10.814 1.00 29.30 368 SER A O 1
ATOM 2964 N N . ASN A 1 369 ? -21.489 16.063 12.468 1.00 30.33 369 ASN A N 1
ATOM 2965 C CA . ASN A 1 369 ? -22.873 16.124 12.982 1.00 30.33 369 ASN A CA 1
ATOM 2966 C C . ASN A 1 369 ? -23.141 17.108 14.138 1.00 30.33 369 ASN A C 1
ATOM 2968 O O . ASN A 1 369 ? -24.215 17.067 14.730 1.00 30.33 369 ASN A O 1
ATOM 2972 N N . THR A 1 370 ? -22.236 18.045 14.425 1.00 36.62 370 THR A N 1
ATOM 2973 C CA . THR A 1 370 ? -22.464 19.116 15.423 1.00 36.62 370 THR A CA 1
ATOM 2974 C C . THR A 1 370 ? -21.779 20.429 15.017 1.00 36.62 370 THR A C 1
ATOM 2976 O O . THR A 1 370 ? -20.994 21.011 15.755 1.00 36.62 370 THR A O 1
ATOM 2979 N N . THR A 1 371 ? -22.043 20.921 13.805 1.00 34.00 371 THR A N 1
ATOM 2980 C CA . THR A 1 371 ? -21.333 22.076 13.211 1.00 34.00 371 THR A CA 1
ATOM 2981 C C . THR A 1 371 ? -21.902 23.462 13.549 1.00 34.00 371 THR A C 1
ATOM 2983 O O . THR A 1 371 ? -21.347 24.464 13.091 1.00 34.00 371 THR A O 1
ATOM 2986 N N . SER A 1 372 ? -22.946 23.563 14.381 1.00 32.31 372 SER A N 1
ATOM 2987 C CA . SER A 1 372 ? -23.481 24.872 14.803 1.00 32.31 372 SER A CA 1
ATOM 2988 C C . SER A 1 372 ? -23.026 25.319 16.198 1.00 32.31 372 SER A C 1
ATOM 2990 O O . SER A 1 372 ? -22.723 26.494 16.351 1.00 32.31 372 SER A O 1
ATOM 2992 N N . ASP A 1 373 ? -22.898 24.412 17.174 1.00 35.38 373 ASP A N 1
ATOM 2993 C CA . ASP A 1 373 ? -22.637 24.777 18.587 1.00 35.38 373 ASP A CA 1
ATOM 2994 C C . ASP A 1 373 ? -21.170 24.629 19.035 1.00 35.38 373 ASP A C 1
ATOM 2996 O O . ASP A 1 373 ? -20.799 25.068 20.120 1.00 35.38 373 ASP A O 1
ATOM 3000 N N . ARG A 1 374 ? -20.298 24.004 18.228 1.00 40.38 374 ARG A N 1
ATOM 3001 C CA . ARG A 1 374 ? -18.919 23.673 18.646 1.00 40.38 374 ARG A CA 1
ATOM 3002 C C . ARG A 1 374 ? -17.865 24.749 18.391 1.00 40.38 374 ARG A C 1
ATOM 3004 O O . ARG A 1 374 ? -16.757 24.605 18.898 1.00 40.38 374 ARG A O 1
ATOM 3011 N N . ARG A 1 375 ? -18.173 25.806 17.632 1.00 37.84 375 ARG A N 1
ATOM 3012 C CA . ARG A 1 375 ? -17.187 26.871 17.363 1.00 37.84 375 ARG A CA 1
ATOM 3013 C C . ARG A 1 375 ? -16.797 27.640 18.629 1.00 37.84 375 ARG A C 1
ATOM 3015 O O . ARG A 1 375 ? -15.635 27.998 18.750 1.00 37.84 375 ARG A O 1
ATOM 3022 N N . ASP A 1 376 ? -17.702 27.735 19.601 1.00 35.12 376 ASP A N 1
ATOM 3023 C CA . ASP A 1 376 ? -17.449 28.430 20.870 1.00 35.12 376 ASP A CA 1
ATOM 3024 C C . ASP A 1 376 ? -16.865 27.505 21.967 1.00 35.12 376 ASP A C 1
ATOM 3026 O O . ASP A 1 376 ? -16.386 27.975 22.993 1.00 35.12 376 ASP A O 1
ATOM 3030 N N . LEU A 1 377 ? -16.852 26.179 21.757 1.00 40.72 377 LEU A N 1
ATOM 3031 C CA . LEU A 1 377 ? -16.268 25.180 22.679 1.00 40.72 377 LEU A CA 1
ATOM 3032 C C . LEU A 1 377 ? -14.843 24.746 22.293 1.00 40.72 377 LEU A C 1
ATOM 3034 O O . LEU A 1 377 ? -14.178 24.042 23.056 1.00 40.72 377 LEU A O 1
ATOM 3038 N N . MET A 1 378 ? -14.371 25.143 21.110 1.00 41.94 378 MET A N 1
ATOM 3039 C CA . MET A 1 378 ? -13.045 24.791 20.594 1.00 41.94 378 MET A CA 1
ATOM 3040 C C . MET A 1 378 ? -11.907 25.554 21.295 1.00 41.94 378 MET A C 1
ATOM 3042 O O . MET A 1 378 ? -10.768 25.100 21.250 1.00 41.94 378 MET A O 1
ATOM 3046 N N . GLU A 1 379 ? -12.214 26.651 21.998 1.00 38.78 379 GLU A N 1
ATOM 3047 C CA . GLU A 1 379 ? -11.224 27.486 22.699 1.00 38.78 379 GLU A CA 1
ATOM 3048 C C . GLU A 1 379 ? -10.735 26.898 24.045 1.00 38.78 379 GLU A C 1
ATOM 3050 O O . GLU A 1 379 ? -9.752 27.386 24.590 1.00 38.78 379 GLU A O 1
ATOM 3055 N N . LEU A 1 380 ? -11.357 25.835 24.587 1.00 51.19 380 LEU A N 1
ATOM 3056 C CA . LEU A 1 380 ? -11.012 25.254 25.909 1.00 51.19 380 LEU A CA 1
ATOM 3057 C C . LEU A 1 380 ? -10.967 23.706 25.952 1.00 51.19 380 LEU A C 1
ATOM 3059 O O . LEU A 1 380 ? -10.841 23.112 27.024 1.00 51.19 380 LEU A O 1
ATOM 3063 N N . GLY A 1 381 ? -11.107 23.027 24.809 1.00 68.44 381 GLY A N 1
ATOM 3064 C CA . GLY A 1 381 ? -11.190 21.561 24.729 1.00 68.44 381 GLY A CA 1
ATOM 3065 C C . GLY A 1 381 ? -9.833 20.843 24.683 1.00 68.44 381 GLY A C 1
ATOM 3066 O O . GLY A 1 381 ? -8.817 21.427 24.324 1.00 68.44 381 GLY A O 1
ATOM 3067 N N . PHE A 1 382 ? -9.810 19.531 24.965 1.00 80.12 382 PHE A N 1
ATOM 3068 C CA . PHE A 1 382 ? -8.599 18.694 24.823 1.00 80.12 382 PHE A CA 1
ATOM 3069 C C . PHE A 1 382 ? -8.012 18.740 23.398 1.00 80.12 382 PHE A C 1
ATOM 3071 O O . PHE A 1 382 ? -6.811 18.590 23.210 1.00 80.12 382 PHE A O 1
ATOM 3078 N N . LEU A 1 383 ? -8.864 18.997 22.403 1.00 84.31 383 LEU A N 1
ATOM 3079 C CA . LEU A 1 383 ? -8.516 19.133 20.988 1.00 84.31 383 LEU A CA 1
ATOM 3080 C C . LEU A 1 383 ? -8.231 20.576 20.536 1.00 84.31 383 LEU A C 1
ATOM 3082 O O . LEU A 1 383 ? -8.121 20.813 19.333 1.00 84.31 383 LEU A O 1
ATOM 3086 N N . ALA A 1 384 ? -8.134 21.539 21.456 1.00 81.31 384 ALA A N 1
ATOM 3087 C CA . ALA A 1 384 ? -7.762 22.910 21.115 1.00 81.31 384 ALA A CA 1
ATOM 3088 C C . ALA A 1 384 ? -6.382 22.950 20.431 1.00 81.31 384 ALA A C 1
ATOM 3090 O O . ALA A 1 384 ? -5.527 22.095 20.680 1.00 81.31 384 ALA A O 1
ATOM 3091 N N . GLU A 1 385 ? -6.151 23.937 19.562 1.00 80.12 385 GLU A N 1
ATOM 3092 C CA . GLU A 1 385 ? -4.868 24.085 18.852 1.00 80.12 385 GLU A CA 1
ATOM 3093 C C . GLU A 1 385 ? -3.696 24.337 19.812 1.00 80.12 385 GLU A C 1
ATOM 3095 O O . GLU A 1 385 ? -2.569 23.945 19.525 1.00 80.12 385 GLU A O 1
ATOM 3100 N N . GLU A 1 386 ? -3.983 24.926 20.974 1.00 82.19 386 GLU A N 1
ATOM 3101 C CA . GLU A 1 386 ? -3.017 25.228 22.033 1.00 82.19 386 GLU A CA 1
ATOM 3102 C C . GLU A 1 386 ? -2.654 24.000 22.890 1.00 82.19 386 GLU A C 1
ATOM 3104 O O . GLU A 1 386 ? -1.692 24.036 23.658 1.00 82.19 386 GLU A O 1
ATOM 3109 N N . ASN A 1 387 ? -3.413 22.901 22.784 1.00 85.62 387 ASN A N 1
ATOM 3110 C CA . ASN A 1 387 ? -3.155 21.686 23.549 1.00 85.62 387 ASN A CA 1
ATOM 3111 C C . ASN A 1 387 ? -2.213 20.744 22.791 1.00 85.62 387 ASN A C 1
ATOM 3113 O O . ASN A 1 387 ? -2.645 19.848 22.059 1.00 85.62 387 ASN A O 1
ATOM 3117 N N . ASP A 1 388 ? -0.911 20.899 23.031 1.00 86.12 388 ASP A N 1
ATOM 3118 C CA . ASP A 1 388 ? 0.130 20.072 22.412 1.00 86.12 388 ASP A CA 1
ATOM 3119 C C . ASP A 1 388 ? -0.077 18.565 22.628 1.00 86.12 388 ASP A C 1
ATOM 3121 O O . ASP A 1 388 ? 0.255 17.764 21.751 1.00 86.12 388 ASP A O 1
ATOM 3125 N N . CYS A 1 389 ? -0.645 18.157 23.770 1.00 88.38 389 CYS A N 1
ATOM 3126 C CA . CYS A 1 389 ? -0.898 16.750 24.077 1.00 88.38 389 CYS A CA 1
ATOM 3127 C C . CYS A 1 389 ? -1.993 16.175 23.171 1.00 88.38 389 CYS A C 1
ATOM 3129 O O . CYS A 1 389 ? -1.775 15.168 22.490 1.00 88.38 389 CYS A O 1
ATOM 3131 N N . GLY A 1 390 ? -3.145 16.848 23.114 1.00 87.75 390 GLY A N 1
ATOM 3132 C CA . GLY A 1 390 ? -4.264 16.444 22.267 1.00 87.75 390 GLY A CA 1
ATOM 3133 C C . GLY A 1 390 ? -3.918 16.491 20.781 1.00 87.75 390 GLY A C 1
ATOM 3134 O O . GLY A 1 390 ? -4.210 15.542 20.052 1.00 87.75 390 GLY A O 1
ATOM 3135 N N . GLN A 1 391 ? -3.206 17.531 20.336 1.00 88.88 391 GLN A N 1
ATOM 3136 C CA . GLN A 1 391 ? -2.737 17.649 18.952 1.00 88.88 391 GLN A CA 1
ATOM 3137 C C . GLN A 1 391 ? -1.730 16.557 18.581 1.00 88.88 391 GLN A C 1
ATOM 3139 O O . GLN A 1 391 ? -1.805 15.997 17.485 1.00 88.88 391 GLN A O 1
ATOM 3144 N N . SER A 1 392 ? -0.803 16.212 19.479 1.00 88.56 392 SER A N 1
ATOM 3145 C CA . SER A 1 392 ? 0.158 15.127 19.243 1.00 88.56 392 SER A CA 1
ATOM 3146 C C . SER A 1 392 ? -0.549 13.784 19.074 1.00 88.56 392 SER A C 1
ATOM 3148 O O . SER A 1 392 ? -0.265 13.048 18.127 1.00 88.56 392 SER A O 1
ATOM 3150 N N . LEU A 1 393 ? -1.528 13.494 19.931 1.00 90.06 393 LEU A N 1
ATOM 3151 C CA . LEU A 1 393 ? -2.295 12.255 19.872 1.00 90.06 393 LEU A CA 1
ATOM 3152 C C . LEU A 1 393 ? -3.204 12.186 18.629 1.00 90.06 393 LEU A C 1
ATOM 3154 O O . LEU A 1 393 ? -3.254 11.157 17.955 1.00 90.06 393 LEU A O 1
ATOM 3158 N N . LEU A 1 394 ? -3.846 13.294 18.251 1.00 90.44 394 LEU A N 1
ATOM 3159 C CA . LEU A 1 394 ? -4.636 13.395 17.018 1.00 90.44 394 LEU A CA 1
ATOM 3160 C C . LEU A 1 394 ? -3.771 13.183 15.759 1.00 90.44 394 LEU A C 1
ATOM 3162 O O . LEU A 1 394 ? -4.163 12.481 14.818 1.00 90.44 394 LEU A O 1
ATOM 3166 N N . ARG A 1 395 ? -2.556 13.747 15.738 1.00 90.19 395 ARG A N 1
ATOM 3167 C CA . ARG A 1 395 ? -1.577 13.526 14.659 1.00 90.19 395 ARG A CA 1
ATOM 3168 C C . ARG A 1 395 ? -1.126 12.070 14.585 1.00 90.19 395 ARG A C 1
ATOM 3170 O O . ARG A 1 395 ? -0.972 11.557 13.479 1.00 90.19 395 ARG A O 1
ATOM 3177 N N . LEU A 1 396 ? -0.951 11.391 15.720 1.00 91.69 396 LEU A N 1
ATOM 3178 C CA . LEU A 1 396 ? -0.681 9.952 15.736 1.00 91.69 396 LEU A CA 1
ATOM 3179 C C . LEU A 1 396 ? -1.831 9.185 15.073 1.00 91.69 396 LEU A C 1
ATOM 3181 O O . LEU A 1 396 ? -1.603 8.531 14.059 1.00 91.69 396 LEU A O 1
ATOM 3185 N N . VAL A 1 397 ? -3.072 9.335 15.542 1.00 93.00 397 VAL A N 1
ATOM 3186 C CA . VAL A 1 397 ? -4.240 8.606 14.999 1.00 93.00 397 VAL A CA 1
ATOM 3187 C C . VAL A 1 397 ? -4.420 8.830 13.489 1.00 93.00 397 VAL A C 1
ATOM 3189 O O . VAL A 1 397 ? -4.616 7.879 12.721 1.00 93.00 397 VAL A O 1
ATOM 3192 N N . SER A 1 398 ? -4.292 10.077 13.030 1.00 90.25 398 SER A N 1
ATOM 3193 C CA . SER A 1 398 ? -4.383 10.407 11.599 1.00 90.25 398 SER A CA 1
ATOM 3194 C C . SER A 1 398 ? -3.263 9.768 10.767 1.00 90.25 398 SER A C 1
ATOM 3196 O O . SER A 1 398 ? -3.541 9.189 9.712 1.00 90.25 398 SER A O 1
ATOM 3198 N N . ARG A 1 399 ? -2.011 9.787 11.249 1.00 93.06 399 ARG A N 1
ATOM 3199 C CA . ARG A 1 399 ? -0.883 9.103 10.592 1.00 93.06 399 ARG A CA 1
ATOM 3200 C C . ARG A 1 399 ? -1.074 7.590 10.559 1.00 93.06 399 ARG A C 1
ATOM 3202 O O . ARG A 1 399 ? -0.840 6.990 9.514 1.00 93.06 399 ARG A O 1
ATOM 3209 N N . GLY A 1 400 ? -1.542 6.980 11.648 1.00 92.81 400 GLY A N 1
ATOM 3210 C CA . GLY A 1 400 ? -1.825 5.541 11.706 1.00 92.81 400 GLY A CA 1
ATOM 3211 C C . GLY A 1 400 ? -2.850 5.118 10.653 1.00 92.81 400 GLY A C 1
ATOM 3212 O O . GLY A 1 400 ? -2.635 4.155 9.918 1.00 92.81 400 GLY A O 1
ATOM 3213 N N . SER A 1 401 ? -3.916 5.904 10.493 1.00 91.50 401 SER A N 1
ATOM 3214 C CA . SER A 1 401 ? -4.933 5.672 9.459 1.00 91.50 401 SER A CA 1
ATOM 3215 C C . SER A 1 401 ? -4.363 5.777 8.039 1.00 91.50 401 SER A C 1
ATOM 3217 O O . SER A 1 401 ? -4.660 4.937 7.187 1.00 91.50 401 SER A O 1
ATOM 3219 N N . ALA A 1 402 ? -3.507 6.772 7.780 1.00 92.94 402 ALA A N 1
ATOM 3220 C CA . ALA A 1 402 ? -2.854 6.942 6.482 1.00 92.94 402 ALA A CA 1
ATOM 3221 C C . ALA A 1 402 ? -1.900 5.781 6.146 1.00 92.94 402 ALA A C 1
ATOM 3223 O O . ALA A 1 402 ? -1.899 5.293 5.015 1.00 92.94 402 ALA A O 1
ATOM 3224 N N . ILE A 1 403 ? -1.133 5.299 7.130 1.00 94.50 403 ILE A N 1
ATOM 3225 C CA . ILE A 1 403 ? -0.219 4.161 6.959 1.00 94.50 403 ILE A CA 1
ATOM 3226 C C . ILE A 1 403 ? -0.999 2.888 6.630 1.00 94.50 403 ILE A C 1
ATOM 3228 O O . ILE A 1 403 ? -0.615 2.163 5.715 1.00 94.50 403 ILE A O 1
ATOM 3232 N N . ILE A 1 404 ? -2.117 2.623 7.314 1.00 94.12 404 ILE A N 1
ATOM 3233 C CA . ILE A 1 404 ? -2.947 1.446 7.020 1.00 94.12 404 ILE A CA 1
ATOM 3234 C C . ILE A 1 404 ? -3.548 1.527 5.612 1.00 94.12 404 ILE A C 1
ATOM 3236 O O . ILE A 1 404 ? -3.566 0.525 4.895 1.00 94.12 404 ILE A O 1
ATOM 3240 N N . ALA A 1 405 ? -4.005 2.705 5.181 1.00 92.44 405 ALA A N 1
ATOM 3241 C CA . ALA A 1 405 ? -4.511 2.884 3.823 1.00 92.44 405 ALA A CA 1
ATOM 3242 C C . ALA A 1 405 ? -3.434 2.565 2.770 1.00 92.44 405 ALA A C 1
ATOM 3244 O O . ALA A 1 405 ? -3.702 1.847 1.803 1.00 92.44 405 ALA A O 1
ATOM 3245 N N . GLU A 1 406 ? -2.204 3.038 2.983 1.00 92.88 406 GLU A N 1
ATOM 3246 C CA . GLU A 1 406 ? -1.073 2.741 2.102 1.00 92.88 406 GLU A CA 1
ATOM 3247 C C . GLU A 1 406 ? -0.676 1.257 2.150 1.00 92.88 406 GLU A C 1
ATOM 3249 O O . GLU A 1 406 ? -0.432 0.658 1.101 1.00 92.88 406 GLU A O 1
ATOM 3254 N N . LEU A 1 407 ? -0.700 0.632 3.334 1.00 95.56 407 LEU A N 1
ATOM 3255 C CA . LEU A 1 407 ? -0.470 -0.803 3.525 1.00 95.56 407 LEU A CA 1
ATOM 3256 C C . LEU A 1 407 ? -1.444 -1.625 2.686 1.00 95.56 407 LEU A C 1
ATOM 3258 O O . LEU A 1 407 ? -1.026 -2.481 1.906 1.00 95.56 407 LEU A O 1
ATOM 3262 N N . LEU A 1 408 ? -2.744 -1.347 2.805 1.00 93.12 408 LEU A N 1
ATOM 3263 C CA . LEU A 1 408 ? -3.777 -2.057 2.057 1.00 93.12 408 LEU A CA 1
ATOM 3264 C C . LEU A 1 408 ? -3.598 -1.854 0.548 1.00 93.12 408 LEU A C 1
ATOM 3266 O O . LEU A 1 408 ? -3.645 -2.826 -0.211 1.00 93.12 408 LEU A O 1
ATOM 3270 N N . ARG A 1 409 ? -3.303 -0.623 0.114 1.00 93.19 409 ARG A N 1
ATOM 3271 C CA . ARG A 1 409 ? -3.067 -0.287 -1.296 1.00 93.19 409 ARG A CA 1
ATOM 3272 C C . ARG A 1 409 ? -1.863 -1.030 -1.878 1.00 93.19 409 ARG A C 1
ATOM 3274 O O . ARG A 1 409 ? -1.959 -1.556 -2.987 1.00 93.19 409 ARG A O 1
ATOM 3281 N N . LEU A 1 410 ? -0.745 -1.078 -1.155 1.00 93.88 410 LEU A N 1
ATOM 3282 C CA . LEU A 1 410 ? 0.463 -1.782 -1.588 1.00 93.88 410 LEU A CA 1
ATOM 3283 C C . LEU A 1 410 ? 0.287 -3.299 -1.533 1.00 93.88 410 LEU A C 1
ATOM 3285 O O . LEU A 1 410 ? 0.734 -3.987 -2.446 1.00 93.88 410 LEU A O 1
ATOM 3289 N N . SER A 1 411 ? -0.437 -3.821 -0.540 1.00 93.06 411 SER A N 1
ATOM 3290 C CA . SER A 1 411 ? -0.679 -5.262 -0.426 1.00 93.06 411 SER A CA 1
ATOM 3291 C C . SER A 1 411 ? -1.438 -5.855 -1.615 1.00 93.06 411 SER A C 1
ATOM 3293 O O . SER A 1 411 ? -1.175 -6.985 -2.011 1.00 93.06 411 SER A O 1
ATOM 3295 N N . ASN A 1 412 ? -2.322 -5.074 -2.241 1.00 91.38 412 ASN A N 1
ATOM 3296 C CA . ASN A 1 412 ? -3.049 -5.498 -3.440 1.00 91.38 412 ASN A CA 1
ATOM 3297 C C . ASN A 1 412 ? -2.191 -5.447 -4.719 1.00 91.38 412 ASN A C 1
ATOM 3299 O O . ASN A 1 412 ? -2.637 -5.907 -5.763 1.00 91.38 412 ASN A O 1
ATOM 3303 N N . ASN A 1 413 ? -0.987 -4.868 -4.659 1.00 90.50 413 ASN A N 1
ATOM 3304 C CA . ASN A 1 413 ? -0.103 -4.639 -5.806 1.00 90.50 413 ASN A CA 1
ATOM 3305 C C . ASN A 1 413 ? 1.301 -5.227 -5.580 1.00 90.50 413 ASN A C 1
ATOM 3307 O O . ASN A 1 413 ? 2.290 -4.676 -6.063 1.00 90.50 413 ASN A O 1
ATOM 3311 N N . ILE A 1 414 ? 1.406 -6.323 -4.823 1.00 91.19 414 ILE A N 1
ATOM 3312 C CA . ILE A 1 414 ? 2.676 -7.025 -4.618 1.00 91.19 414 ILE A CA 1
ATOM 3313 C C . ILE A 1 414 ? 3.072 -7.741 -5.920 1.00 91.19 414 ILE A C 1
ATOM 3315 O O . ILE A 1 414 ? 2.306 -8.582 -6.395 1.00 91.19 414 ILE A O 1
ATOM 3319 N N . PRO A 1 415 ? 4.267 -7.485 -6.485 1.00 89.88 415 PRO A N 1
ATOM 3320 C CA . PRO A 1 415 ? 4.741 -8.242 -7.638 1.00 89.88 415 PRO A CA 1
ATOM 3321 C C . PRO A 1 415 ? 4.907 -9.728 -7.294 1.00 89.88 415 PRO A C 1
ATOM 3323 O O . PRO A 1 415 ? 5.549 -10.072 -6.298 1.00 89.88 415 PRO A O 1
ATOM 3326 N N . GLY A 1 416 ? 4.367 -10.612 -8.140 1.00 88.44 416 GLY A N 1
ATOM 3327 C CA . GLY A 1 416 ? 4.342 -12.063 -7.902 1.00 88.44 416 GLY A CA 1
ATOM 3328 C C . GLY A 1 416 ? 5.721 -12.687 -7.658 1.00 88.44 416 GLY A C 1
ATOM 3329 O O . GLY A 1 416 ? 5.853 -13.621 -6.869 1.00 88.44 416 GLY A O 1
ATOM 3330 N N . ILE A 1 417 ? 6.773 -12.095 -8.228 1.00 90.25 417 ILE A N 1
ATOM 3331 C CA . ILE A 1 417 ? 8.177 -12.466 -8.000 1.00 90.25 417 ILE A CA 1
ATOM 3332 C C . ILE A 1 417 ? 8.580 -12.501 -6.515 1.00 90.25 417 ILE A C 1
ATOM 3334 O O . ILE A 1 417 ? 9.347 -13.372 -6.113 1.00 90.25 417 ILE A O 1
ATOM 3338 N N . PHE A 1 418 ? 8.028 -11.623 -5.668 1.00 90.81 418 PHE A N 1
ATOM 3339 C CA . PHE A 1 418 ? 8.338 -11.609 -4.235 1.00 90.81 418 PHE A CA 1
ATOM 3340 C C . PHE A 1 418 ? 7.575 -12.690 -3.464 1.00 90.81 418 PHE A C 1
ATOM 3342 O O . PHE A 1 418 ? 8.063 -13.167 -2.437 1.00 90.81 418 PHE A O 1
ATOM 3349 N N . LEU A 1 419 ? 6.411 -13.117 -3.965 1.00 87.94 419 LEU A N 1
ATOM 3350 C CA . LEU A 1 419 ? 5.583 -14.169 -3.363 1.00 87.94 419 LEU A CA 1
ATOM 3351 C C . LEU A 1 419 ? 6.144 -15.573 -3.643 1.00 87.94 419 LEU A C 1
ATOM 3353 O O . LEU A 1 419 ? 5.949 -16.488 -2.846 1.00 87.94 419 LEU A O 1
ATOM 3357 N N . GLY A 1 420 ? 6.920 -15.732 -4.717 1.00 84.81 420 GLY A N 1
ATOM 3358 C CA . GLY A 1 420 ? 7.638 -16.959 -5.062 1.00 84.81 420 GLY A CA 1
ATOM 3359 C C . GLY A 1 420 ? 7.242 -17.523 -6.424 1.00 84.81 420 GLY A C 1
ATOM 3360 O O . GLY A 1 420 ? 6.395 -16.974 -7.122 1.00 84.81 420 GLY A O 1
ATOM 3361 N N . SER A 1 421 ? 7.849 -18.651 -6.802 1.00 82.00 421 SER A N 1
ATOM 3362 C CA . SER A 1 421 ? 7.763 -19.212 -8.161 1.00 82.00 421 SER A CA 1
ATOM 3363 C C . SER A 1 421 ? 6.345 -19.503 -8.656 1.00 82.00 421 SER A C 1
ATOM 3365 O O . SER A 1 421 ? 6.079 -19.346 -9.846 1.00 82.00 421 SER A O 1
ATOM 3367 N N . ALA A 1 422 ? 5.434 -19.889 -7.760 1.00 81.50 422 ALA A N 1
ATOM 3368 C CA . ALA A 1 422 ? 4.044 -20.200 -8.095 1.00 81.50 422 ALA A CA 1
ATOM 3369 C C . ALA A 1 422 ? 3.224 -18.975 -8.540 1.00 81.50 422 ALA A C 1
ATOM 3371 O O . ALA A 1 422 ? 2.225 -19.137 -9.232 1.00 81.50 422 ALA A O 1
ATOM 3372 N N . PHE A 1 423 ? 3.650 -17.766 -8.167 1.00 83.75 423 PHE A N 1
ATOM 3373 C CA . PHE A 1 423 ? 2.935 -16.513 -8.431 1.00 83.75 423 PHE A CA 1
ATOM 3374 C C . PHE A 1 423 ? 3.530 -15.725 -9.604 1.00 83.75 423 PHE A C 1
ATOM 3376 O O . PHE A 1 423 ? 3.106 -14.606 -9.883 1.00 83.75 423 PHE A O 1
ATOM 3383 N N . VAL A 1 424 ? 4.532 -16.286 -10.285 1.00 86.06 424 VAL A N 1
ATOM 3384 C CA . VAL A 1 424 ? 5.170 -15.653 -11.438 1.00 86.06 424 VAL A CA 1
ATOM 3385 C C . VAL A 1 424 ? 4.421 -16.042 -12.714 1.00 86.06 424 VAL A C 1
ATOM 3387 O O . VAL A 1 424 ? 4.571 -17.163 -13.211 1.00 86.06 424 VAL A O 1
ATOM 3390 N N . GLU A 1 425 ? 3.621 -15.103 -13.227 1.00 79.81 425 GLU A N 1
ATOM 3391 C CA . GLU A 1 425 ? 2.829 -15.262 -14.456 1.00 79.81 425 GLU A CA 1
ATOM 3392 C C . GLU A 1 425 ? 3.706 -15.304 -15.713 1.00 79.81 425 GLU A C 1
ATOM 3394 O O . GLU A 1 425 ? 3.495 -16.141 -16.589 1.00 79.81 425 GLU A O 1
ATOM 3399 N N . ASP A 1 426 ? 4.715 -14.432 -15.786 1.00 81.69 426 ASP A N 1
ATOM 3400 C CA . ASP A 1 426 ? 5.639 -14.351 -16.915 1.00 81.69 426 ASP A CA 1
ATOM 3401 C C . ASP A 1 426 ? 6.861 -15.263 -16.693 1.00 81.69 426 ASP A C 1
ATOM 3403 O O . ASP A 1 426 ? 7.657 -15.013 -15.780 1.00 81.69 426 ASP A O 1
ATOM 3407 N N . PRO A 1 427 ? 7.068 -16.307 -17.520 1.00 81.38 427 PRO A N 1
ATOM 3408 C CA . PRO A 1 427 ? 8.220 -17.195 -17.407 1.00 81.38 427 PRO A CA 1
ATOM 3409 C C . PRO A 1 427 ? 9.566 -16.465 -17.423 1.00 81.38 427 PRO A C 1
ATOM 3411 O O . PRO A 1 427 ? 10.501 -16.931 -16.769 1.00 81.38 427 PRO A O 1
ATOM 3414 N N . GLU A 1 428 ? 9.672 -15.323 -18.112 1.00 78.12 428 GLU A N 1
ATOM 3415 C CA . GLU A 1 428 ? 10.911 -14.543 -18.168 1.00 78.12 428 GLU A CA 1
ATOM 3416 C C . GLU A 1 428 ? 11.271 -13.918 -16.819 1.00 78.12 428 GLU A C 1
ATOM 3418 O O . GLU A 1 428 ? 12.450 -13.722 -16.541 1.00 78.12 428 GLU A O 1
ATOM 3423 N N . GLN A 1 429 ? 10.299 -13.663 -15.940 1.00 81.81 429 GLN A N 1
ATOM 3424 C CA . GLN A 1 429 ? 10.541 -13.082 -14.616 1.00 81.81 429 GLN A CA 1
ATOM 3425 C C . GLN A 1 429 ? 11.024 -14.108 -13.587 1.00 81.81 429 GLN A C 1
ATOM 3427 O O . GLN A 1 429 ? 11.512 -13.733 -12.521 1.00 81.81 429 GLN A O 1
ATOM 3432 N N . ARG A 1 430 ? 10.941 -15.412 -13.889 1.00 84.56 430 ARG A N 1
ATOM 3433 C CA . ARG A 1 430 ? 11.416 -16.467 -12.976 1.00 84.56 430 ARG A CA 1
ATOM 3434 C C . ARG A 1 430 ? 12.918 -16.397 -12.739 1.00 84.56 430 ARG A C 1
ATOM 3436 O O . ARG A 1 430 ? 13.356 -16.773 -11.658 1.00 84.56 430 ARG A O 1
ATOM 3443 N N . LYS A 1 431 ? 13.676 -15.850 -13.696 1.00 85.56 431 LYS A N 1
ATOM 3444 C CA . LYS A 1 431 ? 15.117 -15.594 -13.557 1.00 85.56 431 LYS A CA 1
ATOM 3445 C C . LYS A 1 431 ? 15.441 -14.702 -12.350 1.00 85.56 431 LYS A C 1
ATOM 3447 O O . LYS A 1 431 ? 16.489 -14.861 -11.742 1.00 85.56 431 LYS A O 1
ATOM 3452 N N . TYR A 1 432 ? 14.528 -13.807 -11.950 1.00 87.31 432 TYR A N 1
ATOM 3453 C CA . TYR A 1 432 ? 14.740 -12.928 -10.797 1.00 87.31 432 TYR A CA 1
ATOM 3454 C C . TYR A 1 432 ? 14.708 -13.674 -9.456 1.00 87.31 432 TYR A C 1
ATOM 3456 O O . TYR A 1 432 ? 15.175 -13.148 -8.454 1.00 87.31 432 TYR A O 1
ATOM 3464 N N . LEU A 1 433 ? 14.172 -14.895 -9.391 1.00 86.69 433 LEU A N 1
ATOM 3465 C CA . LEU A 1 433 ? 14.104 -15.639 -8.130 1.00 86.69 433 LEU A CA 1
ATOM 3466 C C . LEU A 1 433 ? 15.495 -16.026 -7.608 1.00 86.69 433 LEU A C 1
ATOM 3468 O O . LEU A 1 433 ? 15.670 -16.125 -6.397 1.00 86.69 433 LEU A O 1
ATOM 3472 N N . ASP A 1 434 ? 16.478 -16.180 -8.498 1.00 85.75 434 ASP A N 1
ATOM 3473 C CA . ASP A 1 434 ? 17.838 -16.607 -8.148 1.00 85.75 434 ASP A CA 1
ATOM 3474 C C . ASP A 1 434 ? 18.671 -15.499 -7.474 1.00 85.75 434 ASP A C 1
ATOM 3476 O O . ASP A 1 434 ? 19.681 -15.786 -6.828 1.00 85.75 434 ASP A O 1
ATOM 3480 N N . ILE A 1 435 ? 18.225 -14.241 -7.576 1.00 88.00 435 ILE A N 1
ATOM 3481 C CA . ILE A 1 435 ? 18.861 -13.049 -6.979 1.00 88.00 435 ILE A CA 1
ATOM 3482 C C . ILE A 1 435 ? 18.077 -12.480 -5.777 1.00 88.00 435 ILE A C 1
ATOM 3484 O O . ILE A 1 435 ? 18.527 -11.539 -5.120 1.00 88.00 435 ILE A O 1
ATOM 3488 N N . LEU A 1 436 ? 16.883 -13.020 -5.491 1.00 90.50 436 LEU A N 1
ATOM 3489 C CA . LEU A 1 436 ? 16.043 -12.590 -4.373 1.00 90.50 436 LEU A CA 1
ATOM 3490 C C . LEU A 1 436 ? 16.422 -13.357 -3.105 1.00 90.50 436 LEU A C 1
ATOM 3492 O O . LEU A 1 436 ? 16.046 -14.515 -2.917 1.00 90.50 436 LEU A O 1
ATOM 3496 N N . PHE A 1 437 ? 17.143 -12.685 -2.213 1.00 91.38 437 PHE A N 1
ATOM 3497 C CA . PHE A 1 437 ? 17.615 -13.264 -0.956 1.00 91.38 437 PHE A CA 1
ATOM 3498 C C . PHE A 1 437 ? 16.708 -12.897 0.218 1.00 91.38 437 PHE A C 1
ATOM 3500 O O . PHE A 1 437 ? 16.035 -11.871 0.204 1.00 91.38 437 PHE A O 1
ATOM 3507 N N . ASP A 1 438 ? 16.684 -13.753 1.233 1.00 91.81 438 ASP A N 1
ATOM 3508 C CA . ASP A 1 438 ? 16.004 -13.513 2.504 1.00 91.81 438 ASP A CA 1
ATOM 3509 C C . ASP A 1 438 ? 16.984 -12.941 3.546 1.00 91.81 438 ASP A C 1
ATOM 3511 O O . ASP A 1 438 ? 18.128 -12.591 3.237 1.00 91.81 438 ASP A O 1
ATOM 3515 N N . PHE A 1 439 ? 16.570 -12.860 4.812 1.00 92.50 439 PHE A N 1
ATOM 3516 C CA . PHE A 1 439 ? 17.431 -12.342 5.878 1.00 92.50 439 PHE A CA 1
ATOM 3517 C C . PHE A 1 439 ? 18.670 -13.195 6.188 1.00 92.50 439 PHE A C 1
ATOM 3519 O O . PHE A 1 439 ? 19.512 -12.751 6.973 1.00 92.50 439 PHE A O 1
ATOM 3526 N N . ALA A 1 440 ? 18.857 -14.368 5.570 1.00 89.12 440 ALA A N 1
ATOM 3527 C CA . ALA A 1 440 ? 20.139 -15.069 5.624 1.00 89.12 440 ALA A CA 1
ATOM 3528 C C . ALA A 1 440 ? 21.265 -14.259 4.959 1.00 89.12 440 ALA A C 1
ATOM 3530 O O . ALA A 1 440 ? 22.413 -14.376 5.391 1.00 89.12 440 ALA A O 1
ATOM 3531 N N . TYR A 1 441 ? 20.935 -13.385 3.998 1.00 88.94 441 TYR A N 1
ATOM 3532 C CA . TYR A 1 441 ? 21.883 -12.467 3.361 1.00 88.94 441 TYR A CA 1
ATOM 3533 C C . TYR A 1 441 ? 22.660 -11.629 4.383 1.00 88.94 441 TYR A C 1
ATOM 3535 O O . TYR A 1 441 ? 23.878 -11.528 4.295 1.00 88.94 441 TYR A O 1
ATOM 3543 N N . LEU A 1 442 ? 21.980 -11.102 5.408 1.00 85.56 442 LEU A N 1
ATOM 3544 C CA . LEU A 1 442 ? 22.589 -10.228 6.421 1.00 85.56 442 LEU A CA 1
ATOM 3545 C C . LEU A 1 442 ? 23.644 -10.935 7.284 1.00 85.56 442 LEU A C 1
ATOM 3547 O O . LEU A 1 442 ? 24.439 -10.268 7.936 1.00 85.56 442 LEU A O 1
ATOM 3551 N N . LYS A 1 443 ? 23.656 -12.275 7.320 1.00 87.19 443 LYS A N 1
ATOM 3552 C CA . LYS A 1 443 ? 24.657 -13.036 8.080 1.00 87.19 443 LYS A CA 1
ATOM 3553 C C . LYS A 1 443 ? 25.979 -13.147 7.326 1.00 87.19 443 LYS A C 1
ATOM 3555 O O . LYS A 1 443 ? 27.020 -12.944 7.936 1.00 87.19 443 LYS A O 1
ATOM 3560 N N . ASN A 1 444 ? 25.920 -13.448 6.025 1.00 85.31 444 ASN A N 1
ATOM 3561 C CA . ASN A 1 444 ? 27.090 -13.649 5.166 1.00 85.31 444 ASN A CA 1
ATOM 3562 C C . ASN A 1 444 ? 26.947 -12.905 3.818 1.00 85.31 444 ASN A C 1
ATOM 3564 O O . ASN A 1 444 ? 26.881 -13.569 2.780 1.00 85.31 444 ASN A O 1
ATOM 3568 N N . PRO A 1 445 ? 26.924 -11.557 3.778 1.00 81.75 445 PRO A N 1
ATOM 3569 C CA . PRO A 1 445 ? 26.705 -10.818 2.528 1.00 81.75 445 PRO A CA 1
ATOM 3570 C C . PRO A 1 445 ? 27.713 -11.181 1.428 1.00 81.75 445 PRO A C 1
ATOM 3572 O O . PRO A 1 445 ? 27.338 -11.353 0.272 1.00 81.75 445 PRO A O 1
ATOM 3575 N N . GLU A 1 446 ? 28.983 -11.387 1.800 1.00 77.50 446 GLU A N 1
ATOM 3576 C CA . GLU A 1 446 ? 30.065 -11.720 0.865 1.00 77.50 446 GLU A CA 1
ATOM 3577 C C . GLU A 1 446 ? 29.798 -12.998 0.062 1.00 77.50 446 GLU A C 1
ATOM 3579 O O . GLU A 1 446 ? 30.157 -13.068 -1.107 1.00 77.50 446 GLU A O 1
ATOM 3584 N N . GLU A 1 447 ? 29.167 -14.016 0.649 1.00 80.31 447 GLU A N 1
ATOM 3585 C CA . GLU A 1 447 ? 28.895 -15.283 -0.041 1.00 80.31 447 GLU A CA 1
ATOM 3586 C C . GLU A 1 447 ? 27.859 -15.096 -1.157 1.00 80.31 447 GLU A C 1
ATOM 3588 O O . GLU A 1 447 ? 28.052 -15.559 -2.284 1.00 80.31 447 GLU A O 1
ATOM 3593 N N . PHE A 1 448 ? 26.783 -14.366 -0.856 1.00 81.56 448 PHE A N 1
ATOM 3594 C CA . PHE A 1 448 ? 25.725 -14.064 -1.816 1.00 81.56 448 PHE A CA 1
ATOM 3595 C C . PHE A 1 448 ? 26.221 -13.122 -2.909 1.00 81.56 448 PHE A C 1
ATOM 3597 O O . PHE A 1 448 ? 26.001 -13.391 -4.090 1.00 81.56 448 PHE A O 1
ATOM 3604 N N . GLU A 1 449 ? 26.946 -12.070 -2.532 1.00 77.25 449 GLU A N 1
ATOM 3605 C CA . GLU A 1 449 ? 27.519 -11.123 -3.484 1.00 77.25 449 GLU A CA 1
ATOM 3606 C C . GLU A 1 449 ? 28.592 -11.785 -4.351 1.00 77.25 449 GLU A C 1
ATOM 3608 O O . GLU A 1 449 ? 28.607 -11.568 -5.555 1.00 77.25 449 GLU A O 1
ATOM 3613 N N . ASN A 1 450 ? 29.447 -12.660 -3.813 1.00 73.94 450 ASN A N 1
ATOM 3614 C CA . ASN A 1 450 ? 30.402 -13.418 -4.626 1.00 73.94 450 ASN A CA 1
ATOM 3615 C C . ASN A 1 450 ? 29.694 -14.364 -5.595 1.00 73.94 450 ASN A C 1
ATOM 3617 O O . ASN A 1 450 ? 30.121 -14.474 -6.741 1.00 73.94 450 ASN A O 1
ATOM 3621 N N . ARG A 1 451 ? 28.601 -15.017 -5.176 1.00 80.50 451 ARG A N 1
ATOM 3622 C CA . ARG A 1 451 ? 27.803 -15.870 -6.064 1.00 80.50 451 ARG A CA 1
ATOM 3623 C C . ARG A 1 451 ? 27.246 -15.072 -7.237 1.00 80.50 451 ARG A C 1
ATOM 3625 O O . ARG A 1 451 ? 27.443 -15.491 -8.373 1.00 80.50 451 ARG A O 1
ATOM 3632 N N . VAL A 1 452 ? 26.621 -13.924 -6.965 1.00 75.62 452 VAL A N 1
ATOM 3633 C CA . VAL A 1 452 ? 26.112 -13.029 -8.013 1.00 75.62 452 VAL A CA 1
ATOM 3634 C C . VAL A 1 452 ? 27.273 -12.545 -8.880 1.00 75.62 452 VAL A C 1
ATOM 3636 O O . VAL A 1 452 ? 27.261 -12.794 -10.074 1.00 75.62 452 VAL A O 1
ATOM 3639 N N . ASN A 1 453 ? 28.332 -11.979 -8.294 1.00 69.12 453 ASN A N 1
ATOM 3640 C CA . ASN A 1 453 ? 29.471 -11.403 -9.019 1.00 69.12 453 ASN A CA 1
ATOM 3641 C C . ASN A 1 453 ? 30.290 -12.415 -9.843 1.00 69.12 453 ASN A C 1
ATOM 3643 O O . ASN A 1 453 ? 30.933 -12.034 -10.823 1.00 69.12 453 ASN A O 1
ATOM 3647 N N . SER A 1 454 ? 30.312 -13.687 -9.441 1.00 65.69 454 SER A N 1
ATOM 3648 C CA . SER A 1 454 ? 31.033 -14.751 -10.151 1.00 65.69 454 SER A CA 1
ATOM 3649 C C . SER A 1 454 ? 30.320 -15.220 -11.419 1.00 65.69 454 SER A C 1
ATOM 3651 O O . SER A 1 454 ? 30.977 -15.705 -12.342 1.00 65.69 454 SER A O 1
ATOM 3653 N N . ASP A 1 455 ? 28.998 -15.051 -11.479 1.00 68.50 455 ASP A N 1
ATOM 3654 C CA . ASP A 1 455 ? 28.162 -15.478 -12.591 1.00 68.50 455 ASP A CA 1
ATOM 3655 C C . ASP A 1 455 ? 27.713 -14.261 -13.409 1.00 68.50 455 ASP A C 1
ATOM 3657 O O . ASP A 1 455 ? 26.996 -13.372 -12.949 1.00 68.50 455 ASP A O 1
ATOM 3661 N N . THR A 1 456 ? 28.148 -14.221 -14.668 1.00 57.94 456 THR A N 1
ATOM 3662 C CA . THR A 1 456 ? 27.830 -13.101 -15.561 1.00 57.94 456 THR A CA 1
ATOM 3663 C C . THR A 1 456 ? 26.333 -13.030 -15.872 1.00 57.94 456 THR A C 1
ATOM 3665 O O . THR A 1 456 ? 25.808 -11.930 -16.016 1.00 57.94 456 THR A O 1
ATOM 3668 N N . ASP A 1 457 ? 25.635 -14.168 -15.933 1.00 67.81 457 ASP A N 1
ATOM 3669 C CA . ASP A 1 457 ? 24.196 -14.198 -16.188 1.00 67.81 457 ASP A CA 1
ATOM 3670 C C . ASP A 1 457 ? 23.402 -13.685 -14.979 1.00 67.81 457 ASP A C 1
ATOM 3672 O O . ASP A 1 457 ? 22.465 -12.907 -15.162 1.00 67.81 457 ASP A O 1
ATOM 3676 N N . LEU A 1 458 ? 23.803 -14.035 -13.750 1.00 71.00 458 LEU A N 1
ATOM 3677 C CA . LEU A 1 458 ? 23.151 -13.533 -12.532 1.00 71.00 458 LEU A CA 1
ATOM 3678 C C . LEU A 1 458 ? 23.375 -12.033 -12.324 1.00 71.00 458 LEU A C 1
ATOM 3680 O O . LEU A 1 458 ? 22.441 -11.340 -11.930 1.00 71.00 458 LEU A O 1
ATOM 3684 N N . LEU A 1 459 ? 24.568 -11.516 -12.635 1.00 68.25 459 LEU A N 1
ATOM 3685 C CA . LEU A 1 459 ? 24.844 -10.076 -12.592 1.00 68.25 459 LEU A CA 1
ATOM 3686 C C . LEU A 1 459 ? 23.925 -9.271 -13.512 1.00 68.25 459 LEU A C 1
ATOM 3688 O O . LEU A 1 459 ? 23.412 -8.224 -13.121 1.00 68.25 459 LEU A O 1
ATOM 3692 N N . ASP A 1 460 ? 23.714 -9.754 -14.736 1.00 66.56 460 ASP A N 1
ATOM 3693 C CA . ASP A 1 460 ? 22.860 -9.063 -15.701 1.00 66.56 460 ASP A CA 1
ATOM 3694 C C . ASP A 1 460 ? 21.386 -9.091 -15.263 1.00 66.56 460 ASP A C 1
ATOM 3696 O O . ASP A 1 460 ? 20.658 -8.113 -15.450 1.00 66.56 460 ASP A O 1
ATOM 3700 N N . VAL A 1 461 ? 20.953 -10.203 -14.661 1.00 76.25 461 VAL A N 1
ATOM 3701 C CA . VAL A 1 461 ? 19.615 -10.349 -14.077 1.00 76.25 461 VAL A CA 1
ATOM 3702 C C . VAL A 1 461 ? 19.424 -9.413 -12.880 1.00 76.25 461 VAL A C 1
ATOM 3704 O O . VAL A 1 461 ? 18.352 -8.823 -12.753 1.00 76.25 461 VAL A O 1
ATOM 3707 N N . ASP A 1 462 ? 20.449 -9.236 -12.046 1.00 78.00 462 ASP A N 1
ATOM 3708 C CA . ASP A 1 462 ? 20.445 -8.330 -10.892 1.00 78.00 462 ASP A CA 1
ATOM 3709 C C . ASP A 1 462 ? 20.347 -6.857 -11.317 1.00 78.00 462 ASP A C 1
ATOM 3711 O O . ASP A 1 462 ? 19.448 -6.145 -10.867 1.00 78.00 462 ASP A O 1
ATOM 3715 N N . ASP A 1 463 ? 21.173 -6.417 -12.274 1.00 72.62 463 ASP A N 1
ATOM 3716 C CA . ASP A 1 463 ? 21.113 -5.059 -12.841 1.00 72.62 463 ASP A CA 1
ATOM 3717 C C . ASP A 1 463 ? 19.731 -4.769 -13.478 1.00 72.62 463 ASP A C 1
ATOM 3719 O O . ASP A 1 463 ? 19.166 -3.681 -13.312 1.00 72.62 463 ASP A O 1
ATOM 3723 N N . GLU A 1 464 ? 19.167 -5.735 -14.213 1.00 80.75 464 GLU A N 1
ATOM 3724 C CA . GLU A 1 464 ? 17.839 -5.624 -14.829 1.00 80.75 464 GLU A CA 1
ATOM 3725 C C . GLU A 1 464 ? 16.725 -5.541 -13.777 1.00 80.75 464 GLU A C 1
ATOM 3727 O O . GLU A 1 464 ? 15.820 -4.707 -13.883 1.00 80.75 464 GLU A O 1
ATOM 3732 N N . PHE A 1 465 ? 16.793 -6.392 -12.753 1.00 86.62 465 PHE A N 1
ATOM 3733 C CA . PHE A 1 465 ? 15.827 -6.425 -11.666 1.00 86.62 465 PHE A CA 1
ATOM 3734 C C . PHE A 1 465 ? 15.797 -5.102 -10.902 1.00 86.62 465 PHE A C 1
ATOM 3736 O O . PHE A 1 465 ? 14.714 -4.526 -10.755 1.00 86.62 465 PHE A O 1
ATOM 3743 N N . MET A 1 466 ? 16.964 -4.598 -10.483 1.00 81.75 466 MET A N 1
ATOM 3744 C CA . MET A 1 466 ? 17.071 -3.348 -9.726 1.00 81.75 466 MET A CA 1
ATOM 3745 C C . MET A 1 466 ? 16.536 -2.166 -10.538 1.00 81.75 466 MET A C 1
ATOM 3747 O O . MET A 1 466 ? 15.736 -1.381 -10.032 1.00 81.75 466 MET A O 1
ATOM 3751 N N . GLY A 1 467 ? 16.874 -2.084 -11.830 1.00 76.38 467 GLY A N 1
ATOM 3752 C CA . GLY A 1 467 ? 16.397 -1.007 -12.701 1.00 76.38 467 GLY A CA 1
ATOM 3753 C C . GLY A 1 467 ? 14.885 -1.010 -12.963 1.00 76.38 467 GLY A C 1
ATOM 3754 O O . GLY A 1 467 ? 14.313 0.049 -13.227 1.00 76.38 467 GLY A O 1
ATOM 3755 N N . ASN A 1 468 ? 14.233 -2.175 -12.901 1.00 84.88 468 ASN A N 1
ATOM 3756 C CA . ASN A 1 468 ? 12.793 -2.312 -13.137 1.00 84.88 468 ASN A CA 1
ATOM 3757 C C . ASN A 1 468 ? 11.951 -2.174 -11.859 1.00 84.88 468 ASN A C 1
ATOM 3759 O O . ASN A 1 468 ? 10.787 -1.782 -11.948 1.00 84.88 468 ASN A O 1
ATOM 3763 N N . HIS A 1 469 ? 12.515 -2.501 -10.691 1.00 87.56 469 HIS A N 1
ATOM 3764 C CA . HIS A 1 469 ? 11.775 -2.587 -9.427 1.00 87.56 469 HIS A CA 1
ATOM 3765 C C . HIS A 1 469 ? 12.158 -1.522 -8.390 1.00 87.56 469 HIS A C 1
ATOM 3767 O O . HIS A 1 469 ? 11.578 -1.521 -7.306 1.00 87.56 469 HIS A O 1
ATOM 3773 N N . GLU A 1 470 ? 13.066 -0.594 -8.706 1.00 86.06 470 GLU A N 1
ATOM 3774 C CA . GLU A 1 470 ? 13.482 0.479 -7.788 1.00 86.06 470 GLU A CA 1
ATOM 3775 C C . GLU A 1 470 ? 12.286 1.239 -7.189 1.00 86.06 470 GLU A C 1
ATOM 3777 O O . GLU A 1 470 ? 12.133 1.278 -5.971 1.00 86.06 470 GLU A O 1
ATOM 3782 N N . ASP A 1 471 ? 11.376 1.750 -8.026 1.00 88.88 471 ASP A N 1
ATOM 3783 C CA . ASP A 1 471 ? 10.239 2.559 -7.562 1.00 88.88 471 ASP A CA 1
ATOM 3784 C C . ASP A 1 471 ? 9.305 1.788 -6.612 1.00 88.88 471 ASP A C 1
ATOM 3786 O O . ASP A 1 471 ? 8.733 2.359 -5.681 1.00 88.88 471 ASP A O 1
ATOM 3790 N N . ILE A 1 472 ? 9.100 0.488 -6.853 1.00 91.12 472 ILE A N 1
ATOM 3791 C CA . ILE A 1 472 ? 8.198 -0.320 -6.025 1.00 91.12 472 ILE A CA 1
ATOM 3792 C C . ILE A 1 472 ? 8.865 -0.730 -4.714 1.00 91.12 472 ILE A C 1
ATOM 3794 O O . ILE A 1 472 ? 8.216 -0.673 -3.669 1.00 91.12 472 ILE A O 1
ATOM 3798 N N . LEU A 1 473 ? 10.156 -1.067 -4.752 1.00 92.31 473 LEU A N 1
ATOM 3799 C CA . LEU A 1 473 ? 10.957 -1.335 -3.560 1.00 92.31 473 LEU A CA 1
ATOM 3800 C C . LEU A 1 473 ? 11.011 -0.099 -2.659 1.00 92.31 473 LEU A C 1
ATOM 3802 O O . LEU A 1 473 ? 10.785 -0.228 -1.457 1.00 92.31 473 LEU A O 1
ATOM 3806 N N . ASP A 1 474 ? 11.202 1.091 -3.237 1.00 91.88 474 ASP A N 1
ATOM 3807 C CA . ASP A 1 474 ? 11.214 2.355 -2.497 1.00 91.88 474 ASP A CA 1
ATOM 3808 C C . ASP A 1 474 ? 9.890 2.585 -1.753 1.00 91.88 474 ASP A C 1
ATOM 3810 O O . ASP A 1 474 ? 9.893 2.940 -0.573 1.00 91.88 474 ASP A O 1
ATOM 3814 N N . ARG A 1 475 ? 8.744 2.299 -2.382 1.00 94.12 475 ARG A N 1
ATOM 3815 C CA . ARG A 1 475 ? 7.426 2.440 -1.735 1.00 94.12 475 ARG A CA 1
ATOM 3816 C C . ARG A 1 475 ? 7.180 1.412 -0.633 1.00 94.12 475 ARG A C 1
ATOM 3818 O O . ARG A 1 475 ? 6.660 1.776 0.419 1.00 94.12 475 ARG A O 1
ATOM 3825 N N . PHE A 1 476 ? 7.540 0.144 -0.847 1.00 95.62 476 PHE A N 1
ATOM 3826 C CA . PHE A 1 476 ? 7.396 -0.887 0.188 1.00 95.62 476 PHE A CA 1
ATOM 3827 C C . PHE A 1 476 ? 8.302 -0.609 1.389 1.00 95.62 476 PHE A C 1
ATOM 3829 O O . PHE A 1 476 ? 7.850 -0.716 2.528 1.00 95.62 476 PHE A O 1
ATOM 3836 N N . TYR A 1 477 ? 9.547 -0.192 1.156 1.00 94.25 477 TYR A N 1
ATOM 3837 C CA . TYR A 1 477 ? 10.448 0.164 2.245 1.00 94.25 477 TYR A CA 1
ATOM 3838 C C . TYR A 1 477 ? 9.939 1.384 3.023 1.00 94.25 477 TYR A C 1
ATOM 3840 O O . TYR A 1 477 ? 9.884 1.340 4.250 1.00 94.25 477 TYR A O 1
ATOM 3848 N N . GLN A 1 478 ? 9.477 2.436 2.334 1.00 94.31 478 GLN A N 1
ATOM 3849 C CA . GLN A 1 478 ? 8.856 3.599 2.980 1.00 94.31 478 GLN A CA 1
ATOM 3850 C C . GLN A 1 478 ? 7.635 3.221 3.822 1.00 94.31 478 GLN A C 1
ATOM 3852 O O . GLN A 1 478 ? 7.439 3.804 4.887 1.00 94.31 478 GLN A O 1
ATOM 3857 N N . LEU A 1 479 ? 6.829 2.245 3.391 1.00 96.69 479 LEU A N 1
ATOM 3858 C CA . LEU A 1 479 ? 5.734 1.715 4.203 1.00 96.69 479 LEU A CA 1
ATOM 3859 C C . LEU A 1 479 ? 6.263 1.071 5.493 1.00 96.69 479 LEU A C 1
ATOM 3861 O O . LEU A 1 479 ? 5.779 1.403 6.573 1.00 96.69 479 LEU A O 1
ATOM 3865 N N . PHE A 1 480 ? 7.242 0.166 5.398 1.00 96.44 480 PHE A N 1
ATOM 3866 C CA . PHE A 1 480 ? 7.788 -0.526 6.572 1.00 96.44 480 PHE A CA 1
ATOM 3867 C C . PHE A 1 480 ? 8.458 0.444 7.552 1.00 96.44 480 PHE A C 1
ATOM 3869 O O . PHE A 1 480 ? 8.214 0.368 8.757 1.00 96.44 480 PHE A O 1
ATOM 3876 N N . ASP A 1 481 ? 9.235 1.394 7.036 1.00 94.81 481 ASP A N 1
ATOM 3877 C CA . ASP A 1 481 ? 9.847 2.465 7.821 1.00 94.81 481 ASP A CA 1
ATOM 3878 C C . ASP A 1 481 ? 8.783 3.387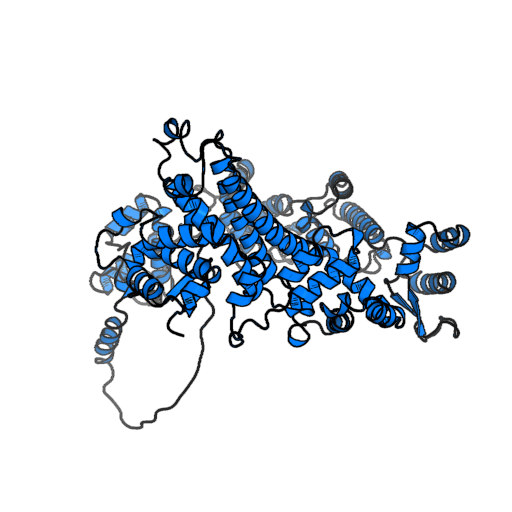 8.442 1.00 94.81 481 ASP A C 1
ATOM 3880 O O . ASP A 1 481 ? 8.898 3.757 9.605 1.00 94.81 481 ASP A O 1
ATOM 3884 N N . SER A 1 482 ? 7.688 3.690 7.736 1.00 96.06 482 SER A N 1
ATOM 3885 C CA . SER A 1 482 ? 6.580 4.486 8.290 1.00 96.06 482 SER A CA 1
ATOM 3886 C C . SER A 1 482 ? 5.850 3.772 9.429 1.00 96.06 482 SER A C 1
ATOM 3888 O O . SER A 1 482 ? 5.490 4.422 10.411 1.00 96.06 482 SER A O 1
ATOM 3890 N N . ILE A 1 483 ? 5.655 2.450 9.331 1.00 97.38 483 ILE A N 1
ATOM 3891 C CA . ILE A 1 483 ? 5.098 1.639 10.426 1.00 97.38 483 ILE A CA 1
ATOM 3892 C C . ILE A 1 483 ? 6.032 1.714 11.634 1.00 97.38 483 ILE A C 1
ATOM 3894 O O . ILE A 1 483 ? 5.576 2.024 12.729 1.00 97.38 483 ILE A O 1
ATOM 3898 N N . TYR A 1 484 ? 7.336 1.495 11.450 1.00 96.44 484 TYR A N 1
ATOM 3899 C CA . TYR A 1 484 ? 8.297 1.596 12.549 1.00 96.44 484 TYR A CA 1
ATOM 3900 C C . TYR A 1 484 ? 8.354 3.010 13.158 1.00 96.44 484 TYR A C 1
ATOM 3902 O O . TYR A 1 484 ? 8.321 3.156 14.377 1.00 96.44 484 TYR A O 1
ATOM 3910 N N . LYS A 1 485 ? 8.337 4.064 12.338 1.00 95.62 485 LYS A N 1
ATOM 3911 C CA . LYS A 1 485 ? 8.276 5.455 12.813 1.00 95.62 485 LYS A CA 1
ATOM 3912 C C . LYS A 1 485 ? 7.023 5.733 13.632 1.00 95.62 485 LYS A C 1
ATOM 3914 O O . LYS A 1 485 ? 7.113 6.399 14.654 1.00 95.62 485 LYS A O 1
ATOM 3919 N N . TYR A 1 486 ? 5.869 5.194 13.239 1.00 97.75 486 TYR A N 1
ATOM 3920 C CA . TYR A 1 486 ? 4.661 5.293 14.059 1.00 97.75 486 TYR A CA 1
ATOM 3921 C C . TYR A 1 486 ? 4.860 4.654 15.439 1.00 97.75 486 TYR A C 1
ATOM 3923 O O . TYR A 1 486 ? 4.470 5.237 16.447 1.00 97.75 486 TYR A O 1
ATOM 3931 N N . ILE A 1 487 ? 5.484 3.472 15.488 1.00 96.75 487 ILE A N 1
ATOM 3932 C CA . ILE A 1 487 ? 5.804 2.783 16.745 1.00 96.75 487 ILE A CA 1
ATOM 3933 C C . ILE A 1 487 ? 6.695 3.664 17.614 1.00 96.75 487 ILE A C 1
ATOM 3935 O O . ILE A 1 487 ? 6.385 3.895 18.780 1.00 96.75 487 ILE A O 1
ATOM 3939 N N . GLN A 1 488 ? 7.779 4.179 17.037 1.00 95.81 488 GLN A N 1
ATOM 3940 C CA . GLN A 1 488 ? 8.712 5.055 17.730 1.00 95.81 488 GLN A CA 1
ATOM 3941 C C . GLN A 1 488 ? 8.015 6.311 18.266 1.00 95.81 488 GLN A C 1
ATOM 3943 O O . GLN A 1 488 ? 8.206 6.655 19.429 1.00 95.81 488 GLN A O 1
ATOM 3948 N N . ASP A 1 489 ? 7.174 6.955 17.458 1.00 96.06 489 ASP A N 1
ATOM 3949 C CA . ASP A 1 489 ? 6.456 8.169 17.847 1.00 96.06 489 ASP A CA 1
ATOM 3950 C C . ASP A 1 489 ? 5.423 7.895 18.953 1.00 96.06 489 ASP A C 1
ATOM 3952 O O . ASP A 1 489 ? 5.288 8.694 19.878 1.00 96.06 489 ASP A O 1
ATOM 3956 N N . PHE A 1 490 ? 4.729 6.752 18.911 1.00 97.12 490 PHE A N 1
ATOM 3957 C CA . PHE A 1 490 ? 3.807 6.343 19.975 1.00 97.12 490 PHE A CA 1
ATOM 3958 C C . PHE A 1 490 ? 4.548 6.065 21.289 1.00 97.12 490 PHE A C 1
ATOM 3960 O O . PHE A 1 490 ? 4.141 6.545 22.346 1.00 97.12 490 PHE A O 1
ATOM 3967 N N . LEU A 1 491 ? 5.660 5.325 21.237 1.00 95.94 491 LEU A N 1
ATOM 3968 C CA . LEU A 1 491 ? 6.479 5.048 22.419 1.00 95.94 491 LEU A CA 1
ATOM 3969 C C . LEU A 1 491 ? 7.086 6.332 22.996 1.00 95.94 491 LEU A C 1
ATOM 3971 O O . LEU A 1 491 ? 7.079 6.514 24.212 1.00 95.94 491 LEU A O 1
ATOM 3975 N N . ALA A 1 492 ? 7.555 7.239 22.136 1.00 95.19 492 ALA A N 1
ATOM 3976 C CA . ALA A 1 492 ? 8.058 8.547 22.540 1.00 95.19 492 ALA A CA 1
ATOM 3977 C C . ALA A 1 492 ? 6.963 9.403 23.188 1.00 95.19 492 ALA A C 1
ATOM 3979 O O . ALA A 1 492 ? 7.220 10.056 24.194 1.00 95.19 492 ALA A O 1
ATOM 3980 N N . PHE A 1 493 ? 5.735 9.368 22.666 1.00 94.62 493 PHE A N 1
ATOM 3981 C CA . PHE A 1 493 ? 4.591 10.039 23.282 1.00 94.62 493 PHE A CA 1
ATOM 3982 C C . PHE A 1 493 ? 4.288 9.484 24.683 1.00 94.62 493 PHE A C 1
ATOM 3984 O O . PHE A 1 493 ? 4.090 10.257 25.620 1.00 94.62 493 PHE A O 1
ATOM 3991 N N . CYS A 1 494 ? 4.306 8.159 24.862 1.00 94.38 494 CYS A N 1
ATOM 3992 C CA . CYS A 1 494 ? 4.131 7.550 26.182 1.00 94.38 494 CYS A CA 1
ATOM 3993 C C . CYS A 1 494 ? 5.248 7.947 27.162 1.00 94.38 494 CYS A C 1
ATOM 3995 O O . CYS A 1 494 ? 4.955 8.295 28.303 1.00 94.38 494 CYS A O 1
ATOM 3997 N N . ASP A 1 495 ? 6.506 7.947 26.718 1.00 93.31 495 ASP A N 1
ATOM 3998 C CA . ASP A 1 495 ? 7.657 8.371 27.529 1.00 93.31 495 ASP A CA 1
ATOM 3999 C C . ASP A 1 495 ? 7.577 9.863 27.908 1.00 93.31 495 ASP A C 1
ATOM 4001 O O . ASP A 1 495 ? 7.843 10.242 29.049 1.00 93.31 495 ASP A O 1
ATOM 4005 N N . GLN A 1 496 ? 7.134 10.722 26.986 1.00 89.88 496 GLN A N 1
ATOM 4006 C CA . GLN A 1 496 ? 6.881 12.143 27.251 1.00 89.88 496 GLN A CA 1
ATOM 4007 C C . GLN A 1 496 ? 5.764 12.353 28.281 1.00 89.88 496 GLN A C 1
ATOM 4009 O O . GLN A 1 496 ? 5.876 13.246 29.124 1.00 89.88 496 GLN A O 1
ATOM 4014 N N . LEU A 1 497 ? 4.707 11.535 28.245 1.00 90.62 497 LEU A N 1
ATOM 4015 C CA . LEU A 1 497 ? 3.646 11.560 29.255 1.00 90.62 497 LEU A CA 1
ATOM 4016 C C . LEU A 1 497 ? 4.151 11.132 30.633 1.00 90.62 497 LEU A C 1
ATOM 4018 O O . LEU A 1 497 ? 3.837 11.792 31.621 1.00 90.62 497 LEU A O 1
ATOM 4022 N N . GLU A 1 498 ? 4.945 10.065 30.703 1.00 89.75 498 GLU A N 1
ATOM 4023 C CA . GLU A 1 498 ? 5.523 9.572 31.958 1.00 89.75 498 GLU A CA 1
ATOM 4024 C C . GLU A 1 498 ? 6.474 10.604 32.584 1.00 89.75 498 GLU A C 1
ATOM 4026 O O . GLU A 1 498 ? 6.435 10.852 33.789 1.00 89.75 498 GLU A O 1
ATOM 4031 N N . LYS A 1 499 ? 7.274 11.285 31.756 1.00 89.12 499 LYS A N 1
ATOM 4032 C CA . LYS A 1 499 ? 8.198 12.349 32.183 1.00 89.12 499 LYS A CA 1
ATOM 4033 C C . LYS A 1 499 ? 7.518 13.688 32.483 1.00 89.12 499 LYS A C 1
ATOM 4035 O O . LYS A 1 499 ? 8.201 14.623 32.898 1.00 89.12 499 LYS A O 1
ATOM 4040 N N . GLY A 1 500 ? 6.207 13.804 32.269 1.00 86.06 500 GLY A N 1
ATOM 4041 C CA . GLY A 1 500 ? 5.453 15.033 32.520 1.00 86.06 500 GLY A CA 1
ATOM 4042 C C . GLY A 1 500 ? 5.782 16.179 31.557 1.00 86.06 500 GLY A C 1
ATOM 4043 O O . GLY A 1 500 ? 5.671 17.342 31.939 1.00 86.06 500 GLY A O 1
ATOM 4044 N N . PHE A 1 501 ? 6.187 15.875 30.317 1.00 84.38 501 PHE A N 1
ATOM 4045 C CA . PHE A 1 501 ? 6.432 16.882 29.273 1.00 84.38 501 PHE A CA 1
ATOM 4046 C C . PHE A 1 501 ? 5.181 17.734 29.016 1.00 84.38 501 PHE A C 1
ATOM 4048 O O . PHE A 1 501 ? 5.249 18.955 28.881 1.00 84.38 501 PHE A O 1
ATOM 4055 N N . PHE A 1 502 ? 4.019 17.083 29.019 1.00 83.00 502 PHE A N 1
ATOM 4056 C CA . PHE A 1 502 ? 2.725 17.740 28.945 1.00 83.00 502 PHE A CA 1
ATOM 4057 C C . PHE A 1 502 ? 2.302 18.158 30.356 1.00 83.00 502 PHE A C 1
ATOM 4059 O O . PHE A 1 502 ? 1.617 17.414 31.046 1.00 83.00 502 PHE A O 1
ATOM 4066 N N . ILE A 1 503 ? 2.715 19.352 30.793 1.00 74.50 503 ILE A N 1
ATOM 4067 C CA . ILE A 1 503 ? 2.557 19.865 32.174 1.00 74.50 503 ILE A CA 1
ATOM 4068 C C . ILE A 1 503 ? 1.150 19.621 32.763 1.00 74.50 503 ILE A C 1
ATOM 4070 O O . ILE A 1 503 ? 1.010 19.340 33.952 1.00 74.50 503 ILE A O 1
ATOM 4074 N N . GLN A 1 504 ? 0.102 19.723 31.941 1.00 76.06 504 GLN A N 1
ATOM 4075 C CA . GLN A 1 504 ? -1.29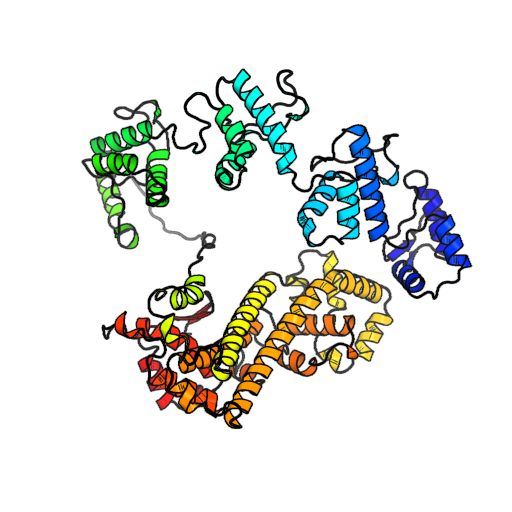8 19.597 32.364 1.00 76.06 504 GLN A CA 1
ATOM 4076 C C . GLN A 1 504 ? -1.882 18.179 32.215 1.00 76.06 504 GLN A C 1
ATOM 4078 O O . GLN A 1 504 ? -2.978 17.904 32.712 1.00 76.06 504 GLN A O 1
ATOM 4083 N N . HIS A 1 505 ? -1.178 17.264 31.545 1.00 83.94 505 HIS A N 1
ATOM 4084 C CA . HIS A 1 505 ? -1.706 15.964 31.147 1.00 83.94 505 HIS A CA 1
ATOM 4085 C C . HIS A 1 505 ? -0.804 14.815 31.587 1.00 83.94 505 HIS A C 1
ATOM 4087 O O . HIS A 1 505 ? 0.384 14.760 31.294 1.00 83.94 505 HIS A O 1
ATOM 4093 N N . ASN A 1 506 ? -1.423 13.845 32.247 1.00 88.94 506 ASN A N 1
ATOM 4094 C CA . ASN A 1 506 ? -0.854 12.533 32.506 1.00 88.94 506 ASN A CA 1
ATOM 4095 C C . ASN A 1 506 ? -1.812 11.466 31.958 1.00 88.94 506 ASN A C 1
ATOM 4097 O O . ASN A 1 506 ? -2.942 11.773 31.565 1.00 88.94 506 ASN A O 1
ATOM 4101 N N . LEU A 1 507 ? -1.370 10.210 31.950 1.00 90.50 507 LEU A N 1
ATOM 4102 C CA . LEU A 1 507 ? -2.144 9.090 31.414 1.00 90.50 507 LEU A CA 1
ATOM 4103 C C . LEU A 1 507 ? -3.554 8.981 32.030 1.00 90.50 507 LEU A C 1
ATOM 4105 O O . LEU A 1 507 ? -4.533 8.806 31.306 1.00 90.50 507 LEU A O 1
ATOM 4109 N N . ALA A 1 508 ? -3.676 9.151 33.350 1.00 89.50 508 ALA A N 1
ATOM 4110 C CA . ALA A 1 508 ? -4.961 9.099 34.045 1.00 89.50 508 ALA A CA 1
ATOM 4111 C C . ALA A 1 508 ? -5.900 10.241 33.621 1.00 89.50 508 ALA A C 1
ATOM 4113 O O . ALA A 1 508 ? -7.058 9.996 33.294 1.00 89.50 508 ALA A O 1
ATOM 4114 N N . ASN A 1 509 ? -5.398 11.476 33.560 1.00 88.69 509 ASN A N 1
ATOM 4115 C CA . ASN A 1 509 ? -6.172 12.652 33.164 1.00 88.69 509 ASN A CA 1
ATOM 4116 C C . ASN A 1 509 ? -6.640 12.559 31.705 1.00 88.69 509 ASN A C 1
ATOM 4118 O O . ASN A 1 509 ? -7.761 12.959 31.400 1.00 88.69 509 ASN A O 1
ATOM 4122 N N . ILE A 1 510 ? -5.813 12.002 30.813 1.00 90.88 510 ILE A N 1
ATOM 4123 C CA . ILE A 1 510 ? -6.189 11.756 29.413 1.00 90.88 510 ILE A CA 1
ATOM 4124 C C . ILE A 1 510 ? -7.339 10.754 29.339 1.00 90.88 510 ILE A C 1
ATOM 4126 O O . ILE A 1 510 ? -8.303 10.993 28.623 1.00 90.88 510 ILE A O 1
ATOM 4130 N N . LEU A 1 511 ? -7.275 9.665 30.109 1.00 90.44 511 LEU A N 1
ATOM 4131 C CA . LEU A 1 511 ? -8.324 8.642 30.140 1.00 90.44 511 LEU A CA 1
ATOM 4132 C C . LEU A 1 511 ? -9.604 9.091 30.867 1.00 90.44 511 LEU A C 1
ATOM 4134 O O . LEU A 1 511 ? -10.655 8.479 30.680 1.00 90.44 511 LEU A O 1
ATOM 4138 N N . LEU A 1 512 ? -9.549 10.137 31.695 1.00 88.69 512 LEU A N 1
ATOM 4139 C CA . LEU A 1 512 ? -10.740 10.777 32.267 1.00 88.69 512 LEU A CA 1
ATOM 4140 C C . LEU A 1 512 ? -11.448 11.690 31.259 1.00 88.69 512 LEU A C 1
ATOM 4142 O O . LEU A 1 512 ? -12.659 11.876 31.356 1.00 88.69 512 LEU A O 1
ATOM 4146 N N . ASN A 1 513 ? -10.714 12.246 30.295 1.00 88.44 513 ASN A N 1
ATOM 4147 C CA . ASN A 1 513 ? -11.284 13.035 29.214 1.00 88.44 513 ASN A CA 1
ATOM 4148 C C . ASN A 1 513 ? -11.871 12.120 28.126 1.00 88.44 513 ASN A C 1
ATOM 4150 O O . ASN A 1 513 ? -11.223 11.169 27.700 1.00 88.44 513 ASN A O 1
ATOM 4154 N N . THR A 1 514 ? -13.079 12.418 27.644 1.00 87.12 514 THR A N 1
ATOM 4155 C CA . THR A 1 514 ? -13.746 11.610 26.609 1.00 87.12 514 THR A CA 1
ATOM 4156 C C . THR A 1 514 ? -12.942 11.538 25.310 1.00 87.12 514 THR A C 1
ATOM 4158 O O . THR A 1 514 ? -12.678 10.441 24.819 1.00 87.12 514 THR A O 1
ATOM 4161 N N . ASP A 1 515 ? -12.520 12.687 24.774 1.00 87.88 515 ASP A N 1
ATOM 4162 C CA . ASP A 1 515 ? -11.774 12.756 23.512 1.00 87.88 515 ASP A CA 1
ATOM 4163 C C . ASP A 1 515 ? -10.381 12.124 23.679 1.00 87.88 515 ASP A C 1
ATOM 4165 O O . ASP A 1 515 ? -9.928 11.356 22.830 1.00 87.88 515 ASP A O 1
ATOM 4169 N N . GLY A 1 516 ? -9.721 12.385 24.812 1.00 89.50 516 GLY A N 1
ATOM 4170 C CA . GLY A 1 516 ? -8.429 11.790 25.156 1.00 89.50 516 GLY A CA 1
ATOM 4171 C C . GLY A 1 516 ? -8.482 10.266 25.270 1.00 89.50 516 GLY A C 1
ATOM 4172 O O . GLY A 1 516 ? -7.621 9.577 24.720 1.00 89.50 516 GLY A O 1
ATOM 4173 N N . ALA A 1 517 ? -9.515 9.726 25.922 1.00 90.44 517 ALA A N 1
ATOM 4174 C CA . ALA A 1 517 ? -9.722 8.289 26.041 1.00 90.44 517 ALA A CA 1
ATOM 4175 C C . ALA A 1 517 ? -9.957 7.634 24.675 1.00 90.44 517 ALA A C 1
ATOM 4177 O O . ALA A 1 517 ? -9.315 6.625 24.378 1.00 90.44 517 ALA A O 1
ATOM 4178 N N . GLN A 1 518 ? -10.821 8.216 23.835 1.00 92.25 518 GLN A N 1
ATOM 4179 C CA . GLN A 1 518 ? -11.080 7.718 22.480 1.00 92.25 518 GLN A CA 1
ATOM 4180 C C . GLN A 1 518 ? -9.798 7.687 21.647 1.00 92.25 518 GLN A C 1
ATOM 4182 O O . GLN A 1 518 ? -9.428 6.633 21.130 1.00 92.25 518 GLN A O 1
ATOM 4187 N N . LEU A 1 519 ? -9.070 8.804 21.587 1.00 93.19 519 LEU A N 1
ATOM 4188 C CA . LEU A 1 519 ? -7.858 8.913 20.780 1.00 93.19 519 LEU A CA 1
ATOM 4189 C C . LEU A 1 519 ? -6.733 7.997 21.268 1.00 93.19 519 LEU A C 1
ATOM 4191 O O . LEU A 1 519 ? -6.018 7.428 20.447 1.00 93.19 519 LEU A O 1
ATOM 4195 N N . LEU A 1 520 ? -6.566 7.820 22.583 1.00 95.25 520 LEU A N 1
ATOM 4196 C CA . LEU A 1 520 ? -5.526 6.939 23.117 1.00 95.25 520 LEU A CA 1
ATOM 4197 C C . LEU A 1 520 ? -5.848 5.465 22.839 1.00 95.25 520 LEU A C 1
ATOM 4199 O O . LEU A 1 520 ? -4.958 4.705 22.448 1.00 95.25 520 LEU A O 1
ATOM 4203 N N . CYS A 1 521 ? -7.120 5.075 22.985 1.00 95.25 521 CYS A N 1
ATOM 4204 C CA . CYS A 1 521 ? -7.589 3.741 22.613 1.00 95.25 521 CYS A CA 1
ATOM 4205 C C . CYS A 1 521 ? -7.388 3.489 21.113 1.00 95.25 521 CYS A C 1
ATOM 4207 O O . CYS A 1 521 ? -6.865 2.443 20.730 1.00 95.25 521 CYS A O 1
ATOM 4209 N N . GLU A 1 522 ? -7.748 4.455 20.265 1.00 94.50 522 GLU A N 1
ATOM 4210 C CA . GLU A 1 522 ? -7.589 4.361 18.814 1.00 94.50 522 GLU A CA 1
ATOM 4211 C C . GLU A 1 522 ? -6.122 4.323 18.384 1.00 94.50 522 GLU A C 1
ATOM 4213 O O . GLU A 1 522 ? -5.767 3.512 17.533 1.00 94.50 522 GLU A O 1
ATOM 4218 N N . ALA A 1 523 ? -5.246 5.127 18.986 1.00 96.25 523 ALA A N 1
ATOM 4219 C CA . ALA A 1 523 ? -3.821 5.122 18.666 1.00 96.25 523 ALA A CA 1
ATOM 4220 C C . ALA A 1 523 ? -3.182 3.751 18.948 1.00 96.25 523 ALA A C 1
ATOM 4222 O O . ALA A 1 523 ? -2.434 3.229 18.113 1.00 96.25 523 ALA A O 1
ATOM 4223 N N . LEU A 1 524 ? -3.513 3.135 20.088 1.00 97.06 524 LEU A N 1
ATOM 4224 C CA . LEU A 1 524 ? -3.034 1.795 20.439 1.00 97.06 524 LEU A CA 1
ATOM 4225 C C . LEU A 1 524 ? -3.688 0.698 19.581 1.00 97.06 524 LEU A C 1
ATOM 4227 O O . LEU A 1 524 ? -3.039 -0.281 19.210 1.00 97.06 524 LEU A O 1
ATOM 4231 N N . TYR A 1 525 ? -4.956 0.861 19.217 1.00 96.56 525 TYR A N 1
ATOM 4232 C CA . TYR A 1 525 ? -5.646 -0.047 18.305 1.00 96.56 525 TYR A CA 1
ATOM 4233 C C . TYR A 1 525 ? -5.051 -0.018 16.896 1.00 96.56 525 TYR A C 1
ATOM 4235 O O . TYR A 1 525 ? -4.698 -1.070 16.368 1.00 96.56 525 TYR A O 1
ATOM 4243 N N . LEU A 1 526 ? -4.866 1.166 16.303 1.00 96.38 526 LEU A N 1
ATOM 4244 C CA . LEU A 1 526 ? -4.258 1.325 14.979 1.00 96.38 526 LEU A CA 1
ATOM 4245 C C . LEU A 1 526 ? -2.837 0.762 14.956 1.00 96.38 526 LEU A C 1
ATOM 4247 O O . LEU A 1 526 ? -2.443 0.149 13.966 1.00 96.38 526 LEU A O 1
ATOM 4251 N N . TYR A 1 527 ? -2.100 0.900 16.062 1.00 97.25 527 TYR A N 1
ATOM 4252 C CA . TYR A 1 527 ? -0.816 0.236 16.242 1.00 97.25 527 TYR A CA 1
ATOM 4253 C C . TYR A 1 527 ? -0.947 -1.289 16.050 1.00 97.25 527 TYR A C 1
ATOM 4255 O O . TYR A 1 527 ? -0.319 -1.868 15.159 1.00 97.25 527 TYR A O 1
ATOM 4263 N N . GLY A 1 528 ? -1.801 -1.950 16.832 1.00 96.12 528 GLY A N 1
ATOM 4264 C CA . GLY A 1 528 ? -2.000 -3.395 16.709 1.00 96.12 528 GLY A CA 1
ATOM 4265 C C . GLY A 1 528 ? -2.527 -3.814 15.331 1.00 96.12 528 GLY A C 1
ATOM 4266 O O . GLY A 1 528 ? -2.075 -4.814 14.773 1.00 96.12 528 GLY A O 1
ATOM 4267 N N . VAL A 1 529 ? -3.422 -3.022 14.732 1.00 95.38 529 VAL A N 1
ATOM 4268 C CA . VAL A 1 529 ? -3.951 -3.265 13.382 1.00 95.38 529 VAL A CA 1
ATOM 4269 C C . VAL A 1 529 ? -2.844 -3.207 12.331 1.00 95.38 529 VAL A C 1
ATOM 4271 O O . VAL A 1 529 ? -2.798 -4.085 11.472 1.00 95.38 529 VAL A O 1
ATOM 4274 N N . MET A 1 530 ? -1.926 -2.236 12.393 1.00 96.00 530 MET A N 1
ATOM 4275 C CA . MET A 1 530 ? -0.791 -2.168 11.464 1.00 96.00 530 MET A CA 1
ATOM 4276 C C . MET A 1 530 ? 0.068 -3.431 11.523 1.00 96.00 530 MET A C 1
ATOM 4278 O O . MET A 1 530 ? 0.427 -3.964 10.474 1.00 96.00 530 MET A O 1
ATOM 4282 N N . LEU A 1 531 ? 0.348 -3.948 12.724 1.00 95.56 531 LEU A N 1
ATOM 4283 C CA . LEU A 1 531 ? 1.089 -5.200 12.887 1.00 95.56 531 LEU A CA 1
ATOM 4284 C C . LEU A 1 531 ? 0.311 -6.392 12.306 1.00 95.56 531 LEU A C 1
ATOM 4286 O O . LEU A 1 531 ? 0.857 -7.151 11.506 1.00 95.56 531 LEU A O 1
ATOM 4290 N N . LEU A 1 532 ? -0.969 -6.545 12.655 1.00 93.25 532 LEU A N 1
ATOM 4291 C CA . LEU A 1 532 ? -1.796 -7.647 12.150 1.00 93.25 532 LEU A CA 1
ATOM 4292 C C . LEU A 1 532 ? -1.900 -7.628 10.626 1.00 93.25 532 LEU A C 1
ATOM 4294 O O . LEU A 1 532 ? -1.647 -8.642 9.980 1.00 93.25 532 LEU A O 1
ATOM 4298 N N . LEU A 1 533 ? -2.238 -6.477 10.045 1.00 93.44 533 LEU A N 1
ATOM 4299 C CA . LEU A 1 533 ? -2.407 -6.343 8.602 1.00 93.44 533 LEU A CA 1
ATOM 4300 C C . LEU A 1 533 ? -1.095 -6.533 7.852 1.00 93.44 533 LEU A C 1
ATOM 4302 O O . LEU A 1 533 ? -1.112 -7.124 6.775 1.00 93.44 533 LEU A O 1
ATOM 4306 N N . LEU A 1 534 ? 0.034 -6.078 8.402 1.00 94.62 534 LEU A N 1
ATOM 4307 C CA . LEU A 1 534 ? 1.334 -6.263 7.766 1.00 94.62 534 LEU A CA 1
ATOM 4308 C C . LEU A 1 534 ? 1.625 -7.749 7.535 1.00 94.62 534 LEU A C 1
ATOM 4310 O O . LEU A 1 534 ? 2.008 -8.125 6.431 1.00 94.62 534 LEU A O 1
ATOM 4314 N N . ASP A 1 535 ? 1.397 -8.591 8.543 1.00 91.50 535 ASP A N 1
ATOM 4315 C CA . ASP A 1 535 ? 1.670 -10.028 8.448 1.00 91.50 535 ASP A CA 1
ATOM 4316 C C . ASP A 1 535 ? 0.557 -10.808 7.719 1.00 91.50 535 ASP A C 1
ATOM 4318 O O . ASP A 1 535 ? 0.825 -11.808 7.056 1.00 91.50 535 ASP A O 1
ATOM 4322 N N . GLN A 1 536 ? -0.693 -10.332 7.781 1.00 90.62 536 GLN A N 1
ATOM 4323 C CA . GLN A 1 536 ? -1.834 -10.936 7.077 1.00 90.62 536 GLN A CA 1
ATOM 4324 C C . GLN A 1 536 ? -1.864 -10.643 5.581 1.00 90.62 536 GLN A C 1
ATOM 4326 O O . GLN A 1 536 ? -2.335 -11.471 4.802 1.00 90.62 536 GLN A O 1
ATOM 4331 N N . ARG A 1 537 ? -1.415 -9.456 5.171 1.00 92.00 537 ARG A N 1
ATOM 4332 C CA . ARG A 1 537 ? -1.523 -8.989 3.785 1.00 92.00 537 ARG A CA 1
ATOM 4333 C C . ARG A 1 537 ? -0.216 -9.123 3.017 1.00 92.00 537 ARG A C 1
ATOM 4335 O O . ARG A 1 537 ? -0.259 -9.252 1.799 1.00 92.00 537 ARG A O 1
ATOM 4342 N N . ILE A 1 538 ? 0.929 -9.105 3.703 1.00 94.00 538 ILE A N 1
ATOM 4343 C CA . ILE A 1 538 ? 2.249 -9.226 3.080 1.00 94.00 538 ILE A CA 1
ATOM 4344 C C . ILE A 1 538 ? 3.000 -10.400 3.731 1.00 94.00 538 ILE A C 1
ATOM 4346 O O . ILE A 1 538 ? 3.513 -10.268 4.845 1.00 94.00 538 ILE A O 1
ATOM 4350 N N . PRO A 1 539 ? 3.096 -11.560 3.052 1.00 92.75 539 PRO A N 1
ATOM 4351 C CA . PRO A 1 539 ? 3.738 -12.744 3.614 1.00 92.75 539 PRO A CA 1
ATOM 4352 C C . PRO A 1 539 ? 5.172 -12.469 4.076 1.00 92.75 539 PRO A C 1
ATOM 4354 O O . PRO A 1 539 ? 5.937 -11.805 3.374 1.00 92.75 539 PRO A O 1
ATOM 4357 N N . GLY A 1 540 ? 5.562 -13.031 5.224 1.00 91.75 540 GLY A N 1
ATOM 4358 C CA . GLY A 1 540 ? 6.904 -12.865 5.801 1.00 91.75 540 GLY A CA 1
ATOM 4359 C C . GLY A 1 540 ? 8.056 -13.035 4.796 1.00 91.75 540 GLY A C 1
ATOM 4360 O O . GLY A 1 540 ? 8.862 -12.117 4.673 1.00 91.75 540 GLY A O 1
ATOM 4361 N N . PRO A 1 541 ? 8.116 -14.129 4.008 1.00 92.44 541 PRO A N 1
ATOM 4362 C CA . PRO A 1 541 ? 9.193 -14.322 3.033 1.00 92.44 541 PRO A CA 1
ATOM 4363 C C . PRO A 1 541 ? 9.260 -13.228 1.959 1.00 92.44 541 PRO A C 1
ATOM 4365 O O . PRO A 1 541 ? 10.345 -12.861 1.518 1.00 92.44 541 PRO A O 1
ATOM 4368 N N . ALA A 1 542 ? 8.112 -12.680 1.549 1.00 94.00 542 ALA A N 1
ATOM 4369 C CA . ALA A 1 542 ? 8.069 -11.578 0.594 1.00 94.00 542 ALA A CA 1
ATOM 4370 C C . ALA A 1 542 ? 8.608 -10.283 1.219 1.00 94.00 542 ALA A C 1
ATOM 4372 O O . ALA A 1 542 ? 9.382 -9.579 0.574 1.00 94.00 542 ALA A O 1
ATOM 4373 N N . ARG A 1 543 ? 8.265 -10.007 2.488 1.00 95.25 543 ARG A N 1
ATOM 4374 C CA . ARG A 1 543 ? 8.789 -8.853 3.238 1.00 95.25 543 ARG A CA 1
ATOM 4375 C C . ARG A 1 543 ? 10.309 -8.904 3.357 1.00 95.25 543 ARG A C 1
ATOM 4377 O O . ARG A 1 543 ? 10.966 -7.913 3.053 1.00 95.25 543 ARG A O 1
ATOM 4384 N N . GLU A 1 544 ? 10.870 -10.056 3.732 1.00 95.00 544 GLU A N 1
ATOM 4385 C CA . GLU A 1 544 ? 12.327 -10.219 3.836 1.00 95.00 544 GLU A CA 1
ATOM 4386 C C . GLU A 1 544 ? 13.019 -9.978 2.488 1.00 95.00 544 GLU A C 1
ATOM 4388 O O . GLU A 1 544 ? 13.946 -9.174 2.416 1.00 95.00 544 GLU A O 1
ATOM 4393 N N . ARG A 1 545 ? 12.508 -10.576 1.400 1.00 94.62 545 ARG A N 1
ATOM 4394 C CA . ARG A 1 545 ? 13.045 -10.373 0.042 1.00 94.62 545 ARG A CA 1
ATOM 4395 C C . ARG A 1 545 ? 13.011 -8.917 -0.405 1.00 94.62 545 ARG A C 1
ATOM 4397 O O . ARG A 1 545 ? 13.979 -8.440 -0.988 1.00 94.62 545 ARG A O 1
ATOM 4404 N N . MET A 1 546 ? 11.914 -8.207 -0.141 1.00 94.31 546 MET A N 1
ATOM 4405 C CA . MET A 1 546 ? 11.782 -6.787 -0.487 1.00 94.31 546 MET A CA 1
ATOM 4406 C C . MET A 1 546 ? 12.781 -5.922 0.281 1.00 94.31 546 MET A C 1
ATOM 4408 O O . MET A 1 546 ? 13.434 -5.069 -0.315 1.00 94.31 546 MET A O 1
ATOM 4412 N N . VAL A 1 547 ? 12.927 -6.153 1.589 1.00 93.88 547 VAL A N 1
ATOM 4413 C CA . VAL A 1 547 ? 13.866 -5.395 2.428 1.00 93.88 547 VAL A CA 1
ATOM 4414 C C . VAL A 1 547 ? 15.308 -5.636 1.981 1.00 93.88 547 VAL A C 1
ATOM 4416 O O . VAL A 1 547 ? 16.063 -4.678 1.855 1.00 93.88 547 VAL A O 1
ATOM 4419 N N . ILE A 1 548 ? 15.687 -6.879 1.673 1.00 92.31 548 ILE A N 1
ATOM 4420 C CA . ILE A 1 548 ? 17.045 -7.189 1.204 1.00 92.31 548 ILE A CA 1
ATOM 4421 C C . ILE A 1 548 ? 17.305 -6.652 -0.200 1.00 92.31 548 ILE A C 1
ATOM 4423 O O . ILE A 1 548 ? 18.364 -6.076 -0.437 1.00 92.31 548 ILE A O 1
ATOM 4427 N N . ALA A 1 549 ? 16.348 -6.770 -1.121 1.00 91.19 549 ALA A N 1
ATOM 4428 C CA . ALA A 1 549 ? 16.460 -6.169 -2.448 1.00 91.19 549 ALA A CA 1
ATOM 4429 C C . ALA A 1 549 ? 16.662 -4.646 -2.363 1.00 91.19 549 ALA A C 1
ATOM 4431 O O . ALA A 1 549 ? 17.543 -4.097 -3.022 1.00 91.19 549 ALA A O 1
ATOM 4432 N N . PHE A 1 550 ? 15.899 -3.971 -1.499 1.00 90.69 550 PHE A N 1
ATOM 4433 C CA . PHE A 1 550 ? 16.067 -2.544 -1.242 1.00 90.69 550 PHE A CA 1
ATOM 4434 C C . PHE A 1 550 ? 17.444 -2.232 -0.623 1.00 90.69 550 PHE A C 1
ATOM 4436 O O . PHE A 1 550 ? 18.133 -1.319 -1.081 1.00 90.69 550 PHE A O 1
ATOM 4443 N N . PHE A 1 551 ? 17.868 -3.007 0.382 1.00 88.50 551 PHE A N 1
ATOM 4444 C CA . PHE A 1 551 ? 19.166 -2.857 1.048 1.00 88.50 551 PHE A CA 1
ATOM 4445 C C . PHE A 1 551 ? 20.337 -2.983 0.066 1.00 88.50 551 PHE A C 1
ATOM 4447 O O . PHE A 1 551 ? 21.242 -2.152 0.082 1.00 88.50 551 PHE A O 1
ATOM 4454 N N . ARG A 1 552 ? 20.295 -3.973 -0.835 1.00 86.19 552 ARG A N 1
ATOM 4455 C CA . ARG A 1 552 ? 21.309 -4.173 -1.884 1.00 86.19 552 ARG A CA 1
ATOM 4456 C C . ARG A 1 552 ? 21.345 -3.007 -2.879 1.00 86.19 552 ARG A C 1
ATOM 4458 O O . ARG A 1 552 ? 22.423 -2.632 -3.324 1.00 86.19 552 ARG A O 1
ATOM 4465 N N . ASN A 1 553 ? 20.193 -2.405 -3.188 1.00 83.81 553 ASN A N 1
ATOM 4466 C CA . ASN A 1 553 ? 20.098 -1.280 -4.122 1.00 83.81 553 ASN A CA 1
ATOM 4467 C C . ASN A 1 553 ? 20.637 0.046 -3.549 1.00 83.81 553 ASN A C 1
ATOM 4469 O O . ASN A 1 553 ? 21.395 0.748 -4.216 1.00 83.81 553 ASN A O 1
ATOM 4473 N N . LYS A 1 554 ? 20.230 0.427 -2.330 1.00 81.75 554 LYS A N 1
ATOM 4474 C CA . LYS A 1 554 ? 20.602 1.727 -1.731 1.00 81.75 554 LYS A CA 1
ATOM 4475 C C . LYS A 1 554 ? 21.877 1.673 -0.877 1.00 81.75 554 LYS A C 1
ATOM 4477 O O . LYS A 1 554 ? 22.494 2.714 -0.661 1.00 81.75 554 LYS A O 1
ATOM 4482 N N . GLY A 1 555 ? 22.283 0.484 -0.429 1.00 72.62 555 GLY A N 1
ATOM 4483 C CA . GLY A 1 555 ? 23.418 0.276 0.467 1.00 72.62 555 GLY A CA 1
ATOM 4484 C C . GLY A 1 555 ? 23.101 0.566 1.939 1.00 72.62 555 GLY A C 1
ATOM 4485 O O . GLY A 1 555 ? 22.144 1.264 2.272 1.00 72.62 555 GLY A O 1
ATOM 4486 N N . GLU A 1 556 ? 23.940 0.035 2.833 1.00 69.00 556 GLU A N 1
ATOM 4487 C CA . GLU A 1 556 ? 23.773 0.133 4.293 1.00 69.00 556 GLU A CA 1
ATOM 4488 C C . GLU A 1 556 ? 23.777 1.581 4.803 1.00 69.00 556 GLU A C 1
ATOM 4490 O O . GLU A 1 556 ? 22.983 1.951 5.663 1.00 69.00 556 GLU A O 1
ATOM 4495 N N . SER A 1 557 ? 24.623 2.436 4.223 1.00 63.88 557 SER A N 1
ATOM 4496 C CA . SER A 1 557 ? 24.790 3.829 4.650 1.00 63.88 557 SER A CA 1
ATOM 4497 C C . SER A 1 557 ? 23.573 4.722 4.390 1.00 63.88 557 SER A C 1
ATOM 4499 O O . SER A 1 557 ? 23.505 5.820 4.938 1.00 63.88 557 SER A O 1
ATOM 4501 N N . ALA A 1 558 ? 22.617 4.280 3.570 1.00 63.34 558 ALA A N 1
ATOM 4502 C CA . ALA A 1 558 ? 21.407 5.033 3.255 1.00 63.34 558 ALA A CA 1
ATOM 4503 C C . ALA A 1 558 ? 20.243 4.758 4.228 1.00 63.34 558 ALA A C 1
ATOM 4505 O O . ALA A 1 558 ? 19.170 5.343 4.065 1.00 63.34 558 ALA A O 1
ATOM 4506 N N . LEU A 1 559 ? 20.416 3.856 5.205 1.00 75.94 559 LEU A N 1
ATOM 4507 C CA . LEU A 1 559 ? 19.309 3.285 5.970 1.00 75.94 559 LEU A CA 1
ATOM 4508 C C . LEU A 1 559 ? 19.477 3.431 7.485 1.00 75.94 559 LEU A C 1
ATOM 4510 O O . LEU A 1 559 ? 20.014 2.554 8.150 1.00 75.94 559 LEU A O 1
ATOM 4514 N N . GLU A 1 560 ? 18.927 4.511 8.044 1.00 78.38 560 GLU A N 1
ATOM 4515 C CA . GLU A 1 560 ? 19.020 4.818 9.483 1.00 78.38 560 GLU A CA 1
ATOM 4516 C C . GLU A 1 560 ? 18.351 3.764 10.391 1.00 78.38 560 GLU A C 1
ATOM 4518 O O . GLU A 1 560 ? 18.863 3.471 11.466 1.00 78.38 560 GLU A O 1
ATOM 4523 N N . ASN A 1 561 ? 17.229 3.168 9.960 1.00 85.50 561 ASN A N 1
ATOM 4524 C CA . ASN A 1 561 ? 16.390 2.283 10.790 1.00 85.50 561 ASN A CA 1
ATOM 4525 C C . ASN A 1 561 ? 16.374 0.812 10.329 1.00 85.50 561 ASN A C 1
ATOM 4527 O O . ASN A 1 561 ? 15.415 0.085 10.610 1.00 85.50 561 ASN A O 1
ATOM 4531 N N . ILE A 1 562 ? 17.387 0.356 9.585 1.00 88.19 562 ILE A N 1
ATOM 4532 C CA . ILE A 1 562 ? 17.345 -0.959 8.919 1.00 88.19 562 ILE A CA 1
ATOM 4533 C C . ILE A 1 562 ? 17.144 -2.129 9.887 1.00 88.19 562 ILE A C 1
ATOM 4535 O O . ILE A 1 562 ? 16.355 -3.027 9.594 1.00 88.19 562 ILE A O 1
ATOM 4539 N N . ASP A 1 563 ? 17.795 -2.117 11.049 1.00 89.56 563 ASP A N 1
ATOM 4540 C CA . ASP A 1 563 ? 17.722 -3.220 12.013 1.00 89.56 563 ASP A CA 1
ATOM 4541 C C . ASP A 1 563 ? 16.307 -3.408 12.567 1.00 89.56 563 ASP A C 1
ATOM 4543 O O . ASP A 1 563 ? 15.797 -4.531 12.669 1.00 89.56 563 ASP A O 1
ATOM 4547 N N . GLU A 1 564 ? 15.630 -2.303 12.867 1.00 93.25 564 GLU A N 1
ATOM 4548 C CA . GLU A 1 564 ? 14.274 -2.326 13.403 1.00 93.25 564 GLU A CA 1
ATOM 4549 C C . GLU A 1 564 ? 13.243 -2.636 12.312 1.00 93.25 564 GLU A C 1
ATOM 4551 O O . GLU A 1 564 ? 12.313 -3.416 12.544 1.00 93.25 564 GLU A O 1
ATOM 4556 N N . VAL A 1 565 ? 13.449 -2.147 11.084 1.00 93.56 565 VAL A N 1
ATOM 4557 C CA . VAL A 1 565 ? 12.650 -2.560 9.918 1.00 93.56 565 VAL A CA 1
ATOM 4558 C C . VAL A 1 565 ? 12.820 -4.061 9.649 1.00 93.56 565 VAL A C 1
ATOM 4560 O O . VAL A 1 565 ? 11.832 -4.762 9.409 1.00 93.56 565 VAL A O 1
ATOM 4563 N N . CYS A 1 566 ? 14.034 -4.602 9.776 1.00 93.06 566 CYS A N 1
ATOM 4564 C CA . CYS A 1 566 ? 14.284 -6.040 9.691 1.00 93.06 566 CYS A CA 1
ATOM 4565 C C . CYS A 1 566 ? 13.557 -6.799 10.808 1.00 93.06 566 CYS A C 1
ATOM 4567 O O . CYS A 1 566 ? 12.896 -7.806 10.560 1.00 93.06 566 CYS A O 1
ATOM 4569 N N . LYS A 1 567 ? 13.610 -6.322 12.052 1.00 93.94 567 LYS A N 1
ATOM 4570 C CA . LYS A 1 567 ? 12.887 -6.929 13.185 1.00 93.94 567 LYS A CA 1
ATOM 4571 C C . LYS A 1 567 ? 11.365 -6.936 12.969 1.00 93.94 567 LYS A C 1
ATOM 4573 O O . LYS A 1 567 ? 10.705 -7.929 13.305 1.00 93.94 567 LYS A O 1
ATOM 4578 N N . LEU A 1 568 ? 10.818 -5.877 12.368 1.00 94.25 568 LEU A N 1
ATOM 4579 C CA . LEU A 1 568 ? 9.411 -5.757 11.973 1.00 94.25 568 LEU A CA 1
ATOM 4580 C C . LEU A 1 568 ? 9.030 -6.737 10.858 1.00 94.25 568 LEU A C 1
ATOM 4582 O O . LEU A 1 568 ? 7.985 -7.391 10.948 1.00 94.25 568 LEU A O 1
ATOM 4586 N N . CYS A 1 569 ? 9.879 -6.861 9.839 1.00 94.50 569 CYS A N 1
ATOM 4587 C CA . CYS A 1 569 ? 9.624 -7.657 8.638 1.00 94.50 569 CYS A CA 1
ATOM 4588 C C . CYS A 1 569 ? 9.972 -9.143 8.777 1.00 94.50 569 CYS A C 1
ATOM 4590 O O . CYS A 1 569 ? 9.535 -9.944 7.955 1.00 94.50 569 CYS A O 1
ATOM 4592 N N . ARG A 1 570 ? 10.716 -9.526 9.822 1.00 93.81 570 ARG A N 1
ATOM 4593 C CA . ARG A 1 570 ? 11.183 -10.903 10.024 1.00 93.81 570 ARG A CA 1
ATOM 4594 C C . ARG A 1 570 ? 10.023 -11.886 10.090 1.00 93.81 570 ARG A C 1
ATOM 4596 O O . ARG A 1 570 ? 9.059 -11.658 10.831 1.00 93.81 570 ARG A O 1
ATOM 4603 N N . VAL A 1 571 ? 10.169 -13.013 9.402 1.00 91.62 571 VAL A N 1
ATOM 4604 C CA . VAL A 1 571 ? 9.174 -14.085 9.321 1.00 91.62 571 VAL A CA 1
ATOM 4605 C C . VAL A 1 571 ? 8.672 -14.479 10.717 1.00 91.62 571 VAL A C 1
ATOM 4607 O O . VAL A 1 571 ? 9.429 -14.622 11.682 1.00 91.62 571 VAL A O 1
ATOM 4610 N N . THR A 1 572 ? 7.354 -14.611 10.836 1.00 88.81 572 THR A N 1
ATOM 4611 C CA . THR A 1 572 ? 6.639 -15.050 12.047 1.00 88.81 572 THR A CA 1
ATOM 4612 C C . THR A 1 572 ? 6.293 -16.541 12.002 1.00 88.81 572 THR A C 1
ATOM 4614 O O . THR A 1 572 ? 5.930 -17.121 13.021 1.00 88.81 572 THR A O 1
ATOM 4617 N N . GLY A 1 573 ? 6.427 -17.163 10.826 1.00 84.31 573 GLY A N 1
ATOM 4618 C CA . GLY A 1 573 ? 5.949 -18.512 10.519 1.00 84.31 573 GLY A CA 1
ATOM 4619 C C . GLY A 1 573 ? 4.492 -18.542 10.049 1.00 84.31 573 GLY A C 1
ATOM 4620 O O . GLY A 1 573 ? 4.027 -19.586 9.602 1.00 84.31 573 GLY A O 1
ATOM 4621 N N . PHE A 1 574 ? 3.780 -17.416 10.129 1.00 87.56 574 PHE A N 1
ATOM 4622 C CA . PHE A 1 574 ? 2.423 -17.287 9.619 1.00 87.56 574 PHE A CA 1
ATOM 4623 C C . PHE A 1 574 ? 2.449 -17.068 8.101 1.00 87.56 574 PHE A C 1
ATOM 4625 O O . PHE A 1 574 ? 3.233 -16.265 7.590 1.00 87.56 574 PHE A O 1
ATOM 4632 N N . LEU A 1 575 ? 1.593 -17.792 7.378 1.00 85.25 575 LEU A N 1
ATOM 4633 C CA . LEU A 1 575 ? 1.331 -17.565 5.961 1.00 85.25 575 LEU A CA 1
ATOM 4634 C C . LEU A 1 575 ? -0.182 -17.398 5.774 1.00 85.25 575 LEU A C 1
ATOM 4636 O O . LEU A 1 575 ? -0.952 -18.158 6.365 1.00 85.25 575 LEU A O 1
ATOM 4640 N N . PRO A 1 576 ? -0.639 -16.437 4.956 1.00 80.81 576 PRO A N 1
ATOM 4641 C CA . PRO A 1 576 ? -2.064 -16.280 4.691 1.00 80.81 576 PRO A CA 1
ATOM 4642 C C . PRO A 1 576 ? -2.672 -17.584 4.150 1.00 80.81 576 PRO A C 1
ATOM 4644 O O . PRO A 1 576 ? -2.179 -18.146 3.175 1.00 80.81 576 PRO A O 1
ATOM 4647 N N . GLY A 1 577 ? -3.723 -18.081 4.808 1.00 78.25 577 GLY A N 1
ATOM 4648 C CA . GLY A 1 577 ? -4.388 -19.344 4.461 1.00 78.25 577 GLY A CA 1
ATOM 4649 C C . GLY A 1 577 ? -3.791 -20.608 5.096 1.00 78.25 577 GLY A C 1
ATOM 4650 O O . GLY A 1 577 ? -4.355 -21.685 4.915 1.00 78.25 577 GLY A O 1
ATOM 4651 N N . SER A 1 578 ? -2.695 -20.509 5.858 1.00 81.94 578 SER A N 1
ATOM 4652 C CA . SER A 1 578 ? -2.135 -21.624 6.634 1.00 81.94 578 SER A CA 1
ATOM 4653 C C . SER A 1 578 ? -2.582 -21.572 8.108 1.00 81.94 578 SER A C 1
ATOM 4655 O O . SER A 1 578 ? -3.000 -20.514 8.595 1.00 81.94 578 SER A O 1
ATOM 4657 N N . PRO A 1 579 ? -2.536 -22.699 8.850 1.00 82.25 579 PRO A N 1
ATOM 4658 C CA . PRO A 1 579 ? -2.861 -22.693 10.273 1.00 82.25 579 PRO A CA 1
ATOM 4659 C C . PRO A 1 579 ? -1.921 -21.765 11.051 1.00 82.25 579 PRO A C 1
ATOM 4661 O O . PRO A 1 579 ? -0.711 -21.727 10.809 1.00 82.25 579 PRO A O 1
ATOM 4664 N N . LYS A 1 580 ? -2.487 -21.028 12.014 1.00 85.12 580 LYS A N 1
ATOM 4665 C CA . LYS A 1 580 ? -1.740 -20.082 12.850 1.00 85.12 580 LYS A CA 1
ATOM 4666 C C . LYS A 1 580 ? -0.637 -20.822 13.633 1.00 85.12 580 LYS A C 1
ATOM 4668 O O . LYS A 1 580 ? -0.935 -21.825 14.285 1.00 85.12 580 LYS A O 1
ATOM 4673 N N . PRO A 1 581 ? 0.622 -20.346 13.606 1.00 86.62 581 PRO A N 1
ATOM 4674 C CA . PRO A 1 581 ? 1.693 -20.916 14.418 1.00 86.62 581 PRO A CA 1
ATOM 4675 C C . PRO A 1 581 ? 1.401 -20.830 15.920 1.00 86.62 581 PRO A C 1
ATOM 4677 O O . PRO A 1 581 ? 0.652 -19.969 16.378 1.00 86.62 581 PRO A O 1
ATOM 4680 N N . ALA A 1 582 ? 2.052 -21.679 16.717 1.00 82.62 582 ALA A N 1
ATOM 4681 C CA . ALA A 1 582 ? 1.934 -21.602 18.171 1.00 82.62 582 ALA A CA 1
ATOM 4682 C C . ALA A 1 582 ? 2.424 -20.238 18.702 1.00 82.62 582 ALA A C 1
ATOM 4684 O O . ALA A 1 582 ? 3.529 -19.803 18.367 1.00 82.62 582 ALA A O 1
ATOM 4685 N N . GLN A 1 583 ? 1.638 -19.616 19.591 1.00 82.75 583 GLN A N 1
ATOM 4686 C CA . GLN A 1 583 ? 1.919 -18.296 20.189 1.00 82.75 583 GLN A CA 1
ATOM 4687 C C . GLN A 1 583 ? 1.943 -17.147 19.158 1.00 82.75 583 GLN A C 1
ATOM 4689 O O . GLN A 1 583 ? 2.728 -16.197 19.280 1.00 82.75 583 GLN A O 1
ATOM 4694 N N . TYR A 1 584 ? 1.127 -17.276 18.108 1.00 87.38 584 TYR A N 1
ATOM 4695 C CA . TYR A 1 584 ? 0.828 -16.227 17.144 1.00 87.38 584 TYR A CA 1
ATOM 4696 C C . TYR A 1 584 ? -0.583 -15.659 17.387 1.00 87.38 584 TYR A C 1
ATOM 4698 O O . TYR A 1 584 ? -1.529 -16.449 17.434 1.00 87.38 584 TYR A O 1
ATOM 4706 N N . PRO A 1 585 ? -0.765 -14.321 17.416 1.00 89.81 585 PRO A N 1
ATOM 4707 C CA . PRO A 1 585 ? 0.194 -13.262 17.068 1.00 89.81 585 PRO A CA 1
ATOM 4708 C C . PRO A 1 585 ? 1.021 -12.708 18.247 1.00 89.81 585 PRO A C 1
ATOM 4710 O O . PRO A 1 585 ? 1.794 -11.765 18.062 1.00 89.81 585 PRO A O 1
ATOM 4713 N N . GLU A 1 586 ? 0.931 -13.287 19.447 1.00 89.69 586 GLU A N 1
ATOM 4714 C CA . GLU A 1 586 ? 1.499 -12.730 20.686 1.00 89.69 586 GLU A CA 1
ATOM 4715 C C . GLU A 1 586 ? 3.022 -12.551 20.611 1.00 89.69 586 GLU A C 1
ATOM 4717 O O . GLU A 1 586 ? 3.565 -11.523 21.023 1.00 89.69 586 GLU A O 1
ATOM 4722 N N . ARG A 1 587 ? 3.745 -13.518 20.027 1.00 90.31 587 ARG A N 1
ATOM 4723 C CA . ARG A 1 587 ? 5.199 -13.403 19.811 1.00 90.31 587 ARG A CA 1
ATOM 4724 C C . ARG A 1 587 ? 5.574 -12.260 18.878 1.00 90.31 587 ARG A C 1
ATOM 4726 O O . ARG A 1 587 ? 6.655 -11.694 19.033 1.00 90.31 587 ARG A O 1
ATOM 4733 N N . TYR A 1 588 ? 4.729 -11.960 17.895 1.00 92.50 588 TYR A N 1
ATOM 4734 C CA . TYR A 1 588 ? 4.985 -10.880 16.953 1.00 92.50 588 TYR A CA 1
ATOM 4735 C C . TYR A 1 588 ? 4.770 -9.521 17.621 1.00 92.50 588 TYR A C 1
ATOM 4737 O O . TYR A 1 588 ? 5.664 -8.679 17.584 1.00 92.50 588 TYR A O 1
ATOM 4745 N N . PHE A 1 589 ? 3.661 -9.370 18.346 1.00 94.25 589 PHE A N 1
ATOM 4746 C CA . PHE A 1 589 ? 3.345 -8.176 19.134 1.00 94.25 589 PHE A CA 1
ATOM 4747 C C . PHE A 1 589 ? 4.408 -7.883 20.199 1.00 94.25 589 PHE A C 1
ATOM 4749 O O . PHE A 1 589 ? 4.813 -6.737 20.388 1.00 94.25 589 PHE A O 1
ATOM 4756 N N . LYS A 1 590 ? 4.962 -8.927 20.828 1.00 93.06 590 LYS A N 1
ATOM 4757 C CA . LYS A 1 590 ? 6.040 -8.796 21.816 1.00 93.06 590 LYS A CA 1
ATOM 4758 C C . LYS A 1 590 ? 7.322 -8.154 21.263 1.00 93.06 590 LYS A C 1
ATOM 4760 O O . LYS A 1 590 ? 8.105 -7.627 22.050 1.00 93.06 590 LYS A O 1
ATOM 4765 N N . ARG A 1 591 ? 7.562 -8.173 19.942 1.00 93.62 591 ARG A N 1
ATOM 4766 C CA . ARG A 1 591 ? 8.754 -7.539 19.337 1.00 93.62 591 ARG A CA 1
ATOM 4767 C C . ARG A 1 591 ? 8.775 -6.025 19.553 1.00 93.62 591 ARG A C 1
ATOM 4769 O O . ARG A 1 591 ? 9.862 -5.462 19.672 1.00 93.62 591 ARG A O 1
ATOM 4776 N N . PHE A 1 592 ? 7.601 -5.403 19.630 1.00 93.12 592 PHE A N 1
ATOM 4777 C CA . PHE A 1 592 ? 7.432 -3.969 19.834 1.00 93.12 592 PHE A CA 1
ATOM 4778 C C . PHE A 1 592 ? 6.368 -3.709 20.916 1.00 93.12 592 PHE A C 1
ATOM 4780 O O . PHE A 1 592 ? 5.350 -3.064 20.691 1.00 93.12 592 PHE A O 1
ATOM 4787 N N . ALA A 1 593 ? 6.570 -4.260 22.112 1.00 93.50 593 ALA A N 1
ATOM 4788 C CA . ALA A 1 593 ? 5.599 -4.111 23.192 1.00 93.50 593 ALA A CA 1
ATOM 4789 C C . ALA A 1 593 ? 5.489 -2.638 23.666 1.00 93.50 593 ALA A C 1
ATOM 4791 O O . ALA A 1 593 ? 6.516 -2.043 24.003 1.00 93.50 593 ALA A O 1
ATOM 4792 N N . PRO A 1 594 ? 4.276 -2.056 23.736 1.00 95.31 594 PRO A N 1
ATOM 4793 C CA . PRO A 1 594 ? 4.040 -0.774 24.393 1.00 95.31 594 PRO A CA 1
ATOM 4794 C C . PRO A 1 594 ? 4.243 -0.867 25.917 1.00 95.31 594 PRO A C 1
ATOM 4796 O O . PRO A 1 594 ? 4.287 -1.974 26.469 1.00 95.31 594 PRO A O 1
ATOM 4799 N N . PRO A 1 595 ? 4.315 0.273 26.632 1.00 95.94 595 PRO A N 1
ATOM 4800 C CA . PRO A 1 595 ? 4.387 0.280 28.089 1.00 95.94 595 PRO A CA 1
ATOM 4801 C C . PRO A 1 595 ? 3.202 -0.465 28.715 1.00 95.94 595 PRO A C 1
ATOM 4803 O O . PRO A 1 595 ? 2.042 -0.192 28.399 1.00 95.94 595 PRO A O 1
ATOM 4806 N N . LYS A 1 596 ? 3.492 -1.402 29.628 1.00 94.81 596 LYS A N 1
ATOM 4807 C CA . LYS A 1 596 ? 2.471 -2.268 30.247 1.00 94.81 596 LYS A CA 1
ATOM 4808 C C . LYS A 1 596 ? 1.377 -1.477 30.961 1.00 94.81 596 LYS A C 1
ATOM 4810 O O . LYS A 1 596 ? 0.217 -1.872 30.909 1.00 94.81 596 LYS A O 1
ATOM 4815 N N . GLU A 1 597 ? 1.743 -0.370 31.601 1.00 94.62 597 GLU A N 1
ATOM 4816 C 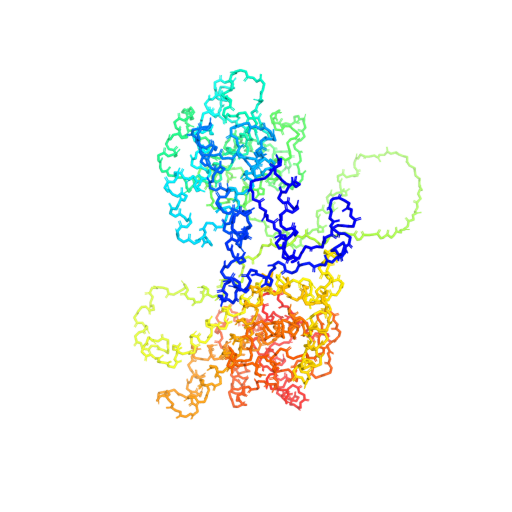CA . GLU A 1 597 ? 0.803 0.507 32.301 1.00 94.62 597 GLU A CA 1
ATOM 4817 C C . GLU A 1 597 ? -0.221 1.123 31.341 1.00 94.62 597 GLU A C 1
ATOM 4819 O O . GLU A 1 597 ? -1.420 1.025 31.586 1.00 94.62 597 GLU A O 1
ATOM 4824 N N . VAL A 1 598 ? 0.232 1.652 30.197 1.00 95.56 598 VAL A N 1
ATOM 4825 C CA . VAL A 1 598 ? -0.645 2.213 29.155 1.00 95.56 598 VAL A CA 1
ATOM 4826 C C . VAL A 1 598 ? -1.626 1.156 28.655 1.00 95.56 598 VAL A C 1
ATOM 4828 O O . VAL A 1 598 ? -2.830 1.402 28.624 1.00 95.56 598 VAL A O 1
ATOM 4831 N N . VAL A 1 599 ? -1.130 -0.039 28.318 1.00 96.50 599 VAL A N 1
ATOM 4832 C CA . VAL A 1 599 ? -1.974 -1.146 27.841 1.00 96.50 599 VAL A CA 1
ATOM 4833 C C . VAL A 1 599 ? -2.994 -1.551 28.910 1.00 96.50 599 VAL A C 1
ATOM 4835 O O . VAL A 1 599 ? -4.178 -1.673 28.607 1.00 96.50 599 VAL A O 1
ATOM 4838 N N . SER A 1 600 ? -2.567 -1.704 30.166 1.00 95.19 600 SER A N 1
ATOM 4839 C CA . SER A 1 600 ? -3.445 -2.098 31.272 1.00 95.19 600 SER A CA 1
ATOM 4840 C C . SER A 1 600 ? -4.527 -1.058 31.560 1.00 95.19 600 SER A C 1
ATOM 4842 O O . SER A 1 600 ? -5.676 -1.429 31.790 1.00 95.19 600 SER A O 1
ATOM 4844 N N . MET A 1 601 ? -4.189 0.234 31.547 1.00 94.88 601 MET A N 1
ATOM 4845 C CA . MET A 1 601 ? -5.161 1.302 31.785 1.00 94.88 601 MET A CA 1
ATOM 4846 C C . MET A 1 601 ? -6.154 1.439 30.629 1.00 94.88 601 MET A C 1
ATOM 4848 O O . MET A 1 601 ? -7.343 1.634 30.875 1.00 94.88 601 MET A O 1
ATOM 4852 N N . VAL A 1 602 ? -5.699 1.281 29.381 1.00 96.00 602 VAL A N 1
ATOM 4853 C CA . VAL A 1 602 ? -6.581 1.259 28.203 1.00 96.00 602 VAL A CA 1
ATOM 4854 C C . VAL A 1 602 ? -7.530 0.061 28.259 1.00 96.00 602 VAL A C 1
ATOM 4856 O O . VAL A 1 602 ? -8.733 0.245 28.095 1.00 96.00 602 VAL A O 1
ATOM 4859 N N . ILE A 1 603 ? -7.035 -1.148 28.557 1.00 95.50 603 ILE A N 1
ATOM 4860 C CA . ILE A 1 603 ? -7.887 -2.339 28.724 1.00 95.50 603 ILE A CA 1
ATOM 4861 C C . ILE A 1 603 ? -8.905 -2.119 29.844 1.00 95.50 603 ILE A C 1
ATOM 4863 O O . ILE A 1 603 ? -10.090 -2.352 29.627 1.00 95.50 603 ILE A O 1
ATOM 4867 N N . GLY A 1 604 ? -8.475 -1.610 31.003 1.00 93.69 604 GLY A N 1
ATOM 4868 C CA . GLY A 1 604 ? -9.374 -1.298 32.114 1.00 93.69 604 GLY A CA 1
ATOM 4869 C C . GLY A 1 604 ? -10.472 -0.312 31.709 1.00 93.69 604 GLY A C 1
ATOM 4870 O O . GLY A 1 604 ? -11.647 -0.565 31.961 1.00 93.69 604 GLY A O 1
ATOM 4871 N N . LYS A 1 605 ? -10.119 0.760 30.991 1.00 93.69 605 LYS A N 1
ATOM 4872 C CA . LYS A 1 605 ? -11.081 1.753 30.491 1.00 93.69 605 LYS A CA 1
ATOM 4873 C C . LYS A 1 605 ? -12.085 1.145 29.507 1.00 93.69 605 LYS A C 1
ATOM 4875 O O . LYS A 1 605 ? -13.286 1.382 29.627 1.00 93.69 605 LYS A O 1
ATOM 4880 N N . LEU A 1 606 ? -11.607 0.330 28.564 1.00 93.31 606 LEU A N 1
ATOM 4881 C CA . LEU A 1 606 ? -12.444 -0.405 27.611 1.00 93.31 606 LEU A CA 1
ATOM 4882 C C . LEU A 1 606 ? -13.305 -1.476 28.304 1.00 93.31 606 LEU A C 1
ATOM 4884 O O . LEU A 1 606 ? -14.363 -1.826 27.795 1.00 93.31 606 LEU A O 1
ATOM 4888 N N . GLN A 1 607 ? -12.893 -1.990 29.460 1.00 91.88 607 GLN A N 1
ATOM 4889 C CA . GLN A 1 607 ? -13.664 -2.962 30.232 1.00 91.88 607 GLN A CA 1
ATOM 4890 C C . GLN A 1 607 ? -14.744 -2.300 31.100 1.00 91.88 607 GLN A C 1
ATOM 4892 O O . GLN A 1 607 ? -15.782 -2.918 31.343 1.00 91.88 607 GLN A O 1
ATOM 4897 N N . THR A 1 608 ? -14.548 -1.072 31.591 1.00 88.50 608 THR A N 1
ATOM 4898 C CA . THR A 1 608 ? -15.475 -0.434 32.546 1.00 88.50 608 THR A CA 1
ATOM 4899 C C . THR A 1 608 ? -16.470 0.519 31.899 1.00 88.50 608 THR A C 1
ATOM 4901 O O . THR A 1 608 ? -17.642 0.515 32.295 1.00 88.50 608 THR A O 1
ATOM 4904 N N . ASP A 1 609 ? -16.073 1.251 30.859 1.00 88.56 609 ASP A N 1
ATOM 4905 C CA . ASP A 1 609 ? -16.819 2.413 30.359 1.00 88.56 609 ASP A CA 1
ATOM 4906 C C . ASP A 1 609 ? -17.433 2.157 28.967 1.00 88.56 609 ASP A C 1
ATOM 4908 O O . ASP A 1 609 ? -17.179 1.128 28.334 1.00 88.56 609 ASP A O 1
ATOM 4912 N N . ASP A 1 610 ? -18.300 3.063 28.505 1.00 87.75 610 ASP A N 1
ATOM 4913 C CA . ASP A 1 610 ? -18.730 3.173 27.100 1.00 87.75 610 ASP A CA 1
ATOM 4914 C C . ASP A 1 610 ? -17.958 4.336 26.463 1.00 87.75 610 ASP A C 1
ATOM 4916 O O . ASP A 1 610 ? -18.412 5.480 26.448 1.00 87.75 610 ASP A O 1
ATOM 4920 N N . VAL A 1 611 ? -16.736 4.050 26.006 1.00 89.38 611 VAL A N 1
ATOM 4921 C CA . VAL A 1 611 ? -15.772 5.054 25.523 1.00 89.38 611 VAL A CA 1
ATOM 4922 C C . VAL A 1 611 ? -16.310 5.799 24.296 1.00 89.38 611 VAL A C 1
ATOM 4924 O O . VAL A 1 611 ? -16.010 6.977 24.107 1.00 89.38 611 VAL A O 1
ATOM 4927 N N . TYR A 1 612 ? -17.147 5.142 23.491 1.00 88.62 612 TYR A N 1
ATOM 4928 C CA . TYR A 1 612 ? -17.703 5.680 22.245 1.00 88.62 612 TYR A CA 1
ATOM 4929 C C . TYR A 1 612 ? -19.120 6.249 22.389 1.00 88.62 612 TYR A C 1
ATOM 4931 O O . TYR A 1 612 ? -19.736 6.605 21.380 1.00 88.62 612 TYR A O 1
ATOM 4939 N N . LEU A 1 613 ? -19.624 6.354 23.624 1.00 88.81 613 LEU A N 1
ATOM 4940 C CA . LEU A 1 613 ? -20.892 6.997 23.977 1.00 88.81 613 LEU A CA 1
ATOM 4941 C C . LEU A 1 613 ? -22.082 6.503 23.134 1.00 88.81 613 LEU A C 1
ATOM 4943 O O . LEU A 1 613 ? -22.908 7.298 22.685 1.00 88.81 613 LEU A O 1
ATOM 4947 N N . GLN A 1 614 ? -22.171 5.191 22.898 1.00 86.94 614 GLN A N 1
ATOM 4948 C CA . GLN A 1 614 ? -23.233 4.598 22.073 1.00 86.94 614 GLN A CA 1
ATOM 4949 C C . GLN A 1 614 ? -24.518 4.290 22.866 1.00 86.94 614 GLN A C 1
ATOM 4951 O O . GLN A 1 614 ? -25.546 3.957 22.276 1.00 86.94 614 GLN A O 1
ATOM 4956 N N . GLU A 1 615 ? -24.496 4.419 24.194 1.00 84.69 615 GLU A N 1
ATOM 4957 C CA . GLU A 1 615 ? -25.650 4.207 25.081 1.00 84.69 615 GLU A CA 1
ATOM 4958 C C . GLU A 1 615 ? -26.928 4.971 24.696 1.00 84.69 615 GLU A C 1
ATOM 4960 O O . GLU A 1 615 ? -27.980 4.330 24.650 1.00 84.69 615 GLU A O 1
ATOM 4965 N N . PRO A 1 616 ? -26.894 6.267 24.326 1.00 86.56 616 PRO A N 1
ATOM 4966 C CA . PRO A 1 616 ? -28.104 6.978 23.914 1.00 86.56 616 PRO A CA 1
ATOM 4967 C C . PRO A 1 616 ? -28.742 6.412 22.635 1.00 86.56 616 PRO A C 1
ATOM 4969 O O . PRO A 1 616 ? -29.956 6.497 22.469 1.00 86.56 616 PRO A O 1
ATOM 4972 N N . ALA A 1 617 ? -27.938 5.833 21.735 1.00 86.00 617 ALA A N 1
ATOM 4973 C CA . ALA A 1 617 ? -28.418 5.226 20.494 1.00 86.00 617 ALA A CA 1
ATOM 4974 C C . ALA A 1 617 ? -28.963 3.803 20.714 1.00 86.00 617 ALA A C 1
ATOM 4976 O O . ALA A 1 617 ? -29.899 3.382 20.034 1.00 86.00 617 ALA A O 1
ATOM 4977 N N . PHE A 1 618 ? -28.411 3.074 21.688 1.00 87.56 618 PHE A N 1
ATOM 4978 C CA . PHE A 1 618 ? -28.766 1.687 21.992 1.00 87.56 618 PHE A CA 1
ATOM 4979 C C . PHE A 1 618 ? -29.067 1.492 23.492 1.00 87.56 618 PHE A C 1
ATOM 4981 O O . PHE A 1 618 ? -28.308 0.815 24.190 1.00 87.56 618 PHE A O 1
ATOM 4988 N N . PRO A 1 619 ? -30.186 2.040 24.005 1.00 86.00 619 PRO A N 1
ATOM 4989 C CA . PRO A 1 619 ? -30.498 2.018 25.437 1.00 86.00 619 PRO A CA 1
ATOM 4990 C C . PRO A 1 619 ? -31.010 0.657 25.936 1.00 86.00 619 PRO A C 1
ATOM 4992 O O . PRO A 1 619 ? -31.020 0.393 27.138 1.00 86.00 619 PRO A O 1
ATOM 4995 N N . HIS A 1 620 ? -31.474 -0.215 25.032 1.00 86.69 620 HIS A N 1
ATOM 4996 C CA . HIS A 1 620 ? -32.016 -1.518 25.410 1.00 86.69 620 HIS A CA 1
ATOM 4997 C C . HIS A 1 620 ? -30.901 -2.480 25.836 1.00 86.69 620 HIS A C 1
ATOM 4999 O O . HIS A 1 620 ? -29.861 -2.569 25.183 1.00 86.69 620 HIS A O 1
ATOM 5005 N N . ARG A 1 621 ? -31.138 -3.256 26.902 1.00 82.56 621 ARG A N 1
ATOM 5006 C CA . ARG A 1 621 ? -30.146 -4.203 27.447 1.00 82.56 621 ARG A CA 1
ATOM 5007 C C . ARG A 1 621 ? -29.715 -5.257 26.429 1.00 82.56 621 ARG A C 1
ATOM 5009 O O . ARG A 1 621 ? -28.545 -5.622 26.408 1.00 82.56 621 ARG A O 1
ATOM 5016 N N . ASP A 1 622 ? -30.636 -5.681 25.570 1.00 84.12 622 ASP A N 1
ATOM 5017 C CA . ASP A 1 622 ? -30.369 -6.683 24.531 1.00 84.12 622 ASP A CA 1
ATOM 5018 C C . ASP A 1 622 ? -29.486 -6.139 23.397 1.00 84.12 622 ASP A C 1
ATOM 5020 O O . ASP A 1 622 ? -28.876 -6.907 22.669 1.00 84.12 622 ASP A O 1
ATOM 5024 N N . HIS A 1 623 ? -29.352 -4.815 23.257 1.00 84.81 623 HIS A N 1
ATOM 5025 C CA . HIS A 1 623 ? -28.479 -4.198 22.250 1.00 84.81 623 HIS A CA 1
ATOM 5026 C C . HIS A 1 623 ? -27.045 -3.993 22.757 1.00 84.81 623 HIS A C 1
ATOM 5028 O O . HIS A 1 623 ? -26.265 -3.273 22.132 1.00 84.81 623 HIS A O 1
ATOM 5034 N N . ARG A 1 624 ? -26.677 -4.584 23.902 1.00 84.69 624 ARG A N 1
ATOM 5035 C CA . ARG A 1 624 ? -25.381 -4.352 24.555 1.00 84.69 624 ARG A CA 1
ATOM 5036 C C . ARG A 1 624 ? -24.198 -4.596 23.623 1.00 84.69 624 ARG A C 1
ATOM 5038 O O . ARG A 1 624 ? -23.278 -3.782 23.606 1.00 84.69 624 ARG A O 1
ATOM 5045 N N . SER A 1 625 ? -24.218 -5.674 22.854 1.00 83.62 625 SER A N 1
ATOM 5046 C CA . SER A 1 625 ? -23.081 -6.030 22.003 1.00 83.62 625 SER A CA 1
ATOM 5047 C C . SER A 1 625 ? -23.020 -5.213 20.728 1.00 83.62 625 SER A C 1
ATOM 5049 O O . SER A 1 625 ? -21.930 -4.882 20.277 1.00 83.62 625 SER A O 1
ATOM 5051 N N . THR A 1 626 ? -24.167 -4.782 20.198 1.00 85.88 626 THR A N 1
ATOM 5052 C CA . THR A 1 626 ? -24.215 -3.780 19.124 1.00 85.88 626 THR A CA 1
ATOM 5053 C C . THR A 1 626 ? -23.667 -2.441 19.611 1.00 85.88 626 THR A C 1
ATOM 5055 O O . THR A 1 626 ? -22.817 -1.848 18.951 1.00 85.88 626 THR A O 1
ATOM 5058 N N . ARG A 1 627 ? -24.085 -2.001 20.805 1.00 87.75 627 ARG A N 1
ATOM 5059 C CA . ARG A 1 627 ? -23.616 -0.768 21.446 1.00 87.75 627 ARG A CA 1
ATOM 5060 C C . ARG A 1 627 ? -22.100 -0.760 21.626 1.00 87.75 627 ARG A C 1
ATOM 5062 O O . ARG A 1 627 ? -21.447 0.234 21.336 1.00 87.75 627 ARG A O 1
ATOM 5069 N N . LEU A 1 628 ? -21.539 -1.875 22.090 1.00 89.81 628 LEU A N 1
ATOM 5070 C CA . LEU A 1 628 ? -20.112 -2.005 22.380 1.00 89.81 628 LEU A CA 1
ATOM 5071 C C . LEU A 1 628 ? -19.295 -2.570 21.207 1.00 89.81 628 LEU A C 1
ATOM 5073 O O . LEU A 1 628 ? -18.115 -2.844 21.400 1.00 89.81 628 LEU A O 1
ATOM 5077 N N . ALA A 1 629 ? -19.858 -2.731 20.005 1.00 87.94 629 ALA A N 1
ATOM 5078 C CA . ALA A 1 629 ? -19.204 -3.433 18.893 1.00 87.94 629 ALA A CA 1
ATOM 5079 C C . ALA A 1 629 ? -17.869 -2.797 18.461 1.00 87.94 629 ALA A C 1
ATOM 5081 O O . ALA A 1 629 ? -16.866 -3.494 18.275 1.00 87.94 629 ALA A O 1
ATOM 5082 N N . ALA A 1 630 ? -17.827 -1.465 18.347 1.00 87.25 630 ALA A N 1
ATOM 5083 C CA . ALA A 1 630 ? -16.596 -0.742 18.020 1.00 87.25 630 ALA A CA 1
ATOM 5084 C C . ALA A 1 630 ? -15.535 -0.937 19.116 1.00 87.25 630 ALA A C 1
ATOM 5086 O O . ALA A 1 630 ? -14.394 -1.300 18.836 1.00 87.25 630 ALA A O 1
ATOM 5087 N N . GLN A 1 631 ? -15.944 -0.797 20.379 1.00 91.50 631 GLN A N 1
ATOM 5088 C CA . GLN A 1 631 ? -15.076 -0.982 21.540 1.00 91.50 631 GLN A CA 1
ATOM 5089 C C . GLN A 1 631 ? -14.557 -2.417 21.665 1.00 91.50 631 GLN A C 1
ATOM 5091 O O . GLN A 1 631 ? -13.398 -2.631 22.001 1.00 91.50 631 GLN A O 1
ATOM 5096 N N . ALA A 1 632 ? -15.404 -3.398 21.361 1.00 91.38 632 ALA A N 1
ATOM 5097 C CA . ALA A 1 632 ? -15.067 -4.812 21.352 1.00 91.38 632 ALA A CA 1
ATOM 5098 C C . ALA A 1 632 ? -13.990 -5.116 20.297 1.00 91.38 632 ALA A C 1
ATOM 5100 O O . ALA A 1 632 ? -13.051 -5.862 20.566 1.00 91.38 632 ALA A O 1
ATOM 5101 N N . SER A 1 633 ? -14.077 -4.469 19.131 1.00 91.69 633 SER A N 1
ATOM 5102 C CA . SER A 1 633 ? -13.082 -4.577 18.056 1.00 91.69 633 SER A CA 1
ATOM 5103 C C . SER A 1 633 ? -11.722 -4.006 18.472 1.00 91.69 633 SER A C 1
ATOM 5105 O O . SER A 1 633 ? -10.688 -4.641 18.262 1.00 91.69 633 SER A O 1
ATOM 5107 N N . VAL A 1 634 ? -11.724 -2.843 19.132 1.00 93.62 634 VAL A N 1
ATOM 5108 C CA . VAL A 1 634 ? -10.520 -2.222 19.711 1.00 93.62 634 VAL A CA 1
ATOM 5109 C C . VAL A 1 634 ? -9.909 -3.133 20.771 1.00 93.62 634 VAL A C 1
ATOM 5111 O O . VAL A 1 634 ? -8.722 -3.451 20.705 1.00 93.62 634 VAL A O 1
ATOM 5114 N N . LEU A 1 635 ? -10.725 -3.606 21.713 1.00 93.69 635 LEU A N 1
ATOM 5115 C CA . LEU A 1 635 ? -10.286 -4.456 22.813 1.00 93.69 635 LEU A CA 1
ATOM 5116 C C . LEU A 1 635 ? -9.673 -5.769 22.314 1.00 93.69 635 LEU A C 1
ATOM 5118 O O . LEU A 1 635 ? -8.613 -6.158 22.795 1.00 93.69 635 LEU A O 1
ATOM 5122 N N . TYR A 1 636 ? -10.285 -6.410 21.314 1.00 93.19 636 TYR A N 1
ATOM 5123 C CA . TYR A 1 636 ? -9.767 -7.636 20.703 1.00 93.19 636 TYR A CA 1
ATOM 5124 C C . TYR A 1 636 ? -8.325 -7.476 20.205 1.00 93.19 636 TYR A C 1
ATOM 5126 O O . TYR A 1 636 ? -7.473 -8.316 20.488 1.00 93.19 636 TYR A O 1
ATOM 5134 N N . VAL A 1 637 ? -8.025 -6.380 19.503 1.00 94.50 637 VAL A N 1
ATOM 5135 C CA . VAL A 1 637 ? -6.671 -6.119 18.994 1.00 94.50 637 VAL A CA 1
ATOM 5136 C C . VAL A 1 637 ? -5.712 -5.739 20.125 1.00 94.50 637 VAL A C 1
ATOM 5138 O O . VAL A 1 637 ? -4.576 -6.213 20.149 1.00 94.50 637 VAL A O 1
ATOM 5141 N N . VAL A 1 638 ? -6.151 -4.903 21.071 1.00 95.12 638 VAL A N 1
ATOM 5142 C CA . VAL A 1 638 ? -5.309 -4.427 22.182 1.00 95.12 638 VAL A CA 1
ATOM 5143 C C . VAL A 1 638 ? -4.904 -5.567 23.121 1.00 95.12 638 VAL A C 1
ATOM 5145 O O . VAL A 1 638 ? -3.781 -5.568 23.626 1.00 95.12 638 VAL A O 1
ATOM 5148 N N . LEU A 1 639 ? -5.759 -6.578 23.306 1.00 94.25 639 LEU A N 1
ATOM 5149 C CA . LEU A 1 639 ? -5.460 -7.750 24.135 1.00 94.25 639 LEU A CA 1
ATOM 5150 C C . LEU A 1 639 ? -4.212 -8.518 23.673 1.00 94.25 639 LEU A C 1
ATOM 5152 O O . LEU A 1 639 ? -3.525 -9.105 24.507 1.00 94.25 639 LEU A O 1
ATOM 5156 N N . TYR A 1 640 ? -3.839 -8.459 22.390 1.00 94.00 640 TYR A N 1
ATOM 5157 C CA . TYR A 1 640 ? -2.598 -9.077 21.907 1.00 94.00 640 TYR A CA 1
ATOM 5158 C C . TYR A 1 640 ? -1.321 -8.424 22.455 1.00 94.00 640 TYR A C 1
ATOM 5160 O O . TYR A 1 640 ? -0.266 -9.064 22.469 1.00 94.00 640 TYR A O 1
ATOM 5168 N N . PHE A 1 641 ? -1.395 -7.185 22.953 1.00 95.38 641 PHE A N 1
ATOM 5169 C CA . PHE A 1 641 ? -0.297 -6.554 23.693 1.00 95.38 641 PHE A CA 1
ATOM 5170 C C . PHE A 1 641 ? -0.217 -7.015 25.160 1.00 95.38 641 PHE A C 1
ATOM 5172 O O . PHE A 1 641 ? 0.804 -6.787 25.808 1.00 95.38 641 PHE A O 1
ATOM 5179 N N . ALA A 1 642 ? -1.248 -7.694 25.675 1.00 94.12 642 ALA A N 1
ATOM 5180 C CA . ALA A 1 642 ? -1.332 -8.208 27.042 1.00 94.12 642 ALA A CA 1
ATOM 5181 C C . ALA A 1 642 ? -1.586 -9.735 27.068 1.00 94.12 642 ALA A C 1
ATOM 5183 O O . ALA A 1 642 ? -2.616 -10.189 27.573 1.00 94.12 642 ALA A O 1
ATOM 5184 N N . PRO A 1 643 ? -0.643 -10.561 26.567 1.00 91.19 643 PRO A N 1
ATOM 5185 C CA . PRO A 1 643 ? -0.825 -12.014 26.488 1.00 91.19 643 PRO A CA 1
ATOM 5186 C C . PRO A 1 643 ? -1.011 -12.682 27.858 1.00 91.19 643 PRO A C 1
ATOM 5188 O O . PRO A 1 643 ? -1.641 -13.733 27.946 1.00 91.19 643 PRO A O 1
ATOM 5191 N N . ASP A 1 644 ? -0.503 -12.069 28.931 1.00 89.69 644 ASP A N 1
ATOM 5192 C CA . ASP A 1 644 ? -0.685 -12.563 30.298 1.00 89.69 644 ASP A CA 1
ATOM 5193 C C . ASP A 1 644 ? -2.177 -12.587 30.690 1.00 89.69 644 ASP A C 1
ATOM 5195 O O . ASP A 1 644 ? -2.640 -13.567 31.279 1.00 89.69 644 ASP A O 1
ATOM 5199 N N . ILE A 1 645 ? -2.952 -11.575 30.272 1.00 89.00 645 ILE A N 1
ATOM 5200 C CA . ILE A 1 645 ? -4.403 -11.511 30.507 1.00 89.00 645 ILE A CA 1
ATOM 5201 C C . ILE A 1 645 ? -5.105 -12.635 29.736 1.00 89.00 645 ILE A C 1
ATOM 5203 O O . ILE A 1 645 ? -5.915 -13.365 30.303 1.00 89.00 645 ILE A O 1
ATOM 5207 N N . LEU A 1 646 ? -4.736 -12.829 28.464 1.00 85.19 646 LEU A N 1
ATOM 5208 C CA . LEU A 1 646 ? -5.315 -13.858 27.593 1.00 85.19 646 LEU A CA 1
ATOM 5209 C C . LEU A 1 646 ? -5.080 -15.288 28.109 1.00 85.19 646 LEU A C 1
ATOM 5211 O O . LEU A 1 646 ? -5.968 -16.134 28.009 1.00 85.19 646 LEU A O 1
ATOM 5215 N N . ILE A 1 647 ? -3.888 -15.577 28.642 1.00 85.81 647 ILE A N 1
ATOM 5216 C CA . ILE A 1 647 ? -3.459 -16.948 28.963 1.00 85.81 647 ILE A CA 1
ATOM 5217 C C . ILE A 1 647 ? -3.671 -17.288 30.445 1.00 85.81 647 ILE A C 1
ATOM 5219 O O . ILE A 1 647 ? -4.060 -18.413 30.776 1.00 85.81 647 ILE A O 1
ATOM 5223 N N . HIS A 1 648 ? -3.393 -16.347 31.349 1.00 89.62 648 HIS A N 1
ATOM 5224 C CA . HIS A 1 648 ? -3.303 -16.619 32.784 1.00 89.62 648 HIS A CA 1
ATOM 5225 C C . HIS A 1 648 ? -4.483 -16.045 33.587 1.00 89.62 648 HIS A C 1
ATOM 5227 O O . HIS A 1 648 ? -4.926 -16.687 34.544 1.00 89.62 648 HIS A O 1
ATOM 5233 N N . GLU A 1 649 ? -5.056 -14.905 33.192 1.00 92.50 649 GLU A N 1
ATOM 5234 C CA . GLU A 1 649 ? -6.095 -14.206 33.967 1.00 92.50 649 GLU A CA 1
ATOM 5235 C C . GLU A 1 649 ? -7.531 -14.572 33.558 1.00 92.50 649 GLU A C 1
ATOM 5237 O O . GLU A 1 649 ? -8.289 -13.788 32.983 1.00 92.50 649 GLU A O 1
ATOM 5242 N N . LYS A 1 650 ? -7.955 -15.788 33.920 1.00 90.81 650 LYS A N 1
ATOM 5243 C CA . LYS A 1 650 ? -9.284 -16.315 33.555 1.00 90.81 650 LYS A CA 1
ATOM 5244 C C . LYS A 1 650 ? -10.467 -15.483 34.065 1.00 90.81 650 LYS A C 1
ATOM 5246 O O . LYS A 1 650 ? -11.511 -15.482 33.420 1.00 90.81 650 LYS A O 1
ATOM 5251 N N . SER A 1 651 ? -10.345 -14.834 35.224 1.00 91.62 651 SER A N 1
ATOM 5252 C CA . SER A 1 651 ? -11.412 -13.992 35.787 1.00 91.62 651 SER A CA 1
ATOM 5253 C C . SER A 1 651 ? -11.615 -12.726 34.961 1.00 91.62 651 SER A C 1
ATOM 5255 O O . SER A 1 651 ? -12.730 -12.471 34.519 1.00 91.62 651 SER A O 1
ATOM 5257 N N . THR A 1 652 ? -10.529 -12.002 34.683 1.00 90.94 652 THR A N 1
ATOM 5258 C CA . THR A 1 652 ? -10.531 -10.775 33.878 1.00 90.94 652 THR A CA 1
ATOM 5259 C C . THR A 1 652 ? -11.069 -11.054 32.476 1.00 90.94 652 THR A C 1
ATOM 5261 O O . THR A 1 652 ? -11.969 -10.368 31.998 1.00 90.94 652 THR A O 1
ATOM 5264 N N . MET A 1 653 ? -10.598 -12.131 31.837 1.00 92.31 653 MET A N 1
ATOM 5265 C CA . MET A 1 653 ? -11.087 -12.521 30.513 1.00 92.31 653 MET A CA 1
ATOM 5266 C C . MET A 1 653 ? -12.562 -12.919 30.506 1.00 92.31 653 MET A C 1
ATOM 5268 O O . MET A 1 653 ? -13.258 -12.609 29.543 1.00 92.31 653 MET A O 1
ATOM 5272 N N . ARG A 1 654 ? -13.068 -13.563 31.565 1.00 91.25 654 ARG A N 1
ATOM 5273 C CA . ARG A 1 654 ? -14.500 -13.871 31.672 1.00 91.25 654 ARG A CA 1
ATOM 5274 C C . ARG A 1 654 ? -15.338 -12.599 31.715 1.00 91.25 654 ARG A C 1
ATOM 5276 O O . ARG A 1 654 ? -16.309 -12.507 30.980 1.00 91.25 654 ARG A O 1
ATOM 5283 N N . GLU A 1 655 ? -14.936 -11.607 32.505 1.00 91.69 655 GLU A N 1
ATOM 5284 C CA . GLU A 1 655 ? -15.642 -10.322 32.561 1.00 91.69 655 GLU A CA 1
ATOM 5285 C C . GLU A 1 655 ? -15.643 -9.599 31.209 1.00 91.69 655 GLU A C 1
ATOM 5287 O O . GLU A 1 655 ? -16.669 -9.050 30.802 1.00 91.69 655 GLU A O 1
ATOM 5292 N N . ILE A 1 656 ? -14.516 -9.629 30.490 1.00 91.69 656 ILE A N 1
ATOM 5293 C CA . ILE A 1 656 ? -14.404 -9.071 29.137 1.00 91.69 656 ILE A CA 1
ATOM 5294 C C . ILE A 1 656 ? -15.358 -9.785 28.172 1.00 91.69 656 ILE A C 1
ATOM 5296 O O . ILE A 1 656 ? -16.103 -9.121 27.448 1.00 91.69 656 ILE A O 1
ATOM 5300 N N . VAL A 1 657 ? -15.367 -11.120 28.174 1.00 90.62 657 VAL A N 1
ATOM 5301 C CA . VAL A 1 657 ? -16.233 -11.931 27.305 1.00 90.62 657 VAL A CA 1
ATOM 5302 C C . VAL A 1 657 ? -17.704 -11.689 27.618 1.00 90.62 657 VAL A C 1
ATOM 5304 O O . VAL A 1 657 ? -18.464 -11.343 26.715 1.00 90.62 657 VAL A O 1
ATOM 5307 N N . ASP A 1 658 ? -18.090 -11.747 28.891 1.00 89.31 658 ASP A N 1
ATOM 5308 C CA . ASP A 1 658 ? -19.465 -11.503 29.328 1.00 89.31 658 ASP A CA 1
ATOM 5309 C C . ASP A 1 658 ? -19.924 -10.079 28.981 1.00 89.31 658 ASP A C 1
ATOM 5311 O O . ASP A 1 658 ? -21.119 -9.827 28.798 1.00 89.31 658 ASP A O 1
ATOM 5315 N N . ARG A 1 659 ? -18.995 -9.115 28.903 1.00 89.31 659 ARG A N 1
ATOM 5316 C CA . ARG A 1 659 ? -19.296 -7.723 28.559 1.00 89.31 659 ARG A CA 1
ATOM 5317 C C . ARG A 1 659 ? -19.414 -7.456 27.065 1.00 89.31 659 ARG A C 1
ATOM 5319 O O . ARG A 1 659 ? -20.338 -6.736 26.683 1.00 89.31 659 ARG A O 1
ATOM 5326 N N . HIS A 1 660 ? -18.490 -7.977 26.266 1.00 88.44 660 HIS A N 1
ATOM 5327 C CA . HIS A 1 660 ? -18.300 -7.572 24.870 1.00 88.44 660 HIS A CA 1
ATOM 5328 C C . HIS A 1 660 ? -18.670 -8.648 23.844 1.00 88.44 660 HIS A C 1
ATOM 5330 O O . HIS A 1 660 ? -18.969 -8.300 22.706 1.00 88.44 660 HIS A O 1
ATOM 5336 N N . PHE A 1 661 ? -18.650 -9.926 24.229 1.00 87.62 661 PHE A N 1
ATOM 5337 C CA . PHE A 1 661 ? -18.703 -11.071 23.310 1.00 87.62 661 PHE A CA 1
ATOM 5338 C C . PHE A 1 661 ? -19.745 -12.122 23.731 1.00 87.62 661 PHE A C 1
ATOM 5340 O O . PHE A 1 661 ? -19.590 -13.303 23.443 1.00 87.62 661 PHE A O 1
ATOM 5347 N N . ASN A 1 662 ? -20.796 -11.708 24.447 1.00 83.12 662 ASN A N 1
ATOM 5348 C CA . ASN A 1 662 ? -21.787 -12.627 25.021 1.00 83.12 662 ASN A CA 1
ATOM 5349 C C . ASN A 1 662 ? -22.658 -13.325 23.954 1.00 83.12 662 ASN A C 1
ATOM 5351 O O . ASN A 1 662 ? -23.004 -14.495 24.074 1.00 83.12 662 ASN A O 1
ATOM 5355 N N . ASP A 1 663 ? -23.024 -12.593 22.908 1.00 82.75 663 ASP A N 1
ATOM 5356 C CA . ASP A 1 663 ? -23.978 -12.977 21.857 1.00 82.75 663 ASP A CA 1
ATOM 5357 C C . ASP A 1 663 ? -23.424 -12.754 20.434 1.00 82.75 663 ASP A C 1
ATOM 5359 O O . ASP A 1 663 ? -24.039 -13.203 19.468 1.00 82.75 663 ASP A O 1
ATOM 5363 N N . ASN A 1 664 ? -22.257 -12.111 20.289 1.00 80.50 664 ASN A N 1
ATOM 5364 C CA . ASN A 1 664 ? -21.581 -11.925 19.008 1.00 80.50 664 ASN A CA 1
ATOM 5365 C C . ASN A 1 664 ? -20.152 -12.486 19.034 1.00 80.50 664 ASN A C 1
ATOM 5367 O O . ASN A 1 664 ? -19.268 -11.946 19.700 1.00 80.50 664 ASN A O 1
ATOM 5371 N N . PHE A 1 665 ? -19.935 -13.545 18.253 1.00 83.50 665 PHE A N 1
ATOM 5372 C CA . PHE A 1 665 ? -18.640 -14.213 18.101 1.00 83.50 665 PHE A CA 1
ATOM 5373 C C . PHE A 1 665 ? -17.882 -13.778 16.841 1.00 83.50 665 PHE A C 1
ATOM 5375 O O . PHE A 1 665 ? -16.735 -14.176 16.662 1.00 83.50 665 PHE A O 1
ATOM 5382 N N . ILE A 1 666 ? -18.489 -12.949 15.983 1.00 86.81 666 ILE A N 1
ATOM 5383 C CA . ILE A 1 666 ? -17.846 -12.415 14.779 1.00 86.81 666 ILE A CA 1
ATOM 5384 C C . ILE A 1 666 ? -17.551 -10.932 14.992 1.00 86.81 666 ILE A C 1
ATOM 5386 O O . ILE A 1 666 ? -18.451 -10.100 15.127 1.00 86.81 666 ILE A O 1
ATOM 5390 N N . ILE A 1 667 ? -16.267 -10.588 14.994 1.00 88.31 667 ILE A N 1
ATOM 5391 C CA . ILE A 1 667 ? -15.788 -9.230 15.256 1.00 88.31 667 ILE A CA 1
ATOM 5392 C C . ILE A 1 667 ? -15.192 -8.651 13.985 1.00 88.31 667 ILE A C 1
ATOM 5394 O O . ILE A 1 667 ? -14.361 -9.280 13.337 1.00 88.31 667 ILE A O 1
ATOM 5398 N N . THR A 1 668 ? -15.550 -7.415 13.657 1.00 87.25 668 THR A N 1
ATOM 5399 C CA . THR A 1 668 ? -14.901 -6.657 12.586 1.00 87.25 668 THR A CA 1
ATOM 5400 C C . THR A 1 668 ? -13.582 -6.077 13.087 1.00 87.25 668 THR A C 1
ATOM 5402 O O . THR A 1 668 ? -13.582 -5.103 13.830 1.00 87.25 668 THR A O 1
ATOM 5405 N N . THR A 1 669 ? -12.449 -6.652 12.690 1.00 81.50 669 THR A N 1
ATOM 5406 C CA . THR A 1 669 ? -11.135 -6.213 13.183 1.00 81.50 669 THR A CA 1
ATOM 5407 C C . THR A 1 669 ? -10.637 -4.951 12.499 1.00 81.50 669 THR A C 1
ATOM 5409 O O . THR A 1 669 ? -10.055 -4.122 13.178 1.00 81.50 669 THR A O 1
ATOM 5412 N N . TYR A 1 670 ? -10.838 -4.797 11.184 1.00 84.19 670 TYR A N 1
ATOM 5413 C CA . TYR A 1 670 ? -10.575 -3.560 10.434 1.00 84.19 670 TYR A CA 1
ATOM 5414 C C . TYR A 1 670 ? -11.096 -3.665 8.986 1.00 84.19 670 TYR A C 1
ATOM 5416 O O . TYR A 1 670 ? -10.817 -4.663 8.330 1.00 84.19 670 TYR A O 1
ATOM 5424 N N . MET A 1 671 ? -11.796 -2.641 8.466 1.00 73.62 671 MET A N 1
ATOM 5425 C CA . MET A 1 671 ? -12.202 -2.483 7.044 1.00 73.62 671 MET A CA 1
ATOM 5426 C C . MET A 1 671 ? -12.556 -3.799 6.308 1.00 73.62 671 MET A C 1
ATOM 5428 O O . MET A 1 671 ? -11.912 -4.168 5.329 1.00 73.62 671 MET A O 1
ATOM 5432 N N . GLY A 1 672 ? -13.574 -4.521 6.789 1.00 72.31 672 GLY A N 1
ATOM 5433 C CA . GLY A 1 672 ? -14.063 -5.758 6.158 1.00 72.31 672 GLY A CA 1
ATOM 5434 C C . GLY A 1 672 ? -13.342 -7.044 6.578 1.00 72.31 672 GLY A C 1
ATOM 5435 O O . GLY A 1 672 ? -13.847 -8.129 6.300 1.00 72.31 672 GLY A O 1
ATOM 5436 N N . ASN A 1 673 ? -12.224 -6.961 7.305 1.00 80.75 673 ASN A N 1
ATOM 5437 C CA . ASN A 1 673 ? -11.645 -8.131 7.959 1.00 80.75 673 ASN A CA 1
ATOM 5438 C C . ASN A 1 673 ? -12.468 -8.505 9.190 1.00 80.75 673 ASN A C 1
ATOM 5440 O O . ASN A 1 673 ? -12.787 -7.653 10.025 1.00 80.75 673 ASN A O 1
ATOM 5444 N N . VAL A 1 674 ? -12.764 -9.796 9.312 1.00 86.94 674 VAL A N 1
ATOM 5445 C CA . VAL A 1 674 ? -13.502 -10.364 10.438 1.00 86.94 674 VAL A CA 1
ATOM 5446 C C . VAL A 1 674 ? -12.657 -11.398 11.171 1.00 86.94 674 VAL A C 1
ATOM 5448 O O . VAL A 1 674 ? -11.856 -12.110 10.566 1.00 86.94 674 VAL A O 1
ATOM 5451 N N . ALA A 1 675 ? -12.825 -11.462 12.485 1.00 85.50 675 ALA A N 1
ATOM 5452 C CA . ALA A 1 675 ? -12.325 -12.531 13.329 1.00 85.50 675 ALA A CA 1
ATOM 5453 C C . ALA A 1 675 ? -13.518 -13.315 13.871 1.00 85.50 675 ALA A C 1
ATOM 5455 O O . ALA A 1 675 ? -14.405 -12.735 14.496 1.00 85.50 675 ALA A O 1
ATOM 5456 N N . ASP A 1 676 ? -13.522 -14.618 13.613 1.00 86.06 676 ASP A N 1
ATOM 5457 C CA . ASP A 1 676 ? -14.457 -15.556 14.218 1.00 86.06 676 ASP A CA 1
ATOM 5458 C C . ASP A 1 676 ? -13.818 -16.120 15.491 1.00 86.06 676 ASP A C 1
ATOM 5460 O O . ASP A 1 676 ? -12.754 -16.737 15.433 1.00 86.06 676 ASP A O 1
ATOM 5464 N N . LEU A 1 677 ? -14.440 -15.843 16.635 1.00 84.69 677 LEU A N 1
ATOM 5465 C CA . LEU A 1 677 ? -14.002 -16.299 17.952 1.00 84.69 677 LEU A CA 1
ATOM 5466 C C . LEU A 1 677 ? -14.448 -17.730 18.284 1.00 84.69 677 LEU A C 1
ATOM 5468 O O . LEU A 1 677 ? -14.070 -18.246 19.335 1.00 84.69 677 LEU A O 1
ATOM 5472 N N . SER A 1 678 ? -15.288 -18.352 17.453 1.00 76.62 678 SER A N 1
ATOM 5473 C CA . SER A 1 678 ? -15.756 -19.728 17.663 1.00 76.62 678 SER A CA 1
ATOM 5474 C C . SER A 1 678 ? -14.775 -20.796 17.162 1.00 76.62 678 SER A C 1
ATOM 5476 O O . SER A 1 678 ? -14.915 -21.968 17.522 1.00 76.62 678 SER A O 1
ATOM 5478 N N . LEU A 1 679 ? -13.794 -20.380 16.354 1.00 61.72 679 LEU A N 1
ATOM 5479 C CA . LEU A 1 679 ? -12.713 -21.191 15.786 1.00 61.72 679 LEU A CA 1
ATOM 5480 C C . LEU A 1 679 ? -11.470 -21.164 16.679 1.00 61.72 679 LEU A C 1
ATOM 5482 O O . LEU A 1 679 ? -10.842 -22.239 16.823 1.00 61.72 679 LEU A O 1
#